Protein AF-A0A136M3W3-F1 (afdb_monomer)

Nearest PDB structures (foldseek):
  3aho-assembly2_B  TM=9.491E-01  e=1.349E-20  Geobacillus sp. MO-1
  2h1j-assembly1_A  TM=9.280E-01  e=5.637E-19  Geobacillus stearothermophilus
  3sks-assembly1_A  TM=9.349E-01  e=1.511E-17  Bacillus anthracis str. Ames
  3ce2-assembly1_A  TM=7.711E-01  e=1.130E-09  Chlamydia abortus S26/3
  4c2n-assembly1_A  TM=6.735E-01  e=1.727E-06  Homo sapiens

Radius of gyration: 20.9 Å; Cα contacts (8 Å, |Δi|>4): 508; chains: 1; bounding box: 44×60×51 Å

Structure (mmCIF, N/CA/C/O backbone):
data_AF-A0A136M3W3-F1
#
_entry.id   AF-A0A136M3W3-F1
#
loop_
_atom_site.group_PDB
_atom_site.id
_atom_site.type_symbol
_atom_site.label_atom_id
_atom_site.label_alt_id
_atom_site.label_comp_id
_atom_site.label_asym_id
_atom_site.label_entity_id
_atom_site.label_seq_id
_atom_site.pdbx_PDB_ins_code
_atom_site.Cartn_x
_atom_site.Cartn_y
_atom_site.Cartn_z
_atom_site.occupancy
_atom_site.B_iso_or_equiv
_atom_site.auth_seq_id
_atom_site.auth_comp_id
_atom_site.auth_asym_id
_atom_site.auth_atom_id
_atom_site.pdbx_PDB_model_num
ATOM 1 N N . MET A 1 1 ? 12.137 17.092 3.258 1.00 68.56 1 MET A N 1
ATOM 2 C CA . MET A 1 1 ? 12.479 15.867 2.486 1.00 68.56 1 MET A CA 1
ATOM 3 C C . MET A 1 1 ? 12.556 16.108 0.977 1.00 68.56 1 MET A C 1
ATOM 5 O O . MET A 1 1 ? 13.568 15.733 0.400 1.00 68.56 1 MET A O 1
ATOM 9 N N . SER A 1 2 ? 11.554 16.740 0.342 1.00 82.69 2 SER A N 1
ATOM 10 C CA . SER A 1 2 ? 11.548 16.982 -1.120 1.00 82.69 2 SER A CA 1
ATOM 11 C C . SER A 1 2 ? 12.801 17.717 -1.623 1.00 82.69 2 SER A C 1
ATOM 13 O O . SER A 1 2 ? 13.497 17.217 -2.501 1.00 82.69 2 SER A O 1
ATOM 15 N N . GLU A 1 3 ? 13.180 18.825 -0.979 1.00 89.19 3 GLU A N 1
ATOM 16 C CA . GLU A 1 3 ? 14.362 19.617 -1.356 1.00 89.19 3 GLU A CA 1
ATOM 17 C C . GLU A 1 3 ? 15.668 18.818 -1.387 1.00 89.19 3 GLU A C 1
ATOM 19 O O . GLU A 1 3 ? 16.511 19.049 -2.249 1.00 89.19 3 GLU A O 1
ATOM 24 N N . ARG A 1 4 ? 15.854 17.864 -0.462 1.00 92.06 4 ARG A N 1
ATOM 25 C CA . ARG A 1 4 ? 17.050 17.013 -0.462 1.00 92.06 4 ARG A CA 1
ATOM 26 C C . ARG A 1 4 ? 17.059 16.109 -1.687 1.00 92.06 4 ARG A C 1
ATOM 28 O O . ARG A 1 4 ? 18.070 16.069 -2.373 1.00 92.06 4 ARG A O 1
ATOM 35 N N . ARG A 1 5 ? 15.940 15.438 -1.979 1.00 91.50 5 ARG A N 1
ATOM 36 C CA . ARG A 1 5 ? 15.819 14.560 -3.152 1.00 91.50 5 ARG A CA 1
ATOM 37 C C . ARG A 1 5 ? 16.042 15.328 -4.452 1.00 91.50 5 ARG A C 1
ATOM 39 O O . ARG A 1 5 ? 16.730 14.837 -5.332 1.00 91.50 5 ARG A O 1
ATOM 46 N N . LEU A 1 6 ? 15.536 16.559 -4.543 1.00 94.88 6 LEU A N 1
ATOM 47 C CA . LEU A 1 6 ? 15.703 17.406 -5.726 1.00 94.88 6 LEU A CA 1
ATOM 48 C C . LEU A 1 6 ? 17.161 17.797 -6.014 1.00 94.88 6 LEU A C 1
ATOM 50 O O . LEU A 1 6 ? 17.484 18.085 -7.168 1.00 94.88 6 LEU A O 1
ATOM 54 N N . LYS A 1 7 ? 18.043 17.786 -5.005 1.00 96.75 7 LYS A N 1
ATOM 55 C CA . LYS A 1 7 ? 19.493 17.955 -5.208 1.00 96.75 7 LYS A CA 1
ATOM 56 C C . LYS A 1 7 ? 20.126 16.739 -5.883 1.00 96.75 7 LYS A C 1
ATOM 58 O O . LYS A 1 7 ? 21.102 16.902 -6.598 1.00 96.75 7 LYS A O 1
ATOM 63 N N . ASP A 1 8 ? 19.545 15.559 -5.680 1.00 96.12 8 ASP A N 1
ATOM 64 C CA . ASP A 1 8 ? 20.052 14.280 -6.183 1.00 96.12 8 ASP A CA 1
ATOM 65 C C . ASP A 1 8 ? 19.273 13.777 -7.415 1.00 96.12 8 ASP A C 1
ATOM 67 O O . ASP A 1 8 ? 19.521 12.672 -7.888 1.00 96.12 8 ASP A O 1
ATOM 71 N N . LYS A 1 9 ? 18.328 14.566 -7.951 1.00 96.25 9 LYS A N 1
ATOM 72 C CA . LYS A 1 9 ? 17.384 14.127 -8.997 1.00 96.25 9 LYS A CA 1
ATOM 73 C C . LYS A 1 9 ? 18.055 13.629 -10.281 1.00 96.25 9 LYS A C 1
ATOM 75 O O . LYS A 1 9 ? 17.586 12.658 -10.865 1.00 96.25 9 LYS A O 1
ATOM 80 N N . GLU A 1 10 ? 19.150 14.269 -10.691 1.00 97.19 10 GLU A N 1
ATOM 81 C CA . GLU A 1 10 ? 19.921 13.900 -11.885 1.00 97.19 10 GLU A CA 1
ATOM 82 C C . GLU A 1 10 ? 20.684 12.594 -11.643 1.00 97.19 10 GLU A C 1
ATOM 84 O O . GLU A 1 10 ? 20.569 11.659 -12.430 1.00 97.19 10 GLU A O 1
ATOM 89 N N . THR A 1 11 ? 21.345 12.467 -10.488 1.00 97.50 11 THR A N 1
ATOM 90 C CA . THR A 1 11 ? 21.991 11.219 -10.056 1.00 97.50 11 THR A CA 1
ATOM 91 C C . THR A 1 11 ? 20.996 10.056 -9.995 1.00 97.50 11 THR A C 1
ATOM 93 O O . THR A 1 11 ? 21.298 8.948 -10.435 1.00 97.50 11 THR A O 1
ATOM 96 N N . LEU A 1 12 ? 19.792 10.291 -9.463 1.00 97.00 12 LEU A N 1
ATOM 97 C CA . LEU A 1 12 ? 18.728 9.286 -9.407 1.00 97.00 12 LEU A CA 1
ATOM 98 C C . LEU A 1 12 ? 18.242 8.892 -10.811 1.00 97.00 12 LEU A C 1
ATOM 100 O O . LEU A 1 12 ? 18.046 7.704 -11.068 1.00 97.00 12 LEU A O 1
ATOM 104 N N . ASP A 1 13 ? 18.118 9.846 -11.738 1.00 97.75 13 ASP A N 1
ATOM 105 C CA . ASP A 1 13 ? 17.764 9.572 -13.136 1.00 97.75 13 ASP A CA 1
ATOM 106 C C . ASP A 1 13 ? 18.820 8.732 -13.859 1.00 97.75 13 ASP A C 1
ATOM 108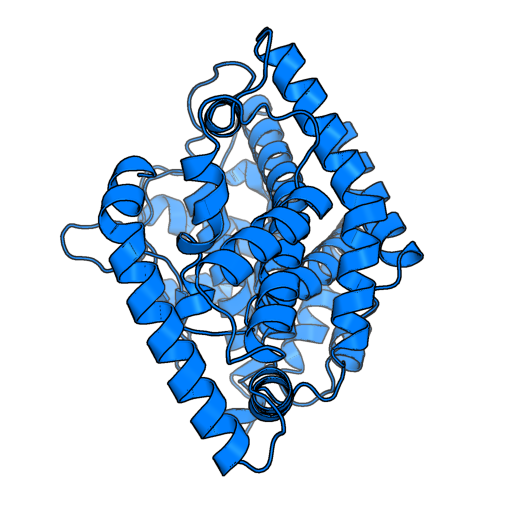 O O . ASP A 1 13 ? 18.468 7.800 -14.592 1.00 97.75 13 ASP A O 1
ATOM 112 N N . GLU A 1 14 ? 20.103 9.031 -13.653 1.00 97.75 14 GLU A N 1
ATOM 113 C CA . GLU A 1 14 ? 21.224 8.274 -14.216 1.00 97.75 14 GLU A CA 1
ATOM 114 C C . GLU A 1 14 ? 21.248 6.836 -13.686 1.00 97.75 14 GLU A C 1
ATOM 116 O O . GLU A 1 14 ? 21.300 5.878 -14.468 1.00 97.75 14 GLU A O 1
ATOM 121 N N . LEU A 1 15 ? 21.136 6.668 -12.363 1.00 97.50 15 LEU A N 1
ATOM 122 C CA . LEU A 1 15 ? 21.069 5.355 -11.721 1.00 97.50 15 LEU A CA 1
ATOM 123 C C . LEU A 1 15 ? 19.873 4.547 -12.226 1.00 97.50 15 LEU A C 1
ATOM 125 O O . LEU A 1 15 ? 20.023 3.374 -12.573 1.00 97.50 15 LEU A O 1
ATOM 129 N N . PHE A 1 16 ? 18.698 5.170 -12.318 1.00 98.19 16 PHE A N 1
ATOM 130 C CA . PHE A 1 16 ? 17.500 4.489 -12.789 1.00 98.19 16 PHE A CA 1
ATOM 131 C C . PHE A 1 16 ? 17.605 4.098 -14.268 1.00 98.19 16 PHE A C 1
ATOM 133 O O . PHE A 1 16 ? 17.230 2.989 -14.641 1.00 98.19 16 PHE A O 1
ATOM 140 N N . SER A 1 17 ? 18.207 4.946 -15.107 1.00 98.38 17 SER A N 1
ATOM 141 C CA . SER A 1 17 ? 18.467 4.625 -16.520 1.00 98.38 17 SER A CA 1
ATOM 142 C C . SER A 1 17 ? 19.423 3.439 -16.667 1.00 98.38 17 SER A C 1
ATOM 144 O O . SER A 1 17 ? 19.193 2.545 -17.482 1.00 98.38 17 SER A O 1
ATOM 146 N N . ARG A 1 18 ? 20.463 3.366 -15.825 1.00 98.25 18 ARG A N 1
ATOM 147 C CA . ARG A 1 18 ? 21.352 2.198 -15.768 1.00 98.25 18 ARG A CA 1
ATOM 148 C C . ARG A 1 18 ? 20.597 0.934 -15.349 1.00 98.25 18 ARG A C 1
ATOM 150 O O . ARG A 1 18 ? 20.814 -0.115 -15.956 1.00 98.25 18 ARG A O 1
ATOM 157 N N . LEU A 1 19 ? 19.708 1.024 -14.356 1.00 98.38 19 LEU A N 1
ATOM 158 C CA . LEU A 1 19 ? 18.865 -0.101 -13.941 1.00 98.38 19 LEU A CA 1
ATOM 159 C C . LEU A 1 19 ? 17.959 -0.578 -15.080 1.00 98.38 19 LEU A C 1
ATOM 161 O O . LEU A 1 19 ? 17.908 -1.779 -15.326 1.00 98.38 19 LEU A O 1
ATOM 165 N N . ILE A 1 20 ? 17.296 0.330 -15.801 1.00 98.44 20 ILE A N 1
ATOM 166 C CA . ILE A 1 20 ? 16.425 -0.008 -16.940 1.00 98.44 20 ILE A CA 1
ATOM 167 C C . ILE A 1 20 ? 17.203 -0.766 -18.019 1.00 98.44 20 ILE A C 1
ATOM 169 O O . ILE A 1 20 ? 16.757 -1.829 -18.448 1.00 98.44 20 ILE A O 1
ATOM 173 N N . ASN A 1 21 ? 18.391 -0.284 -18.398 1.00 98.31 21 ASN A N 1
ATOM 174 C CA . ASN A 1 21 ? 19.230 -0.940 -19.405 1.00 98.31 21 ASN A CA 1
ATOM 175 C C . ASN A 1 21 ? 19.652 -2.353 -18.978 1.00 98.31 21 ASN A C 1
ATOM 177 O O . ASN A 1 21 ? 19.523 -3.304 -19.748 1.00 98.31 21 ASN A O 1
ATOM 181 N N . LEU A 1 22 ? 20.114 -2.511 -17.732 1.00 98.44 22 LEU A N 1
ATOM 182 C CA . LEU A 1 22 ? 20.511 -3.817 -17.197 1.00 98.44 22 LEU A CA 1
ATOM 183 C C . LEU A 1 22 ? 19.321 -4.783 -17.114 1.00 98.44 22 LEU A C 1
ATOM 185 O O . LEU A 1 22 ? 19.432 -5.941 -17.507 1.00 98.44 22 LEU A O 1
ATOM 189 N N . ARG A 1 23 ? 18.165 -4.301 -16.654 1.00 98.44 23 ARG A N 1
ATOM 190 C CA . ARG A 1 23 ? 16.915 -5.069 -16.574 1.00 98.44 23 ARG A CA 1
ATOM 191 C C . ARG A 1 23 ? 16.422 -5.496 -17.953 1.00 98.44 23 ARG A C 1
ATOM 193 O O . ARG A 1 23 ? 16.049 -6.652 -18.146 1.00 98.44 23 ARG A O 1
ATOM 200 N N . HIS A 1 24 ? 16.485 -4.603 -18.936 1.00 98.56 24 HIS A N 1
ATOM 201 C CA . HIS A 1 24 ? 16.157 -4.948 -20.312 1.00 98.56 24 HIS A CA 1
ATOM 202 C C . HIS A 1 24 ? 17.099 -6.033 -20.852 1.00 98.56 24 HIS A C 1
ATOM 204 O O . HIS A 1 24 ? 16.619 -7.029 -21.394 1.00 98.56 24 HIS A O 1
ATOM 210 N N . GLN A 1 25 ? 18.409 -5.923 -20.608 1.00 98.44 25 GLN A N 1
ATOM 211 C CA . GLN A 1 25 ? 19.367 -6.961 -20.995 1.00 98.44 25 GLN A CA 1
ATOM 212 C C . GLN A 1 25 ? 19.042 -8.322 -20.361 1.00 98.44 25 GLN A C 1
ATOM 214 O O . GLN A 1 25 ? 19.061 -9.334 -21.061 1.00 98.44 25 GLN A O 1
ATOM 219 N N . VAL A 1 26 ? 18.697 -8.359 -19.066 1.00 98.12 26 VAL A N 1
ATOM 220 C CA . VAL A 1 26 ? 18.237 -9.588 -18.388 1.00 98.12 26 VAL A CA 1
ATOM 221 C C . VAL A 1 26 ? 17.028 -10.181 -19.112 1.00 98.12 26 VAL A C 1
ATOM 223 O O . VAL A 1 26 ? 17.017 -11.374 -19.409 1.00 98.12 26 VAL A O 1
ATOM 226 N N . SER A 1 27 ? 16.043 -9.349 -19.461 1.00 98.12 27 SER A N 1
ATOM 227 C CA . SER A 1 27 ? 14.830 -9.816 -20.138 1.00 98.12 27 SER A CA 1
ATOM 228 C C . SER A 1 27 ? 15.102 -10.415 -21.520 1.00 98.12 27 SER A C 1
ATOM 230 O O . SER A 1 27 ? 14.590 -11.492 -21.822 1.00 98.12 27 SER A O 1
ATOM 232 N N . VAL A 1 28 ? 15.966 -9.781 -22.320 1.00 98.00 28 VAL A N 1
ATOM 233 C CA . VAL A 1 28 ? 16.352 -10.272 -23.652 1.00 98.00 28 VAL A CA 1
ATOM 234 C C . VAL A 1 28 ? 17.140 -11.576 -23.539 1.00 98.00 28 VAL A C 1
ATOM 236 O O . VAL A 1 28 ? 16.857 -12.527 -24.266 1.00 98.00 28 VAL A O 1
ATOM 239 N N . ASN A 1 29 ? 18.069 -11.666 -22.581 1.00 98.25 29 ASN A N 1
ATOM 240 C CA . ASN A 1 29 ? 18.823 -12.894 -22.314 1.00 98.25 29 ASN A CA 1
ATOM 241 C C . ASN A 1 29 ? 17.909 -14.060 -21.901 1.00 98.25 29 ASN A C 1
ATOM 243 O O . ASN A 1 29 ? 18.200 -15.210 -22.216 1.00 98.25 29 ASN A O 1
ATOM 247 N N . ALA A 1 30 ? 16.788 -13.766 -21.239 1.00 97.88 30 ALA A N 1
ATOM 248 C CA . ALA A 1 30 ? 15.753 -14.731 -20.868 1.00 97.88 30 ALA A CA 1
ATOM 249 C C . ALA A 1 30 ? 14.701 -14.976 -21.978 1.00 97.88 30 ALA A C 1
ATOM 251 O O . ALA A 1 30 ? 13.635 -15.548 -21.722 1.00 97.88 30 ALA A O 1
ATOM 252 N N . GLY A 1 31 ? 14.954 -14.513 -23.208 1.00 97.75 31 GLY A N 1
ATOM 253 C CA . GLY A 1 31 ? 14.065 -14.702 -24.357 1.00 97.75 31 GLY A CA 1
ATOM 254 C C . GLY A 1 31 ? 12.746 -13.927 -24.272 1.00 97.75 31 GLY A C 1
ATOM 255 O O . GLY A 1 31 ? 11.773 -14.297 -24.929 1.00 97.75 31 GLY A O 1
ATOM 256 N N . GLN A 1 32 ? 12.675 -12.882 -23.443 1.00 97.81 32 GLN A N 1
ATOM 257 C CA . GLN A 1 32 ? 11.515 -11.996 -23.341 1.00 97.81 32 GLN A CA 1
ATOM 258 C C . GLN A 1 32 ? 11.731 -10.722 -24.160 1.00 97.81 32 GLN A C 1
ATOM 260 O O . GLN A 1 32 ? 12.854 -10.260 -24.343 1.00 97.81 32 GLN A O 1
ATOM 265 N N . LYS A 1 33 ? 10.633 -10.133 -24.650 1.00 96.94 33 LYS A N 1
ATOM 266 C CA . LYS A 1 33 ? 10.681 -8.902 -25.458 1.00 96.94 33 LYS A CA 1
ATOM 267 C C . LYS A 1 33 ? 11.086 -7.680 -24.638 1.00 96.94 33 LYS A C 1
ATOM 269 O O . LYS A 1 33 ? 11.694 -6.754 -25.162 1.00 96.94 33 LYS A O 1
ATOM 274 N N . ASN A 1 34 ? 10.687 -7.656 -23.374 1.00 97.81 34 ASN A N 1
ATOM 275 C CA . ASN A 1 34 ? 10.878 -6.538 -22.470 1.00 97.81 34 ASN A CA 1
ATOM 276 C C . ASN A 1 34 ? 10.867 -7.020 -21.014 1.00 97.81 34 ASN A C 1
ATOM 278 O O . ASN A 1 34 ? 10.507 -8.163 -20.712 1.00 97.81 34 ASN A O 1
ATOM 282 N N . PHE A 1 35 ? 11.248 -6.125 -20.105 1.00 98.31 35 PHE A N 1
ATOM 283 C CA . PHE A 1 35 ? 11.378 -6.465 -18.695 1.00 98.31 35 PHE A CA 1
ATOM 284 C C . PHE A 1 35 ? 10.033 -6.652 -17.981 1.00 98.31 35 PHE A C 1
ATOM 286 O O . PHE A 1 35 ? 9.969 -7.446 -17.049 1.00 98.31 35 PHE A O 1
ATOM 293 N N . ARG A 1 36 ? 8.943 -6.025 -18.449 1.00 97.75 36 ARG A N 1
ATOM 294 C CA . ARG A 1 36 ? 7.593 -6.293 -17.926 1.00 97.75 36 ARG A CA 1
ATOM 295 C C . ARG A 1 36 ? 7.225 -7.764 -18.106 1.00 97.75 36 ARG A C 1
ATOM 297 O O . ARG A 1 36 ? 6.882 -8.432 -17.138 1.00 97.75 36 ARG A O 1
ATOM 304 N N . ASP A 1 37 ? 7.329 -8.279 -19.329 1.00 96.94 37 ASP A N 1
ATOM 305 C CA . ASP A 1 37 ? 6.946 -9.661 -19.648 1.00 96.94 37 ASP A CA 1
ATOM 306 C C . ASP A 1 37 ? 7.829 -10.673 -18.903 1.00 96.94 37 ASP A C 1
ATOM 308 O O . ASP A 1 37 ? 7.352 -11.720 -18.461 1.00 96.94 37 ASP A O 1
ATOM 312 N N . TYR A 1 38 ? 9.110 -10.335 -18.719 1.00 97.69 38 TYR A N 1
ATOM 313 C CA . TYR A 1 38 ? 10.017 -11.089 -17.858 1.00 97.69 38 TYR A CA 1
ATOM 314 C C . TYR A 1 38 ? 9.546 -11.119 -16.407 1.00 97.69 38 TYR A C 1
ATOM 316 O O . TYR A 1 38 ? 9.426 -12.207 -15.851 1.00 97.69 38 TYR A O 1
ATOM 324 N N . MET A 1 39 ? 9.235 -9.969 -15.805 1.00 96.81 39 MET A N 1
ATOM 325 C CA . MET A 1 39 ? 8.835 -9.913 -14.398 1.00 96.81 39 MET A CA 1
ATOM 326 C C . MET A 1 39 ? 7.507 -10.620 -14.137 1.00 96.81 39 MET A C 1
ATOM 328 O O . MET A 1 39 ? 7.405 -11.332 -13.145 1.00 96.81 39 MET A O 1
ATOM 332 N N . PHE A 1 40 ? 6.531 -10.532 -15.047 1.00 96.00 40 PHE A N 1
ATOM 333 C CA . PHE A 1 40 ? 5.278 -11.280 -14.898 1.00 96.00 40 PHE A CA 1
ATOM 334 C C . PHE A 1 40 ? 5.514 -12.793 -14.811 1.00 96.00 40 PHE A C 1
ATOM 336 O O . PHE A 1 40 ? 4.944 -13.461 -13.952 1.00 96.00 40 PHE A O 1
ATOM 343 N N . LYS A 1 41 ? 6.415 -13.334 -15.639 1.00 95.19 41 LYS A N 1
ATOM 344 C CA . LYS A 1 41 ? 6.806 -14.749 -15.559 1.00 95.19 41 LYS A CA 1
ATOM 345 C C . LYS A 1 41 ? 7.670 -15.049 -14.338 1.00 95.19 41 LYS A C 1
ATOM 347 O O . LYS A 1 41 ? 7.453 -16.060 -13.683 1.00 95.19 41 LYS A O 1
ATOM 352 N N . SER A 1 42 ? 8.637 -14.183 -14.036 1.00 94.50 42 SER A N 1
ATOM 353 C CA . SER A 1 42 ? 9.576 -14.362 -12.924 1.00 94.50 42 SER A CA 1
ATOM 354 C C . SER A 1 42 ? 8.883 -14.345 -11.564 1.00 94.50 42 SER A C 1
ATOM 356 O O . SER A 1 42 ? 9.366 -14.998 -10.647 1.00 94.50 42 SER A O 1
ATOM 358 N N . TYR A 1 43 ? 7.777 -13.613 -11.433 1.00 93.06 43 TYR A N 1
ATOM 359 C CA . TYR A 1 43 ? 6.940 -13.591 -10.234 1.00 93.06 43 TYR A CA 1
ATOM 360 C C . TYR A 1 43 ? 5.831 -14.645 -10.241 1.00 93.06 43 TYR A C 1
ATOM 362 O O . TYR A 1 43 ? 5.030 -14.681 -9.316 1.00 93.06 43 TYR A O 1
ATOM 370 N N . GLY A 1 44 ? 5.762 -15.506 -11.261 1.00 91.75 44 GLY A N 1
ATOM 371 C CA . GLY A 1 44 ? 4.732 -16.540 -11.330 1.00 91.75 44 GLY A CA 1
ATOM 372 C C . GLY A 1 44 ? 3.310 -15.982 -11.439 1.00 91.75 44 GLY A C 1
ATOM 373 O O . GLY A 1 44 ? 2.371 -16.605 -10.952 1.00 91.75 44 GLY A O 1
ATOM 374 N N . ARG A 1 45 ? 3.129 -14.812 -12.071 1.00 93.19 45 ARG A N 1
ATOM 375 C CA . ARG A 1 45 ? 1.810 -14.195 -12.284 1.00 93.19 45 ARG A CA 1
ATOM 376 C C . ARG A 1 45 ? 1.059 -14.949 -13.377 1.00 93.19 45 ARG A C 1
ATOM 378 O O . ARG A 1 45 ? 1.069 -14.559 -14.545 1.00 93.19 45 ARG A O 1
ATOM 385 N N . PHE A 1 46 ? 0.463 -16.073 -12.997 1.00 90.44 46 PHE A N 1
ATOM 386 C CA . PHE A 1 46 ? -0.297 -16.942 -13.899 1.00 90.44 46 PHE A CA 1
ATOM 387 C C . PHE A 1 46 ? -1.802 -16.670 -13.857 1.00 90.44 46 PHE A C 1
ATOM 389 O O . PHE A 1 46 ? -2.500 -16.974 -14.822 1.00 90.44 46 PHE A O 1
ATOM 396 N N . ASP A 1 47 ? -2.281 -16.047 -12.780 1.00 94.88 47 ASP A N 1
ATOM 397 C CA . ASP A 1 47 ? -3.707 -15.810 -12.537 1.00 94.88 47 ASP A CA 1
ATOM 398 C C . ASP A 1 47 ? -4.207 -14.453 -13.052 1.00 94.88 47 ASP A C 1
ATOM 400 O O . ASP A 1 47 ? -5.406 -14.178 -13.031 1.00 94.88 47 ASP A O 1
ATOM 404 N N . TYR A 1 48 ? -3.298 -13.595 -13.522 1.00 95.69 48 TYR A N 1
ATOM 405 C CA . TYR A 1 48 ? -3.627 -12.326 -14.163 1.00 95.69 48 TYR A CA 1
ATOM 406 C C . TYR A 1 48 ? -2.540 -11.886 -15.143 1.00 95.69 48 TYR A C 1
ATOM 408 O O . TYR A 1 48 ? -1.415 -12.384 -15.162 1.00 95.69 48 TYR A O 1
ATOM 416 N N . THR A 1 49 ? -2.895 -10.925 -15.983 1.00 96.44 49 THR A N 1
ATOM 417 C CA . THR A 1 49 ? -2.087 -10.432 -17.095 1.00 96.44 49 THR A CA 1
ATOM 418 C C . THR A 1 49 ? -1.925 -8.911 -17.020 1.00 96.44 49 THR A C 1
ATOM 420 O O . THR A 1 49 ? -2.654 -8.242 -16.286 1.00 96.44 49 THR A O 1
ATOM 423 N N . PRO A 1 50 ? -1.046 -8.305 -17.842 1.00 96.81 50 PRO A N 1
ATOM 424 C CA . PRO A 1 50 ? -0.987 -6.849 -17.986 1.00 96.81 50 PRO A CA 1
ATOM 425 C C . PRO A 1 50 ? -2.340 -6.190 -18.300 1.00 96.81 50 PRO A C 1
ATOM 427 O O . PRO A 1 50 ? -2.569 -5.040 -17.932 1.00 96.81 50 PRO A O 1
ATOM 430 N N . LYS A 1 51 ? -3.251 -6.909 -18.971 1.00 96.88 51 LYS A N 1
ATOM 431 C CA . LYS A 1 51 ? -4.591 -6.404 -19.287 1.00 96.88 51 LYS A CA 1
ATOM 432 C C . LYS A 1 51 ? -5.418 -6.165 -18.022 1.00 96.88 51 LYS A C 1
ATOM 434 O O . LYS A 1 51 ? -6.168 -5.194 -17.976 1.00 96.88 51 LYS A O 1
ATOM 439 N N . ASP A 1 52 ? -5.259 -7.012 -17.013 1.00 97.06 52 ASP A N 1
ATOM 440 C CA . ASP A 1 52 ? -5.967 -6.904 -15.739 1.00 97.06 52 ASP A CA 1
ATOM 441 C C . ASP A 1 52 ? -5.446 -5.711 -14.926 1.00 97.06 52 ASP A C 1
ATOM 443 O O . ASP A 1 52 ? -6.246 -4.945 -14.391 1.00 97.06 52 ASP A O 1
ATOM 447 N N . CYS A 1 53 ? -4.132 -5.449 -14.958 1.00 97.56 53 CYS A N 1
ATOM 448 C CA . CYS A 1 53 ? -3.551 -4.214 -14.414 1.00 97.56 53 CYS A CA 1
ATOM 449 C C . CYS A 1 53 ? -4.132 -2.968 -15.101 1.00 97.56 53 CYS A C 1
ATOM 451 O O . CYS A 1 53 ? -4.502 -1.996 -14.449 1.00 97.56 53 CYS A O 1
ATOM 453 N N . PHE A 1 54 ? -4.282 -2.987 -16.430 1.00 97.25 54 PHE A N 1
ATOM 454 C CA . PHE A 1 54 ? -4.892 -1.868 -17.155 1.00 97.25 54 PHE A CA 1
ATOM 455 C C . PHE A 1 54 ? -6.388 -1.693 -16.858 1.00 97.25 54 PHE A C 1
ATOM 457 O O . PHE A 1 54 ? -6.860 -0.555 -16.813 1.00 97.25 54 PHE A O 1
ATOM 464 N N . ALA A 1 55 ? -7.125 -2.782 -16.624 1.00 97.19 55 ALA A N 1
ATOM 465 C CA . ALA A 1 55 ? -8.509 -2.717 -16.162 1.00 97.19 55 ALA A CA 1
ATOM 466 C C . ALA A 1 55 ? -8.600 -2.097 -14.758 1.00 97.19 55 ALA A C 1
ATOM 468 O O . ALA A 1 55 ? -9.412 -1.194 -14.551 1.00 97.19 55 ALA A O 1
ATOM 469 N N . PHE A 1 56 ? -7.708 -2.500 -13.844 1.00 98.06 56 PHE A N 1
ATOM 470 C CA . PHE A 1 56 ? -7.544 -1.871 -12.534 1.00 98.06 56 PHE A CA 1
ATOM 471 C C . PHE A 1 56 ? -7.275 -0.367 -12.679 1.00 98.06 56 PHE A C 1
ATOM 473 O O . PHE A 1 56 ? -8.020 0.435 -12.127 1.00 98.06 56 PHE A O 1
ATOM 480 N N . HIS A 1 57 ? -6.296 0.043 -13.492 1.00 98.38 57 HIS A N 1
ATOM 481 C CA . HIS A 1 57 ? -5.993 1.459 -13.734 1.00 98.38 57 HIS A CA 1
ATOM 482 C C . HIS A 1 57 ? -7.213 2.263 -14.195 1.00 98.38 57 HIS A C 1
ATOM 484 O O . HIS A 1 57 ? -7.473 3.347 -13.680 1.00 98.38 57 HIS A O 1
ATOM 490 N N . GLU A 1 58 ? -7.977 1.747 -15.157 1.00 98.25 58 GLU A N 1
ATOM 491 C CA . GLU A 1 58 ? -9.176 2.436 -15.641 1.00 98.25 58 GLU A CA 1
ATOM 492 C C . GLU A 1 58 ? -10.253 2.549 -14.556 1.00 98.25 58 GLU A C 1
ATOM 494 O O . GLU A 1 58 ? -10.861 3.607 -14.381 1.00 98.25 58 GLU A O 1
ATOM 499 N N . ALA A 1 59 ? -10.458 1.489 -13.778 1.00 98.31 59 ALA A N 1
ATOM 500 C CA . ALA A 1 59 ? -11.401 1.511 -12.671 1.00 98.31 59 ALA A CA 1
ATOM 501 C C . ALA A 1 59 ? -10.974 2.490 -11.563 1.00 98.31 59 ALA A C 1
ATOM 503 O O . ALA A 1 59 ? -11.808 3.245 -11.073 1.00 98.31 59 ALA A O 1
ATOM 504 N N . ILE A 1 60 ? -9.685 2.555 -11.210 1.00 98.56 60 ILE A N 1
ATOM 505 C CA . ILE A 1 60 ? -9.176 3.523 -10.227 1.00 98.56 60 ILE A CA 1
ATOM 506 C C . ILE A 1 60 ? -9.381 4.963 -10.710 1.00 98.56 60 ILE A C 1
ATOM 508 O O . ILE A 1 60 ? -9.898 5.794 -9.960 1.00 98.56 60 ILE A O 1
ATOM 512 N N . ALA A 1 61 ? -9.039 5.255 -11.969 1.00 98.50 61 ALA A N 1
ATOM 513 C CA . ALA A 1 61 ? -9.225 6.585 -12.548 1.00 98.50 61 ALA A CA 1
ATOM 514 C C . ALA A 1 61 ? -10.701 7.025 -12.550 1.00 98.50 61 ALA A C 1
ATOM 516 O O . ALA A 1 61 ? -11.002 8.191 -12.304 1.00 98.50 61 ALA A O 1
ATOM 517 N N . THR A 1 62 ? -11.625 6.099 -12.814 1.00 98.12 62 THR A N 1
ATOM 518 C CA . THR A 1 62 ? -13.052 6.421 -12.970 1.00 98.12 62 THR A CA 1
ATOM 519 C C . THR A 1 62 ? -13.852 6.372 -11.672 1.00 98.12 62 THR A C 1
ATOM 521 O O . THR A 1 62 ? -14.808 7.132 -11.542 1.00 98.12 62 THR A O 1
ATOM 524 N N . GLU A 1 63 ? -13.472 5.525 -10.713 1.00 98.31 63 GLU A N 1
ATOM 525 C CA . GLU A 1 63 ? -14.259 5.285 -9.495 1.00 98.31 63 GLU A CA 1
ATOM 526 C C . GLU A 1 63 ? -13.598 5.814 -8.218 1.00 98.31 63 GLU A C 1
ATOM 528 O O . GLU A 1 63 ? -14.312 6.176 -7.287 1.00 98.31 63 GLU A O 1
ATOM 533 N N . VAL A 1 64 ? -12.264 5.912 -8.155 1.00 98.50 64 VAL A N 1
ATOM 534 C CA . VAL A 1 64 ? -11.552 6.321 -6.926 1.00 98.50 64 VAL A CA 1
ATOM 535 C C . VAL A 1 64 ? -11.123 7.784 -6.967 1.00 98.50 64 VAL A C 1
ATOM 537 O O . VAL A 1 64 ? -11.336 8.512 -5.998 1.00 98.50 64 VAL A O 1
ATOM 540 N N . VAL A 1 65 ? -10.588 8.265 -8.095 1.00 98.62 65 VAL A N 1
ATOM 541 C CA . VAL A 1 65 ? -10.151 9.671 -8.238 1.00 98.62 65 VAL A CA 1
ATOM 542 C C . VAL A 1 65 ? -11.275 10.683 -7.946 1.00 98.62 65 VAL A C 1
ATOM 544 O O . VAL A 1 65 ? -11.005 11.679 -7.270 1.00 98.62 65 VAL A O 1
ATOM 547 N N . PRO A 1 66 ? -12.547 10.474 -8.353 1.00 98.44 66 PRO A N 1
ATOM 548 C CA . PRO A 1 66 ? -13.633 11.374 -7.958 1.00 98.44 66 PRO A CA 1
ATOM 549 C C . PRO A 1 66 ? -13.844 11.454 -6.441 1.00 98.44 66 PRO A C 1
ATOM 551 O O . PRO A 1 66 ? -14.117 12.531 -5.919 1.00 98.44 66 PRO A O 1
ATOM 554 N N . ILE A 1 67 ? -13.665 10.341 -5.727 1.00 98.38 67 ILE A N 1
ATOM 555 C CA . ILE A 1 67 ? -13.783 10.291 -4.265 1.00 98.38 67 ILE A CA 1
ATOM 556 C C . ILE A 1 67 ? -12.619 11.050 -3.634 1.00 98.38 67 ILE A C 1
ATOM 558 O O . ILE A 1 67 ? -12.832 11.883 -2.757 1.00 98.38 67 ILE A O 1
ATOM 562 N N . LEU A 1 68 ? -11.401 10.839 -4.139 1.00 98.25 68 LEU A N 1
ATOM 563 C CA . LEU A 1 68 ? -10.223 11.593 -3.722 1.00 98.25 68 LEU A CA 1
ATOM 564 C C . LEU A 1 68 ? -10.405 13.108 -3.942 1.00 98.25 68 LEU A C 1
ATOM 566 O O . LEU A 1 68 ? -9.997 13.912 -3.103 1.00 98.25 68 LEU A O 1
ATOM 570 N N . ASN A 1 69 ? -11.051 13.519 -5.036 1.00 98.50 69 ASN A N 1
ATOM 571 C CA . ASN A 1 69 ? -11.405 14.922 -5.261 1.00 98.50 69 ASN A CA 1
ATOM 572 C C . ASN A 1 69 ? -12.361 15.449 -4.190 1.00 98.50 69 ASN A C 1
ATOM 574 O O . ASN A 1 69 ? -12.183 16.569 -3.720 1.00 98.50 69 ASN A O 1
ATOM 578 N N . ASP A 1 70 ? -13.373 14.677 -3.806 1.00 98.06 70 ASP A N 1
ATOM 579 C CA . ASP A 1 70 ? -14.323 15.099 -2.778 1.00 98.06 70 ASP A CA 1
ATOM 580 C C . ASP A 1 70 ? -13.653 15.220 -1.401 1.00 98.06 70 ASP A C 1
ATOM 582 O O . ASP A 1 70 ? -13.846 16.238 -0.733 1.00 98.06 70 ASP A O 1
ATOM 586 N N . LEU A 1 71 ? -12.767 14.283 -1.037 1.00 97.12 71 LEU A N 1
ATOM 587 C CA . LEU A 1 71 ? -11.956 14.375 0.186 1.00 97.12 71 LEU A CA 1
ATOM 588 C C . LEU A 1 71 ? -11.079 15.631 0.200 1.00 97.12 71 LEU A C 1
ATOM 590 O O . LEU A 1 71 ? -11.041 16.369 1.184 1.00 97.12 71 LEU A O 1
ATOM 594 N N . ASN A 1 72 ? -10.399 15.927 -0.910 1.00 97.88 72 ASN A N 1
ATOM 595 C CA . ASN A 1 72 ? -9.536 17.105 -0.981 1.00 97.88 72 ASN A CA 1
ATOM 596 C C . ASN A 1 72 ? -10.336 18.419 -1.014 1.00 97.88 72 ASN A C 1
ATOM 598 O O . ASN A 1 72 ? -9.862 19.432 -0.494 1.00 97.88 72 ASN A O 1
ATOM 602 N N . LYS A 1 73 ? -11.565 18.433 -1.554 1.00 98.19 73 LYS A N 1
ATOM 603 C CA . LYS A 1 73 ? -12.477 19.588 -1.425 1.00 98.19 73 LYS A CA 1
ATOM 604 C C . LYS A 1 73 ? -12.874 19.817 0.029 1.00 98.19 73 LYS A C 1
ATOM 606 O O . LYS A 1 73 ? -12.803 20.957 0.485 1.00 98.19 73 LYS A O 1
ATOM 611 N N . GLU A 1 74 ? -13.267 18.763 0.742 1.00 96.75 74 GLU A N 1
ATOM 612 C CA . GLU A 1 74 ? -13.610 18.844 2.165 1.00 96.75 74 GLU A CA 1
ATOM 613 C C . GLU A 1 74 ? -12.416 19.358 2.977 1.00 96.75 74 GLU A C 1
ATOM 615 O O . GLU A 1 74 ? -12.541 20.328 3.723 1.00 96.75 74 GLU A O 1
ATOM 620 N N . ARG A 1 75 ? -11.228 18.783 2.760 1.00 97.06 75 ARG A N 1
ATOM 621 C CA . ARG A 1 75 ? -9.984 19.210 3.411 1.00 97.06 75 ARG A CA 1
ATOM 622 C C . ARG A 1 75 ? -9.671 20.681 3.150 1.00 97.06 75 ARG A C 1
ATOM 624 O O . ARG A 1 75 ? -9.375 21.419 4.086 1.00 97.06 75 ARG A O 1
ATOM 631 N N . LYS A 1 76 ? -9.781 21.132 1.897 1.00 98.00 76 LYS A N 1
ATOM 632 C CA . LYS A 1 76 ? -9.599 22.543 1.528 1.00 98.00 76 LYS A CA 1
ATOM 633 C C . LYS A 1 76 ? -10.565 23.459 2.285 1.00 98.00 76 LYS A C 1
ATOM 635 O O . LYS A 1 76 ? -10.152 24.518 2.754 1.00 98.00 76 LYS A O 1
ATOM 640 N N . GLN A 1 77 ? -11.834 23.061 2.394 1.00 97.38 77 GLN A N 1
ATOM 641 C CA . GLN A 1 77 ? -12.858 23.818 3.118 1.00 97.38 77 GLN A CA 1
ATOM 642 C C . GLN A 1 77 ? -12.562 23.879 4.619 1.00 97.38 77 GLN A C 1
ATOM 644 O O . GLN A 1 77 ? -12.604 24.969 5.184 1.00 97.38 77 GLN A O 1
ATOM 649 N N . LYS A 1 78 ? -12.209 22.747 5.240 1.00 96.12 78 LYS A N 1
ATOM 650 C CA . LYS A 1 78 ? -11.857 22.663 6.667 1.00 96.12 78 LYS A CA 1
ATOM 651 C C . LYS A 1 78 ? -10.653 23.531 7.025 1.00 96.12 78 LYS A C 1
ATOM 653 O O . LYS A 1 78 ? -10.714 24.298 7.978 1.00 96.12 78 LYS A O 1
ATOM 658 N N . LEU A 1 79 ? -9.603 23.486 6.205 1.00 96.94 79 LEU A N 1
ATOM 659 C CA . LEU A 1 79 ? -8.402 24.302 6.399 1.00 96.94 79 LEU A CA 1
ATOM 660 C C . LEU A 1 79 ? -8.620 25.799 6.117 1.00 96.94 79 LEU A C 1
ATOM 662 O O . LEU A 1 79 ? -7.786 26.617 6.498 1.00 96.94 79 LEU A O 1
ATOM 666 N N . GLY A 1 80 ? -9.698 26.174 5.420 1.00 96.81 80 GLY A N 1
ATOM 667 C CA . GLY A 1 80 ? -9.988 27.570 5.082 1.00 96.81 80 GLY A CA 1
ATOM 668 C C . GLY A 1 80 ? -8.982 28.209 4.116 1.00 96.81 80 GLY A C 1
ATOM 669 O O . GLY A 1 80 ? -8.835 29.431 4.103 1.00 96.81 80 GLY A O 1
ATOM 670 N N . VAL A 1 81 ? -8.275 27.408 3.310 1.00 97.25 81 VAL A N 1
ATOM 671 C CA . VAL A 1 81 ? -7.245 27.894 2.375 1.00 97.25 81 VAL A CA 1
ATOM 672 C C . VAL A 1 81 ? -7.821 28.207 0.991 1.00 97.25 81 VAL A C 1
ATOM 674 O O . VAL A 1 81 ? -8.643 27.468 0.445 1.00 97.25 81 VAL A O 1
ATOM 677 N N . GLU A 1 82 ? -7.342 29.286 0.364 1.00 97.25 82 GLU A N 1
ATOM 678 C CA . GLU A 1 82 ? -7.761 29.670 -0.995 1.00 97.25 82 GLU A CA 1
ATOM 679 C C . GLU A 1 82 ? -7.376 28.602 -2.033 1.00 97.25 82 GLU A C 1
ATOM 681 O O . GLU A 1 82 ? -8.144 28.287 -2.949 1.00 97.25 82 GLU A O 1
ATOM 686 N N . LYS A 1 83 ? -6.193 28.001 -1.871 1.00 97.75 83 LYS A N 1
ATOM 687 C CA . LYS A 1 83 ? -5.651 26.938 -2.723 1.00 97.75 83 LYS A CA 1
ATOM 688 C C . LYS A 1 83 ? -5.070 25.852 -1.829 1.00 97.75 83 LYS A C 1
ATOM 690 O O . LYS A 1 83 ? -4.248 26.163 -0.976 1.00 97.75 83 LYS A O 1
ATOM 695 N N . LEU A 1 84 ? -5.499 24.607 -2.032 1.00 98.19 84 LEU A N 1
ATOM 696 C CA . LEU A 1 84 ? -4.964 23.462 -1.301 1.00 98.19 84 LEU A CA 1
ATOM 697 C C . LEU A 1 84 ? -3.601 23.108 -1.893 1.00 98.19 84 LEU A C 1
ATOM 699 O O . LEU A 1 84 ? -3.524 22.730 -3.058 1.00 98.19 84 LEU A O 1
ATOM 703 N N . LYS A 1 85 ? -2.527 23.254 -1.129 1.00 97.62 85 LYS A N 1
ATOM 704 C CA . LYS A 1 85 ? -1.165 22.942 -1.569 1.00 97.62 85 LYS A CA 1
ATOM 705 C C . LYS A 1 85 ? -0.773 21.512 -1.177 1.00 97.62 85 LYS A C 1
ATOM 707 O O . LYS A 1 85 ? -1.340 20.957 -0.240 1.00 97.62 85 LYS A O 1
ATOM 712 N N . PRO A 1 86 ? 0.237 20.898 -1.825 1.00 95.25 86 PRO A N 1
ATOM 713 C CA . PRO A 1 86 ? 0.631 19.517 -1.525 1.00 95.25 86 PRO A CA 1
ATOM 714 C C . PRO A 1 86 ? 1.008 19.260 -0.056 1.00 95.25 86 PRO A C 1
ATOM 716 O O . PRO A 1 86 ? 0.830 18.148 0.433 1.00 95.25 86 PRO A O 1
ATOM 719 N N . TRP A 1 87 ? 1.531 20.263 0.658 1.00 94.12 87 TRP A N 1
ATOM 720 C CA . TRP A 1 87 ? 1.872 20.140 2.081 1.00 94.12 87 TRP A CA 1
ATOM 721 C C . TRP A 1 87 ? 0.656 20.229 3.012 1.00 94.12 87 TRP A C 1
ATOM 723 O O . TRP A 1 87 ? 0.725 19.713 4.123 1.00 94.12 87 TRP A O 1
ATOM 733 N N . ASP A 1 88 ? -0.465 20.796 2.557 1.00 96.12 88 ASP A N 1
ATOM 734 C CA . ASP A 1 88 ? -1.716 20.864 3.326 1.00 96.12 88 ASP A CA 1
ATOM 735 C C . ASP A 1 88 ? -2.368 19.476 3.481 1.00 96.12 88 ASP A C 1
ATOM 737 O O . ASP A 1 88 ? -3.218 19.252 4.342 1.00 96.12 88 ASP A O 1
ATOM 741 N N . LYS A 1 89 ? -1.933 18.502 2.671 1.00 93.38 89 LYS A N 1
ATOM 742 C CA . LYS A 1 89 ? -2.300 17.089 2.813 1.00 93.38 89 LYS A CA 1
ATOM 743 C C . LYS A 1 89 ? -1.562 16.382 3.956 1.00 93.38 89 LYS A C 1
ATOM 745 O O . LYS A 1 89 ? -1.968 15.304 4.360 1.00 93.38 89 LYS A O 1
ATOM 750 N N . ALA A 1 90 ? -0.483 16.972 4.473 1.00 90.69 90 ALA A N 1
ATOM 751 C CA . ALA A 1 90 ? 0.355 16.379 5.517 1.00 90.69 90 ALA A CA 1
ATOM 752 C C . ALA A 1 90 ? 0.034 16.901 6.931 1.00 90.69 90 ALA A C 1
ATOM 754 O O . ALA A 1 90 ? 0.827 16.700 7.852 1.00 90.69 90 ALA A O 1
ATOM 755 N N . VAL A 1 91 ? -1.092 17.600 7.098 1.00 91.81 91 VAL A N 1
ATOM 756 C CA . VAL A 1 91 ? -1.538 18.166 8.378 1.00 91.81 91 VAL A CA 1
ATOM 757 C C . VAL A 1 91 ? -2.941 17.685 8.737 1.00 91.81 91 VAL A C 1
ATOM 759 O O . VAL A 1 91 ? -3.717 17.271 7.874 1.00 91.81 91 VAL A O 1
ATOM 762 N N . ASP A 1 92 ? -3.274 17.758 10.022 1.00 92.69 92 ASP A N 1
ATOM 763 C CA . ASP A 1 92 ? -4.637 17.549 10.504 1.00 92.69 92 ASP A CA 1
ATOM 764 C C . ASP A 1 92 ? -5.522 18.720 10.042 1.00 92.69 92 ASP A C 1
ATOM 766 O O . ASP A 1 92 ? -5.180 19.886 10.259 1.00 92.69 92 ASP A O 1
ATOM 770 N N . ALA A 1 93 ? -6.632 18.417 9.360 1.00 91.81 93 ALA A N 1
ATOM 771 C CA . ALA A 1 93 ? -7.496 19.435 8.757 1.00 91.81 93 ALA A CA 1
ATOM 772 C C . ALA A 1 93 ? -8.241 20.292 9.796 1.00 91.81 93 ALA A C 1
ATOM 774 O O . ALA A 1 93 ? -8.670 21.396 9.468 1.00 91.81 93 ALA A O 1
ATOM 775 N N . ASP A 1 94 ? -8.357 19.799 11.031 1.00 91.31 94 ASP A N 1
ATOM 776 C CA . ASP A 1 94 ? -8.994 20.472 12.162 1.00 91.31 94 ASP A CA 1
ATOM 777 C C . ASP A 1 94 ? -7.948 21.117 13.102 1.00 91.31 94 ASP A C 1
ATOM 779 O O . ASP A 1 94 ? -8.291 21.687 14.140 1.00 91.31 94 ASP A O 1
ATOM 783 N N . GLY A 1 95 ? -6.655 21.048 12.752 1.00 91.75 95 GLY A N 1
ATOM 784 C CA . GLY A 1 95 ? -5.553 21.616 13.534 1.00 91.75 95 GLY A CA 1
ATOM 785 C C . GLY A 1 95 ? -5.293 20.896 14.861 1.00 91.75 95 GLY A C 1
ATOM 786 O O . GLY A 1 95 ? -4.660 21.460 15.758 1.00 91.75 95 GLY A O 1
ATOM 787 N N . LEU A 1 96 ? -5.786 19.666 15.012 1.00 93.62 96 LEU A N 1
ATOM 788 C CA . LEU A 1 96 ? -5.645 18.895 16.242 1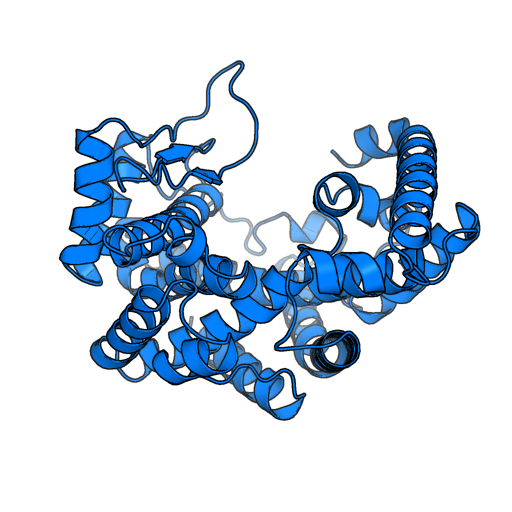.00 93.62 96 LEU A CA 1
ATOM 789 C C . LEU A 1 96 ? -4.223 18.314 16.396 1.00 93.62 96 LEU A C 1
ATOM 791 O O . LEU A 1 96 ? -3.536 18.047 15.406 1.00 93.62 96 LEU A O 1
ATOM 795 N N . PRO A 1 97 ? -3.759 18.052 17.636 1.00 93.69 97 PRO A N 1
ATOM 796 C CA . PRO A 1 97 ? -2.484 17.377 17.863 1.00 93.69 97 PRO A CA 1
ATOM 797 C C . PRO A 1 97 ? -2.435 15.985 17.206 1.00 93.69 97 PRO A C 1
ATOM 799 O O . PRO A 1 97 ? -3.474 15.314 17.143 1.00 93.69 97 PRO A O 1
ATOM 802 N N . PRO A 1 98 ? -1.247 15.502 16.788 1.00 93.44 98 PRO A N 1
ATOM 803 C CA . PRO A 1 98 ? -1.097 14.168 16.208 1.00 93.44 98 PRO A CA 1
ATOM 804 C C . PRO A 1 98 ? -1.654 13.061 17.109 1.00 93.44 98 PRO A C 1
ATOM 806 O O . PRO A 1 98 ? -1.488 13.107 18.332 1.00 93.44 98 PRO A O 1
ATOM 809 N N . LEU A 1 99 ? -2.274 12.044 16.503 1.00 95.56 99 LEU A N 1
ATOM 810 C CA . LEU A 1 99 ? -2.698 10.834 17.207 1.00 95.56 99 LEU A CA 1
ATOM 811 C C . LEU A 1 99 ? -1.495 10.129 17.848 1.00 95.56 99 LEU A C 1
ATOM 813 O O . LEU A 1 99 ? -0.500 9.838 17.179 1.00 95.56 99 LEU A O 1
ATOM 817 N N . LYS A 1 100 ? -1.622 9.813 19.140 1.00 96.56 100 LYS A N 1
ATOM 818 C CA . LYS A 1 100 ? -0.662 9.006 19.901 1.00 96.56 100 LYS A CA 1
ATOM 819 C C . LYS A 1 100 ? -1.317 7.687 20.294 1.00 96.56 100 LYS A C 1
ATOM 821 O O . LYS A 1 100 ? -2.155 7.672 21.186 1.00 96.56 100 LYS A O 1
ATOM 826 N N . ALA A 1 101 ? -0.958 6.604 19.614 1.00 97.06 101 ALA A N 1
ATOM 827 C CA . ALA A 1 101 ? -1.605 5.300 19.787 1.00 97.06 101 ALA A CA 1
ATOM 828 C C . ALA A 1 101 ? -1.061 4.506 20.994 1.00 97.06 101 ALA A C 1
ATOM 830 O O . ALA A 1 101 ? -1.759 3.683 21.594 1.00 97.06 101 ALA A O 1
ATOM 831 N N . PHE A 1 102 ? 0.202 4.732 21.360 1.00 97.44 102 PHE A N 1
ATOM 832 C CA . PHE A 1 102 ? 0.899 3.993 22.415 1.00 97.44 102 PHE A CA 1
ATOM 833 C C . PHE A 1 102 ? 2.040 4.809 23.025 1.00 97.44 102 PHE A C 1
ATOM 835 O O . PHE A 1 102 ? 2.491 5.790 22.442 1.00 97.44 102 PHE A O 1
ATOM 842 N N . GLU A 1 103 ? 2.529 4.395 24.190 1.00 96.12 103 GLU A N 1
ATOM 843 C CA . GLU A 1 103 ? 3.587 5.114 24.914 1.00 96.12 103 GLU A CA 1
ATOM 844 C C . GLU A 1 103 ? 5.008 4.697 24.507 1.00 96.12 103 GLU A C 1
ATOM 846 O O . GLU A 1 103 ? 5.902 5.534 24.395 1.00 96.12 103 GLU A O 1
ATOM 851 N N . ASN A 1 104 ? 5.236 3.397 24.319 1.00 95.25 104 ASN A N 1
ATOM 852 C CA . ASN A 1 104 ? 6.540 2.790 24.027 1.00 95.25 104 ASN A CA 1
ATOM 853 C C . ASN A 1 104 ? 6.356 1.401 23.384 1.00 95.25 104 ASN A C 1
ATOM 855 O O . ASN A 1 104 ? 5.225 0.945 23.201 1.00 95.25 104 ASN A O 1
ATOM 859 N N . GLY A 1 105 ? 7.450 0.706 23.046 1.00 95.06 105 GLY A N 1
ATOM 860 C CA . GLY A 1 105 ? 7.380 -0.596 22.376 1.00 95.06 105 GLY A CA 1
ATOM 861 C C . GLY A 1 105 ? 6.677 -1.683 23.195 1.00 95.06 105 GLY A C 1
ATOM 862 O O . GLY A 1 105 ? 6.000 -2.541 22.622 1.00 95.06 105 GLY A O 1
ATOM 863 N N . LYS A 1 106 ? 6.771 -1.631 24.531 1.00 96.62 106 LYS A N 1
ATOM 864 C CA . LYS A 1 106 ? 6.047 -2.559 25.412 1.00 96.62 106 LYS A CA 1
ATOM 865 C C . LYS A 1 106 ? 4.541 -2.314 25.333 1.00 96.62 106 LYS A C 1
ATOM 867 O O . LYS A 1 106 ? 3.806 -3.263 25.091 1.00 96.62 106 LYS A O 1
ATOM 872 N N . ASP A 1 107 ? 4.096 -1.066 25.481 1.00 98.19 107 ASP A N 1
ATOM 873 C CA . ASP A 1 107 ? 2.674 -0.705 25.368 1.00 98.19 107 ASP A CA 1
ATOM 874 C C . ASP A 1 107 ? 2.102 -1.079 23.988 1.00 98.19 107 ASP A C 1
ATOM 876 O O . ASP A 1 107 ? 1.053 -1.717 23.907 1.00 98.19 107 ASP A O 1
ATOM 880 N N . LEU A 1 108 ? 2.843 -0.801 22.905 1.00 98.06 108 LEU A N 1
ATOM 881 C CA . LEU A 1 108 ? 2.472 -1.224 21.549 1.00 98.06 108 LEU A CA 1
ATOM 882 C C . LEU A 1 108 ? 2.280 -2.741 21.456 1.00 98.06 108 LEU A C 1
ATOM 884 O O . LEU A 1 108 ? 1.291 -3.203 20.888 1.00 98.06 108 LEU A O 1
ATOM 888 N N . THR A 1 109 ? 3.211 -3.512 22.020 1.00 98.25 109 THR A N 1
ATOM 889 C CA . THR A 1 109 ? 3.162 -4.979 21.994 1.00 98.25 109 THR A CA 1
ATOM 890 C C . THR A 1 109 ? 1.933 -5.508 22.732 1.00 98.25 109 THR A C 1
ATOM 892 O O . THR A 1 109 ? 1.183 -6.303 22.168 1.00 98.25 109 THR A O 1
ATOM 895 N N . GLU A 1 110 ? 1.690 -5.057 23.968 1.00 98.62 110 GLU A N 1
ATOM 896 C CA . GLU A 1 110 ? 0.560 -5.551 24.769 1.00 98.62 110 GLU A CA 1
ATOM 897 C C . GLU A 1 110 ? -0.786 -5.166 24.147 1.00 98.62 110 GLU A C 1
ATOM 899 O O . GLU A 1 110 ? -1.680 -6.006 24.041 1.00 98.62 110 GLU A O 1
ATOM 904 N N . LYS A 1 111 ? -0.928 -3.920 23.675 1.00 98.69 111 LYS A N 1
ATOM 905 C CA . LYS A 1 111 ? -2.145 -3.467 22.989 1.00 98.69 111 LYS A CA 1
ATOM 906 C C . LYS A 1 111 ? -2.386 -4.223 21.685 1.00 98.69 111 LYS A C 1
ATOM 908 O O . LYS A 1 111 ? -3.531 -4.542 21.374 1.00 98.69 111 LYS A O 1
ATOM 913 N N . SER A 1 112 ? -1.328 -4.554 20.942 1.00 98.62 112 SER A N 1
ATOM 914 C CA . SER A 1 112 ? -1.441 -5.340 19.707 1.00 98.62 112 SER A CA 1
ATOM 915 C C . SER A 1 112 ? -1.887 -6.772 19.987 1.00 98.62 112 SER A C 1
ATOM 917 O O . SER A 1 112 ? -2.828 -7.245 19.353 1.00 98.62 112 SER A O 1
ATOM 919 N N . ILE A 1 113 ? -1.288 -7.437 20.983 1.00 98.88 113 ILE A N 1
ATOM 920 C CA . ILE A 1 113 ? -1.724 -8.768 21.433 1.00 98.88 113 ILE A CA 1
ATOM 921 C C . ILE A 1 113 ? -3.193 -8.727 21.859 1.00 98.88 113 ILE A C 1
ATOM 923 O O . ILE A 1 113 ? -3.971 -9.585 21.447 1.00 98.88 113 ILE A O 1
ATOM 927 N N . GLU A 1 114 ? -3.593 -7.722 22.641 1.00 98.88 114 GLU A N 1
ATOM 928 C CA . GLU A 1 114 ? -4.975 -7.564 23.094 1.00 98.88 114 GLU A CA 1
ATOM 929 C C . GLU A 1 114 ? -5.947 -7.334 21.929 1.00 98.88 114 GLU A C 1
ATOM 931 O O . GLU A 1 114 ? -7.003 -7.965 21.879 1.00 98.88 114 GLU A O 1
ATOM 936 N N . CYS A 1 115 ? -5.583 -6.484 20.967 1.00 98.81 115 CYS A N 1
ATOM 937 C CA . CYS A 1 115 ? -6.381 -6.217 19.772 1.00 98.81 115 CYS A CA 1
ATOM 938 C C . CYS A 1 115 ? -6.623 -7.502 18.973 1.00 98.81 115 CYS A C 1
ATOM 940 O O . CYS A 1 115 ? -7.771 -7.856 18.694 1.00 98.81 115 CYS A O 1
ATOM 942 N N . PHE A 1 116 ? -5.555 -8.254 18.697 1.00 98.81 116 PHE A N 1
ATOM 943 C CA . PHE A 1 116 ? -5.630 -9.523 17.979 1.00 98.81 116 PHE A CA 1
ATOM 944 C C . PHE A 1 116 ? -6.434 -10.562 18.769 1.00 98.81 116 PHE A C 1
ATOM 946 O O . PHE A 1 116 ? -7.304 -11.221 18.209 1.00 98.81 116 PHE A O 1
ATOM 953 N N . ARG A 1 117 ? -6.228 -10.658 20.087 1.00 98.81 117 ARG A N 1
ATOM 954 C CA . ARG A 1 117 ? -6.963 -11.575 20.971 1.00 98.81 117 ARG A CA 1
ATOM 955 C C . ARG A 1 117 ? -8.467 -11.291 21.007 1.00 98.81 117 ARG A C 1
ATOM 957 O O . ARG A 1 117 ? -9.249 -12.233 21.130 1.00 98.81 117 ARG A O 1
ATOM 964 N N . ARG A 1 118 ? -8.886 -10.019 20.928 1.00 98.69 118 ARG A N 1
ATOM 965 C CA . ARG A 1 118 ? -10.311 -9.640 20.858 1.00 98.69 118 ARG A CA 1
ATOM 966 C C . ARG A 1 118 ? -10.954 -9.979 19.515 1.00 98.69 118 ARG A C 1
ATOM 968 O O . ARG A 1 118 ? -12.159 -10.220 19.492 1.00 98.69 118 ARG A O 1
ATOM 975 N N . LEU A 1 119 ? -10.172 -10.021 18.434 1.00 98.50 119 LEU A N 1
ATOM 976 C CA . LEU A 1 119 ? -10.630 -10.542 17.144 1.00 98.50 119 LEU A CA 1
ATOM 977 C C . LEU A 1 119 ? -10.818 -12.059 17.214 1.00 98.50 119 LEU A C 1
ATOM 979 O O . LEU A 1 119 ? -11.901 -12.553 16.910 1.00 98.50 119 LEU A O 1
ATOM 983 N N . ASP A 1 120 ? -9.776 -12.777 17.638 1.00 98.56 120 ASP A N 1
ATOM 984 C CA . ASP A 1 120 ? -9.803 -14.217 17.878 1.00 98.56 120 ASP A CA 1
ATOM 985 C C . ASP A 1 120 ? -8.628 -14.638 18.794 1.00 98.56 120 ASP A C 1
ATOM 987 O O . ASP A 1 120 ? -7.503 -14.154 18.622 1.00 98.56 120 ASP A O 1
ATOM 991 N N . PRO A 1 121 ? -8.837 -15.545 19.771 1.00 98.62 121 PRO A N 1
ATOM 992 C CA . PRO A 1 121 ? -7.784 -15.966 20.697 1.00 98.62 121 PRO A CA 1
ATOM 993 C C . PRO A 1 121 ? -6.507 -16.496 20.030 1.00 98.62 121 PRO A C 1
ATOM 995 O O . PRO A 1 121 ? -5.417 -16.236 20.541 1.00 98.62 121 PRO A O 1
ATOM 998 N N . PHE A 1 122 ? -6.615 -17.200 18.897 1.00 98.62 122 PHE A N 1
ATOM 999 C CA . PHE A 1 122 ? -5.459 -17.714 18.158 1.00 98.62 122 PHE A CA 1
ATOM 1000 C C . PHE A 1 122 ? -4.588 -16.576 17.620 1.00 98.62 122 PHE A C 1
ATOM 1002 O O . PHE A 1 122 ? -3.365 -16.637 17.717 1.00 98.62 122 PHE A O 1
ATOM 1009 N N . LEU A 1 123 ? -5.198 -15.500 17.118 1.00 98.75 123 LEU A N 1
ATOM 1010 C CA . LEU A 1 123 ? -4.463 -14.349 16.588 1.00 98.75 123 LEU A CA 1
ATOM 1011 C C . LEU A 1 123 ? -3.623 -13.672 17.674 1.00 98.75 123 LEU A C 1
ATOM 1013 O O . LEU A 1 123 ? -2.454 -13.360 17.454 1.00 98.75 123 LEU A O 1
ATOM 1017 N N . GLY A 1 124 ? -4.199 -13.489 18.866 1.00 98.75 124 GLY A N 1
ATOM 1018 C CA . GLY A 1 124 ? -3.458 -12.982 20.022 1.00 98.75 124 GLY A CA 1
ATOM 1019 C C . GLY A 1 124 ? -2.340 -13.933 20.455 1.00 98.75 124 GLY A C 1
ATOM 1020 O O . GLY A 1 124 ? -1.249 -13.489 20.812 1.00 98.75 124 GLY A O 1
ATOM 1021 N N . GLN A 1 125 ? -2.580 -15.246 20.382 1.00 98.75 125 GLN A N 1
ATOM 1022 C CA . GLN A 1 125 ? -1.579 -16.263 20.702 1.00 98.75 125 GLN A CA 1
ATOM 1023 C C . GLN A 1 125 ? -0.366 -16.208 19.760 1.00 98.75 125 GLN A C 1
ATOM 1025 O O . GLN A 1 125 ? 0.757 -16.337 20.243 1.00 98.75 125 GLN A O 1
ATOM 1030 N N . CYS A 1 126 ? -0.560 -15.958 18.460 1.00 98.62 126 CYS A N 1
ATOM 1031 C CA . CYS A 1 126 ? 0.537 -15.786 17.501 1.00 98.62 126 CYS A CA 1
ATOM 1032 C C . CYS A 1 126 ? 1.531 -14.707 17.960 1.00 98.62 126 CYS A C 1
ATOM 1034 O O . CYS A 1 126 ? 2.731 -14.966 18.066 1.00 98.62 126 CYS A O 1
ATOM 1036 N N . LEU A 1 127 ? 1.032 -13.512 18.295 1.00 98.62 127 LEU A N 1
ATOM 1037 C CA . LEU A 1 127 ? 1.878 -12.401 18.741 1.00 98.62 127 LEU A CA 1
ATOM 1038 C C . LEU A 1 127 ? 2.479 -12.658 20.133 1.00 98.62 127 LEU A C 1
ATOM 1040 O O . LEU A 1 127 ? 3.629 -12.290 20.374 1.00 98.62 127 LEU A O 1
ATOM 1044 N N . SER A 1 128 ? 1.748 -13.321 21.036 1.00 98.75 128 SER A N 1
ATOM 1045 C CA . SER A 1 128 ? 2.277 -13.719 22.349 1.00 98.75 128 SER A CA 1
ATOM 1046 C C . SER A 1 128 ? 3.467 -14.672 22.228 1.00 98.75 128 SER A C 1
ATOM 1048 O O . SER A 1 128 ? 4.486 -14.440 22.873 1.00 98.75 128 SER A O 1
ATOM 1050 N N . ILE A 1 129 ? 3.389 -15.683 21.354 1.00 98.62 129 ILE A N 1
ATOM 1051 C CA . ILE A 1 129 ? 4.506 -16.607 21.093 1.00 98.62 129 ILE A CA 1
ATOM 1052 C C . ILE A 1 129 ? 5.716 -15.836 20.551 1.00 98.62 129 ILE A C 1
ATOM 1054 O O . ILE A 1 129 ? 6.833 -16.013 21.031 1.00 98.62 129 ILE A O 1
ATOM 1058 N N . MET A 1 130 ? 5.505 -14.934 19.587 1.00 98.56 130 MET A N 1
ATOM 1059 C CA . MET A 1 130 ? 6.589 -14.107 19.046 1.00 98.56 130 MET A CA 1
ATOM 1060 C C . MET A 1 130 ? 7.247 -13.245 20.126 1.00 98.56 130 MET A C 1
ATOM 1062 O O . MET A 1 130 ? 8.472 -13.162 20.190 1.00 98.56 130 MET A O 1
ATOM 1066 N N . LYS A 1 131 ? 6.451 -12.627 21.003 1.00 98.38 131 LYS A N 1
ATOM 1067 C CA . LYS A 1 131 ? 6.955 -11.851 22.140 1.00 98.38 131 LYS A CA 1
ATOM 1068 C C . LYS A 1 131 ? 7.795 -12.715 23.083 1.00 98.38 131 LYS A C 1
ATOM 1070 O O . LYS A 1 131 ? 8.894 -12.303 23.444 1.00 98.38 131 LYS A O 1
ATOM 1075 N N . GLU A 1 132 ? 7.303 -13.893 23.464 1.00 98.31 132 GLU A N 1
ATOM 1076 C CA . GLU A 1 132 ? 8.012 -14.833 24.348 1.00 98.31 132 GLU A CA 1
ATOM 1077 C C . GLU A 1 132 ? 9.353 -15.285 23.757 1.00 98.31 132 GLU A C 1
ATOM 1079 O O . GLU A 1 132 ? 10.330 -15.445 24.486 1.00 98.31 132 GLU A O 1
ATOM 1084 N N . MET A 1 133 ? 9.422 -15.421 22.432 1.00 97.75 133 MET A N 1
ATOM 1085 C CA . MET A 1 133 ? 10.636 -15.806 21.709 1.00 97.75 133 MET A CA 1
ATOM 1086 C C . MET A 1 133 ? 11.567 -14.629 21.378 1.00 97.75 133 MET A C 1
ATOM 1088 O O . MET A 1 133 ? 12.640 -14.841 20.819 1.00 97.75 133 MET A O 1
ATOM 1092 N N . GLY A 1 134 ? 11.197 -13.387 21.709 1.00 97.19 134 GLY A N 1
ATOM 1093 C CA . GLY A 1 134 ? 11.996 -12.199 21.383 1.00 97.19 134 GLY A CA 1
ATOM 1094 C C . GLY A 1 134 ? 11.972 -11.822 19.896 1.00 97.19 134 GLY A C 1
ATOM 1095 O O . GLY A 1 134 ? 12.903 -11.193 19.400 1.00 97.19 134 GLY A O 1
ATOM 1096 N N . HIS A 1 135 ? 10.914 -12.198 19.177 1.00 98.00 135 HIS A N 1
ATOM 1097 C CA . HIS A 1 135 ? 10.752 -11.990 17.737 1.00 98.00 135 HIS A CA 1
ATOM 1098 C C . HIS A 1 135 ? 10.054 -10.664 17.367 1.00 98.00 135 HIS A C 1
ATOM 1100 O O . HIS A 1 135 ? 9.525 -10.511 16.266 1.00 98.00 135 HIS A O 1
ATOM 1106 N N . LEU A 1 136 ? 10.036 -9.702 18.290 1.00 97.88 136 LEU A N 1
ATOM 1107 C CA . LEU A 1 136 ? 9.464 -8.371 18.095 1.00 97.88 136 LEU A CA 1
ATOM 1108 C C . LEU A 1 136 ? 10.537 -7.315 18.386 1.00 97.88 136 LEU A C 1
ATOM 1110 O O . LEU A 1 136 ? 10.866 -7.060 19.543 1.00 97.88 136 LEU A O 1
ATOM 1114 N N . ASP A 1 137 ? 11.068 -6.678 17.343 1.00 96.69 137 ASP A N 1
ATOM 1115 C CA . ASP A 1 137 ? 12.001 -5.553 17.455 1.00 96.69 137 ASP A CA 1
ATOM 1116 C C . ASP A 1 137 ? 11.342 -4.264 16.951 1.00 96.69 137 ASP A C 1
ATOM 1118 O O . ASP A 1 137 ? 11.537 -3.828 15.810 1.00 96.69 137 ASP A O 1
ATOM 1122 N N . LEU A 1 138 ? 10.535 -3.653 17.823 1.00 95.62 138 LEU A N 1
ATOM 1123 C CA . LEU A 1 138 ? 9.607 -2.592 17.429 1.00 95.62 138 LEU A CA 1
ATOM 1124 C C . LEU A 1 138 ? 10.159 -1.171 17.608 1.00 95.62 138 LEU A C 1
ATOM 1126 O O . LEU A 1 138 ? 9.799 -0.283 16.846 1.00 95.62 138 LEU A O 1
ATOM 1130 N N . GLU A 1 139 ? 11.021 -0.915 18.594 1.00 93.56 139 GLU A N 1
ATOM 1131 C CA . GLU A 1 139 ? 11.413 0.460 18.946 1.00 93.56 139 GLU A CA 1
ATOM 1132 C C . GLU A 1 139 ? 12.433 1.072 17.975 1.00 93.56 139 GLU A C 1
ATOM 1134 O O . GLU A 1 139 ? 13.349 0.398 17.488 1.00 93.56 139 GLU A O 1
ATOM 1139 N N . SER A 1 140 ? 12.306 2.381 17.732 1.00 93.31 140 SER A N 1
ATOM 1140 C CA . SER A 1 140 ? 13.311 3.161 17.006 1.00 93.31 140 SER A CA 1
ATOM 1141 C C . SER A 1 140 ? 14.551 3.420 17.872 1.00 93.31 140 SER A C 1
ATOM 1143 O O . SER A 1 140 ? 14.447 3.782 19.044 1.00 93.31 140 SER A O 1
ATOM 1145 N N . ARG A 1 141 ? 15.750 3.258 17.296 1.00 93.62 141 ARG A N 1
ATOM 1146 C CA . ARG A 1 141 ? 17.032 3.543 17.969 1.00 93.62 141 ARG A CA 1
ATOM 1147 C C . ARG A 1 141 ? 18.103 3.991 16.978 1.00 93.62 141 ARG A C 1
ATOM 1149 O O . ARG A 1 141 ? 18.078 3.628 15.803 1.00 93.62 141 ARG A O 1
ATOM 1156 N N . LYS A 1 142 ? 19.083 4.763 17.459 1.00 93.69 142 LYS A N 1
ATOM 1157 C CA . LYS A 1 142 ? 20.203 5.252 16.636 1.00 93.69 142 LYS A CA 1
ATOM 1158 C C . LYS A 1 142 ? 20.927 4.078 15.966 1.00 93.69 142 LYS A C 1
ATOM 1160 O O . LYS A 1 142 ? 21.362 3.154 16.642 1.00 93.69 142 LYS A O 1
ATOM 1165 N N . GLY A 1 143 ? 21.084 4.153 14.645 1.00 92.19 143 GLY A N 1
ATOM 1166 C CA . GLY A 1 143 ? 21.769 3.130 13.849 1.00 92.19 143 GLY A CA 1
ATOM 1167 C C . GLY A 1 143 ? 20.899 1.940 13.431 1.00 92.19 143 GLY A C 1
ATOM 1168 O O . GLY A 1 143 ? 21.403 1.070 12.728 1.00 92.19 143 GLY A O 1
ATOM 1169 N N . LYS A 1 144 ? 19.614 1.894 13.814 1.00 93.50 144 LYS A N 1
ATOM 1170 C CA . LYS A 1 144 ? 18.660 0.906 13.289 1.00 93.50 144 LYS A CA 1
ATOM 1171 C C . LYS A 1 144 ? 18.291 1.250 11.841 1.00 93.50 144 LYS A C 1
ATOM 1173 O O . LYS A 1 144 ? 18.143 2.425 11.501 1.00 93.50 144 LYS A O 1
ATOM 1178 N N . ALA A 1 145 ? 18.179 0.229 10.991 1.00 87.00 145 ALA A N 1
ATOM 1179 C CA . ALA A 1 145 ? 17.747 0.395 9.605 1.00 87.00 145 ALA A CA 1
ATOM 1180 C C . ALA A 1 145 ? 16.315 0.972 9.540 1.00 87.00 145 ALA A C 1
ATOM 1182 O O . ALA A 1 145 ? 15.510 0.663 10.421 1.00 87.00 145 ALA A O 1
ATOM 1183 N N . PRO A 1 146 ? 15.981 1.807 8.538 1.00 82.38 146 PRO A N 1
ATOM 1184 C CA . PRO A 1 146 ? 14.642 2.379 8.399 1.00 82.38 146 PRO A CA 1
ATOM 1185 C C . PRO A 1 146 ? 13.610 1.333 7.943 1.00 82.38 146 PRO A C 1
ATOM 1187 O O . PRO A 1 146 ? 13.972 0.293 7.402 1.00 82.38 146 PRO A O 1
ATOM 1190 N N . GLY A 1 147 ? 12.322 1.654 8.100 1.00 80.69 147 GLY A N 1
ATOM 1191 C CA . GLY A 1 147 ? 11.204 0.837 7.611 1.00 80.69 147 GLY A CA 1
ATOM 1192 C C . GLY A 1 147 ? 10.642 -0.145 8.642 1.00 80.69 147 GLY A C 1
ATOM 1193 O O . GLY A 1 147 ? 10.939 -0.044 9.838 1.00 80.69 147 GLY A O 1
ATOM 1194 N N . GLY A 1 148 ? 9.810 -1.064 8.156 1.00 86.75 148 GLY A N 1
ATOM 1195 C CA . GLY A 1 148 ? 9.265 -2.205 8.885 1.00 86.75 148 GLY A CA 1
ATOM 1196 C C . GLY A 1 148 ? 9.077 -3.395 7.942 1.00 86.75 148 GLY A C 1
ATOM 1197 O O . GLY A 1 148 ? 8.961 -3.179 6.736 1.00 86.75 148 GLY A O 1
ATOM 1198 N N . TYR A 1 149 ? 9.179 -4.614 8.472 1.00 90.38 149 TYR A N 1
ATOM 1199 C CA . TYR A 1 149 ? 8.956 -5.855 7.730 1.00 90.38 149 TYR A CA 1
ATOM 1200 C C . TYR A 1 149 ? 8.659 -7.038 8.662 1.00 90.38 149 TYR A C 1
ATOM 1202 O O . TYR A 1 149 ? 9.090 -7.072 9.823 1.00 90.38 149 TYR A O 1
ATOM 1210 N N . ASN A 1 150 ? 8.016 -8.057 8.097 1.00 94.56 150 ASN A N 1
ATOM 1211 C CA . ASN A 1 150 ? 7.875 -9.395 8.651 1.00 94.56 150 ASN A CA 1
ATOM 1212 C C . ASN A 1 150 ? 8.854 -10.361 7.968 1.00 94.56 150 ASN A C 1
ATOM 1214 O O . ASN A 1 150 ? 8.994 -10.364 6.746 1.00 94.56 150 ASN A O 1
ATOM 1218 N N . TYR A 1 151 ? 9.532 -11.198 8.752 1.00 93.88 151 TYR A N 1
ATOM 1219 C CA . TYR A 1 151 ? 10.435 -12.227 8.246 1.00 93.88 151 TYR A CA 1
ATOM 1220 C C . TYR A 1 151 ? 9.956 -13.632 8.663 1.00 93.88 151 TYR A C 1
ATOM 1222 O O . TYR A 1 151 ? 9.962 -13.926 9.859 1.00 93.88 151 TYR A O 1
ATOM 1230 N N . PRO A 1 152 ? 9.578 -14.522 7.721 1.00 91.00 152 PRO A N 1
ATOM 1231 C CA . PRO A 1 152 ? 8.904 -15.801 7.998 1.00 91.00 152 PRO A CA 1
ATOM 1232 C C . PRO A 1 152 ? 9.600 -16.797 8.939 1.00 91.00 152 PRO A C 1
ATOM 1234 O O . PRO A 1 152 ? 8.925 -17.502 9.684 1.00 91.00 152 PRO A O 1
ATOM 1237 N N . LEU A 1 153 ? 10.937 -16.905 8.885 1.00 92.81 153 LEU A N 1
ATOM 1238 C CA . LEU A 1 153 ? 11.727 -17.923 9.609 1.00 92.81 153 LEU A CA 1
ATOM 1239 C C . LEU A 1 153 ? 11.171 -19.362 9.453 1.00 92.81 153 LEU A C 1
ATOM 1241 O O . LEU A 1 153 ? 10.852 -20.038 10.431 1.00 92.81 153 LEU A O 1
ATOM 1245 N N . ALA A 1 154 ? 11.082 -19.841 8.204 1.00 86.88 154 ALA A N 1
ATOM 1246 C CA . ALA A 1 154 ? 10.331 -21.041 7.794 1.00 86.88 154 ALA A CA 1
ATOM 1247 C C . ALA A 1 154 ? 10.678 -22.371 8.501 1.00 86.88 154 ALA A C 1
ATOM 1249 O O . ALA A 1 154 ? 9.824 -23.261 8.540 1.00 86.88 154 ALA A O 1
ATOM 1250 N N . GLU A 1 155 ? 11.897 -22.507 9.033 1.00 88.38 155 GLU A N 1
ATOM 1251 C CA . GLU A 1 155 ? 12.339 -23.685 9.800 1.00 88.38 155 GLU A CA 1
ATOM 1252 C C . GLU A 1 155 ? 11.653 -23.751 11.172 1.00 88.38 155 GLU A C 1
ATOM 1254 O O . GLU A 1 155 ? 11.139 -24.789 11.573 1.00 88.38 155 GLU A O 1
ATOM 1259 N N . ILE A 1 156 ? 11.610 -22.621 11.885 1.00 91.88 156 ILE A N 1
ATOM 1260 C CA . ILE A 1 156 ? 10.994 -22.522 13.217 1.00 91.88 156 ILE A CA 1
ATOM 1261 C C . ILE A 1 156 ? 9.479 -22.303 13.086 1.00 91.88 156 ILE A C 1
ATOM 1263 O O . ILE A 1 156 ? 8.710 -22.694 13.963 1.00 91.88 156 ILE A O 1
ATOM 1267 N N . GLY A 1 157 ? 9.036 -21.671 11.994 1.00 90.12 157 GLY A N 1
ATOM 1268 C CA . GLY A 1 157 ? 7.624 -21.377 11.748 1.00 90.12 157 GLY A CA 1
ATOM 1269 C C . GLY A 1 157 ? 7.052 -20.284 12.654 1.00 90.12 157 GLY A C 1
ATOM 1270 O O . GLY A 1 157 ? 5.833 -20.160 12.764 1.00 90.12 157 GLY A O 1
ATOM 1271 N N . VAL A 1 158 ? 7.924 -19.518 13.320 1.00 96.00 158 VAL A N 1
ATOM 1272 C CA . VAL A 1 158 ? 7.575 -18.357 14.145 1.00 96.00 158 VAL A CA 1
ATOM 1273 C C . VAL A 1 158 ? 8.290 -17.140 13.557 1.00 96.00 158 VAL A C 1
ATOM 1275 O O . VAL A 1 158 ? 9.514 -17.049 13.683 1.00 96.00 158 VAL A O 1
ATOM 1278 N N . PRO A 1 159 ? 7.563 -16.213 12.913 1.00 96.94 159 PRO A N 1
ATOM 1279 C CA . PRO A 1 159 ? 8.161 -15.107 12.177 1.00 96.94 159 PRO A CA 1
ATOM 1280 C C . PRO A 1 159 ? 8.758 -14.052 13.112 1.00 96.94 159 PRO A C 1
ATOM 1282 O O . PRO A 1 159 ? 8.555 -14.096 14.325 1.00 96.94 159 PRO A O 1
ATOM 1285 N N . PHE A 1 160 ? 9.481 -13.095 12.535 1.00 97.88 160 PHE A N 1
ATOM 1286 C CA . PHE A 1 160 ? 10.059 -11.931 13.207 1.00 97.88 160 PHE A CA 1
ATOM 1287 C C . PHE A 1 160 ? 9.449 -10.638 12.667 1.00 97.88 160 PHE A C 1
ATOM 1289 O O . PHE A 1 160 ? 9.309 -10.504 11.455 1.00 97.88 160 PHE A O 1
ATOM 1296 N N . ILE A 1 161 ? 9.129 -9.679 13.537 1.00 97.88 161 ILE A N 1
ATOM 1297 C CA . ILE A 1 161 ? 8.695 -8.337 13.128 1.00 97.88 161 ILE A CA 1
ATOM 1298 C C . ILE A 1 161 ? 9.763 -7.317 13.501 1.00 97.88 161 ILE A C 1
ATOM 1300 O O . ILE A 1 161 ? 10.130 -7.163 14.669 1.00 97.88 161 ILE A O 1
ATOM 1304 N N . PHE A 1 162 ? 10.215 -6.585 12.490 1.00 96.31 162 PHE A N 1
ATOM 1305 C CA . PHE A 1 162 ? 11.092 -5.432 12.609 1.00 96.31 162 PHE A CA 1
ATOM 1306 C C . PHE A 1 162 ? 10.299 -4.171 12.283 1.00 96.31 162 PHE A C 1
ATOM 1308 O O . PHE A 1 162 ? 9.640 -4.121 11.252 1.00 96.31 162 PHE A O 1
ATOM 1315 N N . MET A 1 163 ? 10.394 -3.125 13.101 1.00 94.31 163 MET A N 1
ATOM 1316 C CA . MET A 1 163 ? 9.880 -1.797 12.738 1.00 94.31 163 MET A CA 1
ATOM 1317 C C . MET A 1 163 ? 10.561 -0.673 13.529 1.00 94.31 163 MET A C 1
ATOM 1319 O O . MET A 1 163 ? 11.401 -0.929 14.389 1.00 94.31 163 MET A O 1
ATOM 1323 N N . ASN A 1 164 ? 10.212 0.583 13.235 1.00 92.75 164 ASN A N 1
ATOM 1324 C CA . ASN A 1 164 ? 10.749 1.778 13.893 1.00 92.75 164 ASN A CA 1
ATOM 1325 C C . ASN A 1 164 ? 9.633 2.617 14.536 1.00 92.75 164 ASN A C 1
ATOM 1327 O O . ASN A 1 164 ? 9.343 3.725 14.095 1.00 92.75 164 ASN A O 1
ATOM 1331 N N . ALA A 1 165 ? 9.024 2.081 15.589 1.00 92.38 165 ALA A N 1
ATOM 1332 C CA . ALA A 1 165 ? 7.891 2.676 16.282 1.00 92.38 165 ALA A CA 1
ATOM 1333 C C . ALA A 1 165 ? 8.268 3.946 17.076 1.00 92.38 165 ALA A C 1
ATOM 1335 O O . ALA A 1 165 ? 9.267 3.972 17.802 1.00 92.38 165 ALA A O 1
ATOM 1336 N N . THR A 1 166 ? 7.432 4.985 16.960 1.00 91.56 166 THR A N 1
ATOM 1337 C CA . THR A 1 166 ? 7.588 6.320 17.571 1.00 91.56 166 THR A CA 1
ATOM 1338 C C . THR A 1 166 ? 6.280 6.904 18.134 1.00 91.56 166 THR A C 1
ATOM 1340 O O . THR A 1 166 ? 6.154 8.122 18.237 1.00 91.56 166 THR A O 1
ATOM 1343 N N . SER A 1 167 ? 5.330 6.060 18.561 1.00 94.00 167 SER A N 1
ATOM 1344 C CA . SER A 1 167 ? 3.993 6.384 19.126 1.00 94.00 167 SER A CA 1
ATOM 1345 C C . SER A 1 167 ? 2.885 6.789 18.145 1.00 94.00 167 SER A C 1
ATOM 1347 O O . SER A 1 167 ? 1.754 7.028 18.573 1.00 94.00 167 SER A O 1
ATOM 1349 N N . THR A 1 168 ? 3.158 6.855 16.841 1.00 94.69 168 THR A N 1
ATOM 1350 C CA . THR A 1 168 ? 2.189 7.386 15.869 1.00 94.69 168 THR A CA 1
ATOM 1351 C C . THR A 1 168 ? 1.085 6.381 15.525 1.00 94.69 168 THR A C 1
ATOM 1353 O O . THR A 1 168 ? 1.257 5.171 15.679 1.00 94.69 168 THR A O 1
ATOM 1356 N N . MET A 1 169 ? -0.042 6.864 14.988 1.00 94.94 169 MET A N 1
ATOM 1357 C CA . MET A 1 169 ? -1.056 5.984 14.388 1.00 94.94 169 MET A CA 1
ATOM 1358 C C . MET A 1 169 ? -0.458 5.114 13.271 1.00 94.94 169 MET A C 1
ATOM 1360 O O . MET A 1 169 ? -0.770 3.932 13.190 1.00 94.94 169 MET A O 1
ATOM 1364 N N . ARG A 1 170 ? 0.453 5.663 12.460 1.00 94.25 170 ARG A N 1
ATOM 1365 C CA . ARG A 1 170 ? 1.127 4.909 11.396 1.00 94.25 170 ARG A CA 1
ATOM 1366 C C . ARG A 1 170 ? 1.951 3.736 11.933 1.00 94.25 170 ARG A C 1
ATOM 1368 O O . ARG A 1 170 ? 2.019 2.682 11.310 1.00 94.25 170 ARG A O 1
ATOM 1375 N N . ASP A 1 171 ? 2.569 3.897 13.098 1.00 95.12 171 ASP A N 1
ATOM 1376 C CA . ASP A 1 171 ? 3.288 2.803 13.752 1.00 95.12 171 ASP A CA 1
ATOM 1377 C C . ASP A 1 171 ? 2.306 1.721 14.242 1.00 95.12 171 ASP A C 1
ATOM 1379 O O . ASP A 1 171 ? 2.565 0.529 14.093 1.00 95.12 171 ASP A O 1
ATOM 1383 N N . MET A 1 172 ? 1.144 2.123 14.768 1.00 97.00 172 MET A N 1
ATOM 1384 C CA . MET A 1 172 ? 0.076 1.187 15.132 1.00 97.00 172 MET A CA 1
ATOM 1385 C C . MET A 1 172 ? -0.434 0.406 13.912 1.00 97.00 172 MET A C 1
ATOM 1387 O O . MET A 1 172 ? -0.542 -0.813 13.985 1.00 97.00 172 MET A O 1
ATOM 1391 N N . THR A 1 173 ? -0.717 1.062 12.785 1.00 97.12 173 THR A N 1
ATOM 1392 C CA . THR A 1 173 ? -1.182 0.365 11.573 1.00 97.12 173 THR A CA 1
ATOM 1393 C C . THR A 1 173 ? -0.101 -0.553 11.008 1.00 97.12 173 THR A C 1
ATOM 1395 O O . THR A 1 173 ? -0.409 -1.680 10.632 1.00 97.12 173 THR A O 1
ATOM 1398 N N . THR A 1 174 ? 1.174 -0.150 11.078 1.00 96.25 174 THR A N 1
ATOM 1399 C CA . THR A 1 174 ? 2.311 -1.001 10.685 1.00 96.25 174 THR A CA 1
ATOM 1400 C C . THR A 1 174 ? 2.341 -2.310 11.481 1.00 96.25 174 THR A C 1
ATOM 1402 O O . THR A 1 174 ? 2.460 -3.374 10.891 1.00 96.25 174 THR A O 1
ATOM 1405 N N . ILE A 1 175 ? 2.176 -2.296 12.810 1.00 97.44 175 ILE A N 1
ATOM 1406 C CA . ILE A 1 175 ? 2.171 -3.561 13.573 1.00 97.44 175 ILE A CA 1
ATOM 1407 C C . ILE A 1 175 ? 0.917 -4.414 13.299 1.00 97.44 175 ILE A C 1
ATOM 1409 O O . ILE A 1 175 ? 0.993 -5.639 13.381 1.00 97.44 175 ILE A O 1
ATOM 1413 N N . MET A 1 176 ? -0.221 -3.810 12.922 1.00 98.31 176 MET A N 1
ATOM 1414 C CA . MET A 1 176 ? -1.386 -4.573 12.441 1.00 98.31 176 MET A CA 1
ATOM 1415 C C . MET A 1 176 ? -1.077 -5.252 11.095 1.00 98.31 176 MET A C 1
ATOM 1417 O O . MET A 1 176 ? -1.377 -6.435 10.936 1.00 98.31 176 MET A O 1
ATOM 1421 N N . HIS A 1 177 ? -0.429 -4.530 10.173 1.00 97.88 177 HIS A N 1
ATOM 1422 C CA . HIS A 1 177 ? 0.026 -5.026 8.871 1.00 97.88 177 HIS A CA 1
ATOM 1423 C C . HIS A 1 177 ? 0.974 -6.223 9.037 1.00 97.88 177 HIS A C 1
ATOM 1425 O O . HIS A 1 177 ? 0.675 -7.342 8.613 1.00 97.88 177 HIS A O 1
ATOM 1431 N N . GLU A 1 178 ? 2.077 -6.027 9.764 1.00 97.75 178 GLU A N 1
ATOM 1432 C CA . GLU A 1 178 ? 3.074 -7.075 9.994 1.00 97.75 178 GLU A CA 1
ATOM 1433 C C . GLU A 1 178 ? 2.526 -8.238 10.835 1.00 97.75 178 GLU A C 1
ATOM 1435 O O . GLU A 1 178 ? 2.943 -9.389 10.673 1.00 97.75 178 GLU A O 1
ATOM 1440 N N . GLY A 1 179 ? 1.564 -7.961 11.722 1.00 98.19 179 GLY A N 1
ATOM 1441 C CA . GLY A 1 179 ? 0.828 -8.973 12.472 1.00 98.19 179 GLY A CA 1
ATOM 1442 C C . GLY A 1 179 ? -0.065 -9.840 11.578 1.00 98.19 179 GLY A C 1
ATOM 1443 O O . GLY A 1 179 ? -0.172 -11.042 11.816 1.00 98.19 179 GLY A O 1
ATOM 1444 N N . GLY A 1 180 ? -0.647 -9.281 10.513 1.00 98.31 180 GLY A N 1
ATOM 1445 C CA . GLY A 1 180 ? -1.371 -10.051 9.499 1.00 98.31 180 GLY A CA 1
ATOM 1446 C C . GLY A 1 180 ? -0.457 -11.015 8.735 1.00 98.31 180 GLY A C 1
ATOM 1447 O O . GLY A 1 180 ? -0.781 -12.199 8.605 1.00 98.31 180 GLY A O 1
ATOM 1448 N N . HIS A 1 181 ? 0.738 -10.568 8.331 1.00 97.81 181 HIS A N 1
ATOM 1449 C CA . HIS A 1 181 ? 1.766 -11.475 7.800 1.00 97.81 181 HIS A CA 1
ATOM 1450 C C . HIS A 1 181 ? 2.181 -12.532 8.828 1.00 97.81 181 HIS A C 1
ATOM 1452 O O . HIS A 1 181 ? 2.344 -13.705 8.485 1.00 97.81 181 HIS A O 1
ATOM 1458 N N . ALA A 1 182 ? 2.324 -12.159 10.102 1.00 98.00 182 ALA A N 1
ATOM 1459 C CA . ALA A 1 182 ? 2.696 -13.112 11.137 1.00 98.00 182 ALA A CA 1
ATOM 1460 C C . ALA A 1 182 ? 1.656 -14.228 11.286 1.00 98.00 182 ALA A C 1
ATOM 1462 O O . ALA A 1 182 ? 2.007 -15.406 11.286 1.00 98.00 182 ALA A O 1
ATOM 1463 N N . VAL A 1 183 ? 0.374 -13.866 11.337 1.00 98.38 183 VAL A N 1
ATOM 1464 C CA . VAL A 1 183 ? -0.742 -14.819 11.369 1.00 98.38 183 VAL A CA 1
ATOM 1465 C C . VAL A 1 183 ? -0.698 -15.755 10.162 1.00 98.38 183 VAL A C 1
ATOM 1467 O O . VAL A 1 183 ? -0.841 -16.965 10.332 1.00 98.38 183 VAL A O 1
ATOM 1470 N N . HIS A 1 184 ? -0.439 -15.232 8.962 1.00 97.81 184 HIS A N 1
ATOM 1471 C CA . HIS A 1 184 ? -0.309 -16.049 7.755 1.00 97.81 184 HIS A CA 1
ATOM 1472 C C . HIS A 1 184 ? 0.817 -17.093 7.877 1.00 97.81 184 HIS A C 1
ATOM 1474 O O . HIS A 1 184 ? 0.609 -18.269 7.571 1.00 97.81 184 HIS A O 1
ATOM 1480 N N . ASN A 1 185 ? 1.979 -16.703 8.408 1.00 96.81 185 ASN A N 1
ATOM 1481 C CA . ASN A 1 185 ? 3.085 -17.629 8.666 1.00 96.81 185 ASN A CA 1
ATOM 1482 C C . ASN A 1 185 ? 2.697 -18.719 9.678 1.00 96.81 185 ASN A C 1
ATOM 1484 O O . ASN A 1 185 ? 2.944 -19.898 9.437 1.00 96.81 185 ASN A O 1
ATOM 1488 N N . PHE A 1 186 ? 2.025 -18.366 10.779 1.00 97.69 186 PHE A N 1
ATOM 1489 C CA . PHE A 1 186 ? 1.550 -19.358 11.753 1.00 97.69 186 PHE A CA 1
ATOM 1490 C C . PHE A 1 186 ? 0.538 -20.344 11.161 1.00 97.69 186 PHE A C 1
ATOM 1492 O O . PHE A 1 186 ? 0.519 -21.506 11.562 1.00 97.69 186 PHE A O 1
ATOM 1499 N N . LEU A 1 187 ? -0.300 -19.900 10.222 1.00 97.38 187 LEU A N 1
ATOM 1500 C CA . LEU A 1 187 ? -1.297 -20.747 9.563 1.00 97.38 187 LEU A CA 1
ATOM 1501 C C . LEU A 1 187 ? -0.691 -21.721 8.552 1.00 97.38 187 LEU A C 1
ATOM 1503 O O . LEU A 1 187 ? -1.280 -22.768 8.296 1.00 97.38 187 LEU A O 1
ATOM 1507 N N . THR A 1 188 ? 0.465 -21.378 7.989 1.00 96.56 188 THR A N 1
ATOM 1508 C CA . THR A 1 188 ? 1.126 -22.140 6.921 1.00 96.56 188 THR A CA 1
ATOM 1509 C C . THR A 1 188 ? 2.370 -22.889 7.398 1.00 96.56 188 THR A C 1
ATOM 1511 O O . THR A 1 188 ? 2.915 -23.701 6.654 1.00 96.56 188 THR A O 1
ATOM 1514 N N . LYS A 1 189 ? 2.819 -22.684 8.644 1.00 94.81 189 LYS A N 1
ATOM 1515 C CA . LYS A 1 189 ? 4.081 -23.243 9.161 1.00 94.81 189 LYS A CA 1
ATOM 1516 C C . LYS A 1 189 ? 4.203 -24.767 9.050 1.00 94.81 189 LYS A C 1
ATOM 1518 O O . LYS A 1 189 ? 5.318 -25.257 8.881 1.00 94.81 189 LYS A O 1
ATOM 1523 N N . ASP A 1 190 ? 3.083 -25.487 9.114 1.00 94.44 190 ASP A N 1
ATOM 1524 C CA . ASP A 1 190 ? 3.033 -26.955 9.087 1.00 94.44 190 ASP A CA 1
ATOM 1525 C C . ASP A 1 190 ? 2.915 -27.524 7.657 1.00 94.44 190 ASP A C 1
ATOM 1527 O O . ASP A 1 190 ? 2.849 -28.741 7.472 1.00 94.44 190 ASP A O 1
ATOM 1531 N N . LEU A 1 191 ? 2.901 -26.670 6.622 1.00 94.94 191 LEU A N 1
ATOM 1532 C CA . LEU A 1 191 ? 2.953 -27.123 5.232 1.00 94.94 191 LEU A CA 1
ATOM 1533 C C . LEU A 1 191 ? 4.298 -27.797 4.930 1.00 94.94 191 LEU A C 1
ATOM 1535 O O . LEU A 1 191 ? 5.358 -27.359 5.378 1.00 94.94 191 LEU A O 1
ATOM 1539 N N . ALA A 1 192 ? 4.245 -28.870 4.140 1.00 92.75 192 ALA A N 1
ATOM 1540 C CA . ALA A 1 192 ? 5.363 -29.800 3.987 1.00 92.75 192 ALA A CA 1
ATOM 1541 C C . ALA A 1 192 ? 6.617 -29.194 3.329 1.00 92.75 192 ALA A C 1
ATOM 1543 O O . ALA A 1 192 ? 7.729 -29.602 3.653 1.00 92.75 192 ALA A O 1
ATOM 1544 N N . LEU A 1 193 ? 6.450 -28.244 2.403 1.00 92.88 193 LEU A N 1
ATOM 1545 C CA . LEU A 1 193 ? 7.545 -27.630 1.646 1.00 92.88 193 LEU A CA 1
ATOM 1546 C C . LEU A 1 193 ? 7.618 -26.132 1.930 1.00 92.88 193 LEU A C 1
ATOM 1548 O O . LEU A 1 193 ? 6.585 -25.481 2.055 1.00 92.88 193 LEU A O 1
ATOM 1552 N N . ALA A 1 194 ? 8.831 -25.574 1.965 1.00 90.94 194 ALA A N 1
ATOM 1553 C CA . ALA A 1 194 ? 9.044 -24.136 2.148 1.00 90.94 194 ALA A CA 1
ATOM 1554 C C . ALA A 1 194 ? 8.311 -23.290 1.086 1.00 90.94 194 ALA A C 1
ATOM 1556 O O . ALA A 1 194 ? 7.718 -22.264 1.419 1.00 90.94 194 ALA A O 1
ATOM 1557 N N . ASP A 1 195 ? 8.256 -23.772 -0.159 1.00 90.88 195 ASP A N 1
ATOM 1558 C CA . ASP A 1 195 ? 7.556 -23.091 -1.255 1.00 90.88 195 ASP A CA 1
ATOM 1559 C C . ASP A 1 195 ? 6.037 -23.042 -1.041 1.00 90.88 195 ASP A C 1
ATOM 1561 O O . ASP A 1 195 ? 5.395 -22.072 -1.431 1.00 90.88 195 ASP A O 1
ATOM 1565 N N . PHE A 1 196 ? 5.454 -24.034 -0.354 1.00 94.06 196 PHE A N 1
ATOM 1566 C CA . PHE A 1 196 ? 4.028 -24.023 -0.001 1.00 94.06 196 PHE A CA 1
ATOM 1567 C C . PHE A 1 196 ? 3.706 -22.981 1.075 1.00 94.06 196 PHE A C 1
ATOM 1569 O O . PHE A 1 196 ? 2.578 -22.499 1.139 1.00 94.06 196 PHE A O 1
ATOM 1576 N N . LYS A 1 197 ? 4.699 -22.606 1.890 1.00 93.25 197 LYS A N 1
ATOM 1577 C CA . LYS A 1 197 ? 4.593 -21.551 2.911 1.00 93.25 197 LYS A CA 1
ATOM 1578 C C . LYS A 1 197 ? 4.774 -20.144 2.333 1.00 93.25 197 LYS A C 1
ATOM 1580 O O . LYS A 1 197 ? 4.556 -19.176 3.049 1.00 93.25 197 LYS A O 1
ATOM 1585 N N . SER A 1 198 ? 5.203 -20.031 1.074 1.00 90.31 198 SER A N 1
ATOM 1586 C CA . SER A 1 198 ? 5.547 -18.766 0.414 1.00 90.31 198 SER A CA 1
ATOM 1587 C C . SER A 1 198 ? 4.454 -18.380 -0.590 1.00 90.31 198 SER A C 1
ATOM 1589 O O . SER A 1 198 ? 4.564 -18.735 -1.764 1.00 90.31 198 SER A O 1
ATOM 1591 N N . PRO A 1 199 ? 3.366 -17.722 -0.148 1.00 92.00 199 PRO A N 1
ATOM 1592 C CA . PRO A 1 199 ? 2.248 -17.358 -1.016 1.00 92.00 199 PRO A CA 1
ATOM 1593 C C . PRO A 1 199 ? 2.664 -16.323 -2.079 1.00 92.00 199 PRO A C 1
ATOM 1595 O O . PRO A 1 199 ? 3.641 -15.595 -1.875 1.00 92.00 199 PRO A O 1
ATOM 1598 N N . PRO A 1 200 ? 1.891 -16.179 -3.173 1.00 91.00 200 PRO A N 1
ATOM 1599 C CA . PRO A 1 200 ? 2.016 -15.034 -4.069 1.00 91.00 200 PRO A CA 1
ATOM 1600 C C . PRO A 1 200 ? 1.892 -13.713 -3.298 1.00 91.00 200 PRO A C 1
ATOM 1602 O O . PRO A 1 200 ? 1.169 -13.624 -2.300 1.00 91.00 200 PRO A O 1
ATOM 1605 N N . MET A 1 201 ? 2.583 -12.675 -3.763 1.00 91.25 201 MET A N 1
ATOM 1606 C CA . MET A 1 201 ? 2.690 -11.393 -3.058 1.00 91.25 201 MET A CA 1
ATOM 1607 C C . MET A 1 201 ? 1.322 -10.729 -2.827 1.00 91.25 201 MET A C 1
ATOM 1609 O O . MET A 1 201 ? 1.073 -10.181 -1.761 1.00 91.25 201 MET A O 1
ATOM 1613 N N . GLU A 1 202 ? 0.391 -10.864 -3.769 1.00 92.88 202 GLU A N 1
ATOM 1614 C CA . GLU A 1 202 ? -0.991 -10.376 -3.675 1.00 92.88 202 GLU A CA 1
ATOM 1615 C C . GLU A 1 202 ? -1.762 -11.028 -2.520 1.00 92.88 202 GLU A C 1
ATOM 1617 O O . GLU A 1 202 ? -2.658 -10.423 -1.935 1.00 92.88 202 GLU A O 1
ATOM 1622 N N . VAL A 1 203 ? -1.435 -12.282 -2.199 1.00 95.81 203 VAL A N 1
ATOM 1623 C CA . VAL A 1 203 ? -2.037 -13.032 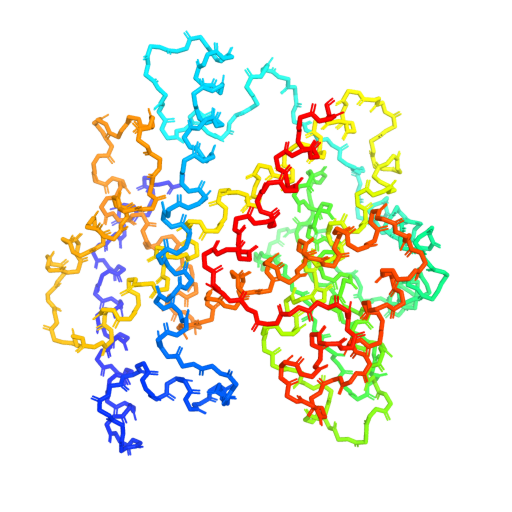-1.090 1.00 95.81 203 VAL A CA 1
ATOM 1624 C C . VAL A 1 203 ? -1.313 -12.716 0.218 1.00 95.81 203 VAL A C 1
ATOM 1626 O O . VAL A 1 203 ? -1.953 -12.614 1.266 1.00 95.81 203 VAL A O 1
ATOM 1629 N N . ALA A 1 204 ? 0.008 -12.520 0.173 1.00 95.25 204 ALA A N 1
ATOM 1630 C CA . ALA A 1 204 ? 0.763 -12.036 1.323 1.00 95.25 204 ALA A CA 1
ATOM 1631 C C . ALA A 1 204 ? 0.211 -10.685 1.805 1.00 95.25 204 ALA A C 1
ATOM 1633 O O . ALA A 1 204 ? -0.116 -10.560 2.984 1.00 95.25 204 ALA A O 1
ATOM 1634 N N . GLU A 1 205 ? 0.025 -9.726 0.894 1.00 95.69 205 GLU A N 1
ATOM 1635 C CA . GLU A 1 205 ? -0.537 -8.399 1.183 1.00 95.69 205 GLU A CA 1
ATOM 1636 C C . GLU A 1 205 ? -2.030 -8.449 1.544 1.00 95.69 205 GLU A C 1
ATOM 1638 O O . GLU A 1 205 ? -2.509 -7.668 2.366 1.00 95.69 205 GLU A O 1
ATOM 1643 N N . LEU A 1 206 ? -2.792 -9.413 1.003 1.00 97.75 206 LEU A N 1
ATOM 1644 C CA . LEU A 1 206 ? -4.171 -9.637 1.448 1.00 97.75 206 LEU A CA 1
ATOM 1645 C C . LEU A 1 206 ? -4.206 -9.936 2.954 1.00 97.75 206 LEU A C 1
ATOM 1647 O O . LEU A 1 206 ? -5.110 -9.470 3.651 1.00 97.75 206 LEU A O 1
ATOM 1651 N N . ALA A 1 207 ? -3.229 -10.693 3.465 1.00 98.06 207 ALA A N 1
ATOM 1652 C CA . ALA A 1 207 ? -3.143 -11.042 4.878 1.00 98.06 207 ALA A CA 1
ATOM 1653 C C . ALA A 1 207 ? -2.929 -9.816 5.775 1.00 98.06 207 ALA A C 1
ATOM 1655 O O . ALA A 1 207 ? -3.595 -9.689 6.807 1.00 98.06 207 ALA A O 1
ATOM 1656 N N . SER A 1 208 ? -2.005 -8.938 5.391 1.00 97.62 208 SER A N 1
ATOM 1657 C CA . SER A 1 208 ? -1.606 -7.764 6.162 1.00 97.62 208 SER A CA 1
ATOM 1658 C C . SER A 1 208 ? -2.653 -6.651 6.097 1.00 97.62 208 SER A C 1
ATOM 1660 O O . SER A 1 208 ? -3.187 -6.247 7.132 1.00 97.62 208 SER A O 1
ATOM 1662 N N . MET A 1 209 ? -3.063 -6.245 4.896 1.00 98.25 209 MET A N 1
ATOM 1663 C CA . MET A 1 209 ? -4.026 -5.154 4.700 1.00 98.25 209 MET A CA 1
ATOM 1664 C C . MET A 1 209 ? -5.424 -5.482 5.230 1.00 98.25 209 MET A C 1
ATOM 1666 O O . MET A 1 209 ? -6.130 -4.610 5.744 1.00 98.25 209 MET A O 1
ATOM 1670 N N . SER A 1 210 ? -5.852 -6.749 5.146 1.00 98.69 210 SER A N 1
ATOM 1671 C CA . SER A 1 210 ? -7.127 -7.155 5.757 1.00 98.69 210 SER A CA 1
ATOM 1672 C C . SER A 1 210 ? -7.074 -7.023 7.275 1.00 98.69 210 SER A C 1
ATOM 1674 O O . SER A 1 210 ? -8.070 -6.634 7.883 1.00 98.69 210 SER A O 1
ATOM 1676 N N . MET A 1 211 ? -5.928 -7.326 7.894 1.00 98.81 211 MET A N 1
ATOM 1677 C CA . MET A 1 211 ? -5.765 -7.212 9.340 1.00 98.81 211 MET A CA 1
ATOM 1678 C C . MET A 1 211 ? -5.813 -5.752 9.798 1.00 98.81 211 MET A C 1
ATOM 1680 O O . MET A 1 211 ? -6.482 -5.458 10.789 1.00 98.81 211 MET A O 1
ATOM 1684 N N . GLU A 1 212 ? -5.211 -4.821 9.050 1.00 98.69 212 GLU A N 1
ATOM 1685 C CA . GLU A 1 212 ? -5.348 -3.381 9.315 1.00 98.69 212 GLU A CA 1
ATOM 1686 C C . GLU A 1 212 ? -6.822 -2.968 9.416 1.00 98.69 212 GLU A C 1
ATOM 1688 O O . GLU A 1 212 ? -7.245 -2.389 10.419 1.00 98.69 212 GLU A O 1
ATOM 1693 N N . LEU A 1 213 ? -7.633 -3.354 8.428 1.00 98.75 213 LEU A N 1
ATOM 1694 C CA . LEU A 1 213 ? -9.048 -2.997 8.364 1.00 98.75 213 LEU A CA 1
ATOM 1695 C C . LEU A 1 213 ? -9.916 -3.716 9.409 1.00 98.75 213 LEU A C 1
ATOM 1697 O O . LEU A 1 213 ? -10.761 -3.100 10.063 1.00 98.75 213 LEU A O 1
ATOM 1701 N N . ILE A 1 214 ? -9.727 -5.025 9.585 1.00 98.69 214 ILE A N 1
ATOM 1702 C CA . ILE A 1 214 ? -10.487 -5.835 10.548 1.00 98.69 214 ILE A CA 1
ATOM 1703 C C . ILE A 1 214 ? -10.198 -5.368 11.984 1.00 98.69 214 ILE A C 1
ATOM 1705 O O . ILE A 1 214 ? -11.124 -5.260 12.801 1.00 98.69 214 ILE A O 1
ATOM 1709 N N . SER A 1 215 ? -8.940 -5.019 12.278 1.00 98.69 215 SER A N 1
ATOM 1710 C CA . SER A 1 215 ? -8.508 -4.551 13.598 1.00 98.69 215 SER A CA 1
ATOM 1711 C C . SER A 1 215 ? -9.155 -3.232 14.025 1.00 98.69 215 SER A C 1
ATOM 1713 O O . SER A 1 215 ? -9.326 -3.021 15.226 1.00 98.69 215 SER A O 1
ATOM 1715 N N . MET A 1 216 ? -9.636 -2.397 13.087 1.00 98.62 216 MET A N 1
ATOM 1716 C CA . MET A 1 216 ? -10.350 -1.147 13.404 1.00 98.62 216 MET A CA 1
ATOM 1717 C C . MET A 1 216 ? -11.525 -1.351 14.367 1.00 98.62 216 MET A C 1
ATOM 1719 O O . MET A 1 216 ? -11.901 -0.435 15.104 1.00 98.62 216 MET A O 1
ATOM 1723 N N . LYS A 1 217 ? -12.119 -2.551 14.405 1.00 98.19 217 LYS A N 1
ATOM 1724 C CA . LYS A 1 217 ? -13.166 -2.896 15.377 1.00 98.19 217 LYS A CA 1
ATOM 1725 C C . LYS A 1 217 ? -12.720 -2.690 16.829 1.00 98.19 217 LYS A C 1
ATOM 1727 O O . LYS A 1 217 ? -13.562 -2.329 17.645 1.00 98.19 217 LYS A O 1
ATOM 1732 N N . HIS A 1 218 ? -11.438 -2.905 17.122 1.00 98.62 218 HIS A N 1
ATOM 1733 C CA . HIS A 1 218 ? -10.864 -2.884 18.467 1.00 98.62 218 HIS A CA 1
ATOM 1734 C C . HIS A 1 218 ? -9.816 -1.783 18.675 1.00 98.62 218 HIS A C 1
ATOM 1736 O O . HIS A 1 218 ? -9.023 -1.831 19.613 1.00 98.62 218 HIS A O 1
ATOM 1742 N N . TRP A 1 219 ? -9.821 -0.748 17.830 1.00 98.56 219 TRP A N 1
ATOM 1743 C CA . TRP A 1 219 ? -8.936 0.408 18.013 1.00 98.56 219 TRP A CA 1
ATOM 1744 C C . TRP A 1 219 ? -9.264 1.255 19.253 1.00 98.56 219 TRP A C 1
ATOM 1746 O O . TRP A 1 219 ? -8.467 2.118 19.612 1.00 98.56 219 TRP A O 1
ATOM 1756 N N . ASP A 1 220 ? -10.363 0.966 19.963 1.00 98.50 220 ASP A N 1
ATOM 1757 C CA . ASP A 1 220 ? -10.646 1.515 21.300 1.00 98.50 220 ASP A CA 1
ATOM 1758 C C . ASP A 1 220 ? -9.545 1.192 22.325 1.00 98.50 220 ASP A C 1
ATOM 1760 O O . ASP A 1 220 ? -9.377 1.911 23.307 1.00 98.50 220 ASP A O 1
ATOM 1764 N N . ILE A 1 221 ? -8.752 0.144 22.073 1.00 98.38 221 ILE A N 1
ATOM 1765 C CA . ILE A 1 221 ? -7.584 -0.220 22.886 1.00 98.38 221 ILE A CA 1
ATOM 1766 C C . ILE A 1 221 ? -6.462 0.828 22.772 1.00 98.38 221 ILE A C 1
ATOM 1768 O O . ILE A 1 221 ? -5.722 1.056 23.731 1.00 98.38 221 ILE A O 1
ATOM 1772 N N . PHE A 1 222 ? -6.319 1.454 21.602 1.00 98.38 222 PHE A N 1
ATOM 1773 C CA . PHE A 1 222 ? -5.279 2.449 21.325 1.00 98.38 222 PHE A CA 1
ATOM 1774 C C . PHE A 1 222 ? -5.783 3.878 21.541 1.00 98.38 222 PHE A C 1
ATOM 1776 O O . PHE A 1 222 ? -5.028 4.732 21.999 1.00 98.38 222 PHE A O 1
ATOM 1783 N N . PHE A 1 223 ? -7.064 4.122 21.257 1.00 98.06 223 PHE A N 1
ATOM 1784 C CA . PHE A 1 223 ? -7.711 5.425 21.374 1.00 98.06 223 PHE A CA 1
ATOM 1785 C C . PHE A 1 223 ? -8.971 5.302 22.231 1.00 98.06 223 PHE A C 1
ATOM 1787 O O . PHE A 1 223 ? -10.036 4.921 21.748 1.00 98.06 223 PHE A O 1
ATOM 1794 N N . THR A 1 224 ? -8.843 5.614 23.520 1.00 95.69 224 THR A N 1
ATOM 1795 C CA . THR A 1 224 ? -9.929 5.441 24.496 1.00 95.69 224 THR A CA 1
ATOM 1796 C C . THR A 1 224 ? -10.993 6.535 24.419 1.00 95.69 224 THR A C 1
ATOM 1798 O O . THR A 1 224 ? -12.105 6.335 24.903 1.00 95.69 224 THR A O 1
ATOM 1801 N N . ASP A 1 225 ? -10.664 7.700 23.854 1.00 96.19 225 ASP A N 1
ATOM 1802 C CA . ASP A 1 225 ? -11.626 8.773 23.615 1.00 96.19 225 ASP A CA 1
ATOM 1803 C C . ASP A 1 225 ? -12.267 8.651 22.224 1.00 96.19 225 ASP A C 1
ATOM 1805 O O . ASP A 1 225 ? -11.623 8.292 21.234 1.00 96.19 225 ASP A O 1
ATOM 1809 N N . GLU A 1 226 ? -13.562 8.959 22.147 1.00 96.25 226 GLU A N 1
ATOM 1810 C CA . GLU A 1 226 ? -14.355 8.761 20.931 1.00 96.25 226 GLU A CA 1
ATOM 1811 C C . GLU A 1 226 ? -13.867 9.625 19.758 1.00 96.25 226 GLU A C 1
ATOM 1813 O O . GLU A 1 226 ? -13.929 9.191 18.606 1.00 96.25 226 GLU A O 1
ATOM 1818 N N . VAL A 1 227 ? -13.353 10.827 20.040 1.00 95.81 227 VAL A N 1
ATOM 1819 C CA . VAL A 1 227 ? -12.885 11.775 19.020 1.00 95.81 227 VAL A CA 1
ATOM 1820 C C . VAL A 1 227 ? -11.638 11.230 18.327 1.00 95.81 227 VAL A C 1
ATOM 1822 O O . VAL A 1 227 ? -11.628 11.110 17.101 1.00 95.81 227 VAL A O 1
ATOM 1825 N N . SER A 1 228 ? -10.619 10.825 19.088 1.00 97.12 228 SER A N 1
ATOM 1826 C CA . SER A 1 228 ? -9.399 10.220 18.547 1.00 97.12 228 SER A CA 1
ATOM 1827 C C . SER A 1 228 ? -9.685 8.903 17.836 1.00 97.12 228 SER A C 1
ATOM 1829 O O . SER A 1 228 ? -9.117 8.659 16.776 1.00 97.12 228 SER A O 1
ATOM 1831 N N . LEU A 1 229 ? -10.590 8.071 18.368 1.00 98.12 229 LEU A N 1
ATOM 1832 C CA . LEU A 1 229 ? -10.966 6.803 17.739 1.00 98.12 229 LEU A CA 1
ATOM 1833 C C . LEU A 1 229 ? -11.631 7.013 16.374 1.00 98.12 229 LEU A C 1
ATOM 1835 O O . LEU A 1 229 ? -11.286 6.335 15.403 1.00 98.12 229 LEU A O 1
ATOM 1839 N N . LYS A 1 230 ? -12.583 7.950 16.288 1.00 97.50 230 LYS A N 1
ATOM 1840 C CA . LYS A 1 230 ? -13.229 8.329 15.025 1.00 97.50 230 LYS A CA 1
ATOM 1841 C C . LYS A 1 230 ? -12.219 8.914 14.048 1.00 97.50 230 LYS A C 1
ATOM 1843 O O . LYS A 1 230 ? -12.199 8.511 12.887 1.00 97.50 230 LYS A O 1
ATOM 1848 N N . ARG A 1 231 ? -11.346 9.806 14.521 1.00 96.81 231 ARG A N 1
ATOM 1849 C CA . ARG A 1 231 ? -10.289 10.398 13.697 1.00 96.81 231 ARG A CA 1
ATOM 1850 C C . ARG A 1 231 ? -9.347 9.334 13.133 1.00 96.81 231 ARG A C 1
ATOM 1852 O O . ARG A 1 231 ? -9.154 9.309 11.928 1.00 96.81 231 ARG A O 1
ATOM 1859 N N . ALA A 1 232 ? -8.864 8.406 13.959 1.00 97.88 232 ALA A N 1
ATOM 1860 C CA . ALA A 1 232 ? -7.988 7.322 13.515 1.00 97.88 232 ALA A CA 1
ATOM 1861 C C . ALA A 1 232 ? -8.647 6.463 12.425 1.00 97.88 232 ALA A C 1
ATOM 1863 O O . ALA A 1 232 ? -8.052 6.189 11.389 1.00 97.88 232 ALA A O 1
ATOM 1864 N N . LYS A 1 233 ? -9.910 6.067 12.618 1.00 98.25 233 LYS A N 1
ATOM 1865 C CA . LYS A 1 233 ? -10.648 5.285 11.612 1.00 98.25 233 LYS A CA 1
ATOM 1866 C C . LYS A 1 233 ? -10.834 6.051 10.304 1.00 98.25 233 LYS A C 1
ATOM 1868 O O . LYS A 1 233 ? -10.696 5.462 9.239 1.00 98.25 233 LYS A O 1
ATOM 1873 N N . ARG A 1 234 ? -11.129 7.351 10.379 1.00 97.44 234 ARG A N 1
ATOM 1874 C CA . ARG A 1 234 ? -11.223 8.219 9.201 1.00 97.44 234 ARG A CA 1
ATOM 1875 C C . ARG A 1 234 ? -9.883 8.316 8.476 1.00 97.44 234 ARG A C 1
ATOM 1877 O O . ARG A 1 234 ? -9.864 8.073 7.277 1.00 97.44 234 ARG A O 1
ATOM 1884 N N . GLU A 1 235 ? -8.790 8.581 9.192 1.00 96.44 235 GLU A N 1
ATOM 1885 C CA . GLU A 1 235 ? -7.439 8.644 8.617 1.00 96.44 235 GLU A CA 1
ATOM 1886 C C . GLU A 1 235 ? -7.077 7.347 7.874 1.00 96.44 235 GLU A C 1
ATOM 1888 O O . GLU A 1 235 ? -6.577 7.416 6.756 1.00 96.44 235 GLU A O 1
ATOM 1893 N N . GLN A 1 236 ? -7.413 6.169 8.420 1.00 97.88 236 GLN A N 1
ATOM 1894 C CA . GLN A 1 236 ? -7.168 4.886 7.744 1.00 97.88 236 GLN A CA 1
ATOM 1895 C C . GLN A 1 236 ? -7.958 4.746 6.437 1.00 97.88 236 GLN A C 1
ATOM 1897 O O . GLN A 1 236 ? -7.434 4.264 5.436 1.00 97.88 236 GLN A O 1
ATOM 1902 N N . LEU A 1 237 ? -9.239 5.126 6.438 1.00 98.19 237 LEU A N 1
ATOM 1903 C CA . LEU A 1 237 ? -10.079 5.015 5.243 1.00 98.19 237 LEU A CA 1
ATOM 1904 C C . LEU A 1 237 ? -9.698 6.044 4.173 1.00 98.19 237 LEU A C 1
ATOM 1906 O O . LEU A 1 237 ? -9.745 5.725 2.985 1.00 98.19 237 LEU A O 1
ATOM 1910 N N . GLU A 1 238 ? -9.305 7.252 4.581 1.00 97.12 238 GLU A N 1
ATOM 1911 C CA . GLU A 1 238 ? -8.744 8.259 3.679 1.00 97.12 238 GLU A CA 1
ATOM 1912 C C . GLU A 1 238 ? -7.445 7.744 3.043 1.00 97.12 238 GLU A C 1
ATOM 1914 O O . GLU A 1 238 ? -7.338 7.765 1.819 1.00 97.12 238 GLU A O 1
ATOM 1919 N N . ASP A 1 239 ? -6.516 7.191 3.833 1.00 96.06 239 ASP A N 1
ATOM 1920 C CA . ASP A 1 239 ? -5.232 6.661 3.344 1.00 96.06 239 ASP A CA 1
ATOM 1921 C C . ASP A 1 239 ? -5.410 5.561 2.284 1.00 96.06 239 ASP A C 1
ATOM 1923 O O . ASP A 1 239 ? -4.707 5.539 1.273 1.00 96.06 239 ASP A O 1
ATOM 1927 N N . ILE A 1 240 ? -6.420 4.700 2.437 1.00 95.81 240 ILE A N 1
ATOM 1928 C CA . ILE A 1 240 ? -6.776 3.686 1.431 1.00 95.81 240 ILE A CA 1
ATOM 1929 C C . ILE A 1 240 ? -7.208 4.334 0.110 1.00 95.81 240 ILE A C 1
ATOM 1931 O O . ILE A 1 240 ? -6.770 3.917 -0.968 1.00 95.81 240 ILE A O 1
ATOM 1935 N N . ILE A 1 241 ? -8.063 5.359 0.182 1.00 97.38 241 ILE A N 1
ATOM 1936 C CA . ILE A 1 241 ? -8.545 6.092 -0.997 1.00 97.38 241 ILE A CA 1
ATOM 1937 C C . ILE A 1 241 ? -7.388 6.839 -1.674 1.00 97.38 241 ILE A C 1
ATOM 1939 O O . ILE A 1 241 ? -7.348 6.906 -2.902 1.00 97.38 241 ILE A O 1
ATOM 1943 N N . GLU A 1 242 ? -6.432 7.370 -0.908 1.00 96.31 242 GLU A N 1
ATOM 1944 C CA . GLU A 1 242 ? -5.244 8.043 -1.445 1.00 96.31 242 GLU A CA 1
ATOM 1945 C C . GLU A 1 242 ? -4.223 7.068 -2.053 1.00 96.31 242 GLU A C 1
ATOM 1947 O O . GLU A 1 242 ? -3.568 7.385 -3.053 1.00 96.31 242 GLU A O 1
ATOM 1952 N N . THR A 1 243 ? -4.093 5.874 -1.475 1.00 96.44 243 THR A N 1
ATOM 1953 C CA . THR A 1 243 ? -3.092 4.876 -1.869 1.00 96.44 243 THR A CA 1
ATOM 1954 C C . THR A 1 243 ? -3.408 4.245 -3.221 1.00 96.44 243 THR A C 1
ATOM 1956 O O . THR A 1 243 ? -2.506 4.079 -4.044 1.00 96.44 243 THR A O 1
ATOM 1959 N N . LEU A 1 244 ? -4.675 3.930 -3.505 1.00 98.12 244 LEU A N 1
ATOM 1960 C CA . LEU A 1 244 ? -5.062 3.245 -4.745 1.00 98.12 244 LEU A CA 1
ATOM 1961 C C . LEU A 1 244 ? -4.675 4.021 -6.032 1.00 98.12 244 LEU A C 1
ATOM 1963 O O . LEU A 1 244 ? -4.062 3.418 -6.920 1.00 98.12 244 LEU A O 1
ATOM 1967 N N . PRO A 1 245 ? -4.935 5.341 -6.165 1.00 98.44 245 PRO A N 1
ATOM 1968 C CA . PRO A 1 245 ? -4.450 6.137 -7.296 1.00 98.44 245 PRO A CA 1
ATOM 1969 C C . PRO A 1 245 ? -2.924 6.215 -7.381 1.00 98.44 245 PRO A C 1
ATOM 1971 O O . PRO A 1 245 ? -2.367 6.192 -8.481 1.00 98.44 245 PRO A O 1
ATOM 1974 N N . TRP A 1 246 ? -2.223 6.265 -6.244 1.00 98.12 246 TRP A N 1
ATOM 1975 C CA . TRP A 1 246 ? -0.760 6.241 -6.234 1.00 98.12 246 TRP A CA 1
ATOM 1976 C C . TRP A 1 246 ? -0.211 4.905 -6.750 1.00 98.12 246 TRP A C 1
ATOM 1978 O O . TRP A 1 246 ? 0.703 4.901 -7.578 1.00 98.12 246 TRP A O 1
ATOM 1988 N N . VAL A 1 247 ? -0.814 3.782 -6.345 1.00 98.12 247 VAL A N 1
ATOM 1989 C CA . VAL A 1 247 ? -0.490 2.451 -6.876 1.00 98.12 247 VAL A CA 1
ATOM 1990 C C . VAL A 1 247 ? -0.683 2.402 -8.388 1.00 98.12 247 VAL A C 1
ATOM 1992 O O . VAL A 1 247 ? 0.250 2.044 -9.108 1.00 98.12 247 VAL A O 1
ATOM 1995 N N . ALA A 1 248 ? -1.847 2.841 -8.874 1.00 98.44 248 ALA A N 1
ATOM 1996 C CA . ALA A 1 248 ? -2.150 2.878 -10.302 1.00 98.44 248 ALA A CA 1
ATOM 1997 C C . ALA A 1 248 ? -1.169 3.762 -11.093 1.00 98.44 248 ALA A C 1
ATOM 1999 O O . ALA A 1 248 ? -0.744 3.401 -12.190 1.00 98.44 248 ALA A O 1
ATOM 2000 N N . THR A 1 249 ? -0.757 4.894 -10.515 1.00 98.62 249 THR A N 1
ATOM 2001 C CA . THR A 1 249 ? 0.240 5.787 -11.120 1.00 98.62 249 THR A CA 1
ATOM 2002 C C . THR A 1 249 ? 1.579 5.077 -11.296 1.00 98.62 249 THR A C 1
ATOM 2004 O O . THR A 1 249 ? 2.168 5.103 -12.377 1.00 98.62 249 THR A O 1
ATOM 2007 N N . ILE A 1 250 ? 2.078 4.448 -10.230 1.00 98.44 250 ILE A N 1
ATOM 2008 C CA . ILE A 1 250 ? 3.396 3.811 -10.214 1.00 98.44 250 ILE A CA 1
ATOM 2009 C C . ILE A 1 250 ? 3.423 2.572 -11.111 1.00 98.44 250 ILE A C 1
ATOM 2011 O O . ILE A 1 250 ? 4.385 2.400 -11.861 1.00 98.44 250 ILE A O 1
ATOM 2015 N N . ASP A 1 251 ? 2.393 1.727 -11.075 1.00 98.50 251 ASP A N 1
ATOM 2016 C CA . ASP A 1 251 ? 2.337 0.545 -11.935 1.00 98.50 251 ASP A CA 1
ATOM 2017 C C . ASP A 1 251 ? 2.205 0.931 -13.415 1.00 98.50 251 ASP A C 1
ATOM 2019 O O . ASP A 1 251 ? 3.047 0.539 -14.228 1.00 98.50 251 ASP A O 1
ATOM 2023 N N . GLN A 1 252 ? 1.256 1.806 -13.775 1.00 98.62 252 GLN A N 1
ATOM 2024 C CA . GLN A 1 252 ? 1.108 2.245 -15.166 1.00 98.62 252 GLN A CA 1
ATOM 2025 C C . GLN A 1 252 ? 2.386 2.904 -15.711 1.00 98.62 252 GLN A C 1
ATOM 2027 O O . GLN A 1 252 ? 2.751 2.696 -16.874 1.00 98.62 252 GLN A O 1
ATOM 2032 N N . PHE A 1 253 ? 3.090 3.673 -14.880 1.00 98.69 253 PHE A N 1
ATOM 2033 C CA . PHE A 1 253 ? 4.367 4.269 -15.253 1.00 98.69 253 PHE A CA 1
ATOM 2034 C C . PHE A 1 253 ? 5.451 3.209 -15.516 1.00 98.69 253 PHE A C 1
ATOM 2036 O O . PHE A 1 253 ? 6.173 3.308 -16.511 1.00 98.69 253 PHE A O 1
ATOM 2043 N N . GLN A 1 254 ? 5.531 2.157 -14.692 1.00 98.44 254 GLN A N 1
ATOM 2044 C CA . GLN A 1 254 ? 6.465 1.043 -14.905 1.00 98.44 254 GLN A CA 1
ATOM 2045 C C . GLN A 1 254 ? 6.177 0.267 -16.187 1.00 98.44 254 GLN A C 1
ATOM 2047 O O . GLN A 1 254 ? 7.117 -0.060 -16.916 1.00 98.44 254 GLN A O 1
ATOM 2052 N N . HIS A 1 255 ? 4.902 0.007 -16.492 1.00 98.62 255 HIS A N 1
ATOM 2053 C CA . HIS A 1 255 ? 4.510 -0.616 -17.756 1.00 98.62 255 HIS A CA 1
ATOM 2054 C C . HIS A 1 255 ? 5.122 0.142 -18.944 1.00 98.62 255 HIS A C 1
ATOM 2056 O O . HIS A 1 255 ? 5.848 -0.455 -19.740 1.00 98.62 255 HIS A O 1
ATOM 2062 N N . TRP A 1 256 ? 4.950 1.468 -18.999 1.00 98.69 256 TRP A N 1
ATOM 2063 C CA . TRP A 1 256 ? 5.530 2.275 -20.075 1.00 98.69 256 TRP A CA 1
ATOM 2064 C C . TRP A 1 256 ? 7.065 2.277 -20.069 1.00 98.69 256 TRP A C 1
ATOM 2066 O O . TRP A 1 256 ? 7.661 2.105 -21.133 1.00 98.69 256 TRP A O 1
ATOM 2076 N N . ILE A 1 257 ? 7.707 2.428 -18.902 1.00 98.56 257 ILE A N 1
ATOM 2077 C CA . ILE A 1 257 ? 9.178 2.435 -18.771 1.00 98.56 257 ILE A CA 1
ATOM 2078 C C . ILE A 1 257 ? 9.787 1.205 -19.437 1.00 98.56 257 ILE A C 1
ATOM 2080 O O . ILE A 1 257 ? 10.728 1.321 -20.223 1.00 98.56 257 ILE A O 1
ATOM 2084 N N . TYR A 1 258 ? 9.259 0.025 -19.110 1.00 98.44 258 TYR A N 1
ATOM 2085 C CA . TYR A 1 258 ? 9.868 -1.229 -19.530 1.00 98.44 258 TYR A CA 1
ATOM 2086 C C . TYR A 1 258 ? 9.415 -1.681 -20.915 1.00 98.44 258 TYR A C 1
ATOM 2088 O O . TYR A 1 258 ? 10.158 -2.418 -21.556 1.00 98.44 258 TYR A O 1
ATOM 2096 N N . GLU A 1 259 ? 8.268 -1.215 -21.412 1.00 98.06 259 GLU A N 1
ATOM 2097 C CA . GLU A 1 259 ? 7.895 -1.364 -22.825 1.00 98.06 259 GLU A CA 1
ATOM 2098 C C . GLU A 1 259 ? 8.697 -0.443 -23.757 1.00 98.06 259 GLU A C 1
ATOM 2100 O O . GLU A 1 259 ? 8.830 -0.751 -24.939 1.00 98.06 259 GLU A O 1
ATOM 2105 N N . ASN A 1 260 ? 9.272 0.644 -23.232 1.00 98.31 260 ASN A N 1
ATOM 2106 C CA . ASN A 1 260 ? 10.044 1.629 -23.992 1.00 98.31 260 ASN A CA 1
ATOM 2107 C C . ASN A 1 260 ? 11.467 1.773 -23.420 1.00 98.31 260 ASN A C 1
ATOM 2109 O O . ASN A 1 260 ? 11.827 2.858 -22.978 1.00 98.31 260 ASN A O 1
ATOM 2113 N N . PRO A 1 261 ? 12.310 0.724 -23.397 1.00 97.00 261 PRO A N 1
ATOM 2114 C CA . PRO A 1 261 ? 13.558 0.715 -22.621 1.00 97.00 261 PRO A CA 1
ATOM 2115 C C . PRO A 1 261 ? 14.607 1.753 -23.062 1.00 97.00 261 PRO A C 1
ATOM 2117 O O . PRO A 1 261 ? 15.559 1.997 -22.329 1.00 97.00 261 PRO A O 1
ATOM 2120 N N . THR A 1 262 ? 14.443 2.369 -24.236 1.00 96.94 262 THR A N 1
ATOM 2121 C CA . THR A 1 262 ? 15.369 3.357 -24.813 1.00 96.94 262 THR A CA 1
ATOM 2122 C C . THR A 1 262 ? 14.931 4.811 -24.616 1.00 96.94 262 THR A C 1
ATOM 2124 O O . THR A 1 262 ? 15.521 5.698 -25.229 1.00 96.94 262 THR A O 1
ATOM 2127 N N . HIS A 1 263 ? 13.890 5.073 -23.819 1.00 98.38 263 HIS A N 1
ATOM 2128 C CA . HIS A 1 263 ? 13.418 6.435 -23.572 1.00 98.38 263 HIS A CA 1
ATOM 2129 C C . HIS A 1 263 ? 14.487 7.305 -22.890 1.00 98.38 263 HIS A C 1
ATOM 2131 O O . HIS A 1 263 ? 15.267 6.859 -22.044 1.00 98.38 263 HIS A O 1
ATOM 2137 N N . THR A 1 264 ? 14.475 8.589 -23.214 1.00 98.25 264 THR A N 1
ATOM 2138 C CA . THR A 1 264 ? 15.279 9.632 -22.575 1.00 98.25 264 THR A CA 1
ATOM 2139 C C . THR A 1 264 ? 14.688 10.048 -21.225 1.00 98.25 264 THR A C 1
ATOM 2141 O O . THR A 1 264 ? 13.520 9.802 -20.919 1.00 98.25 264 THR A O 1
ATOM 2144 N N . THR A 1 265 ? 15.473 10.741 -20.397 1.00 97.62 265 THR A N 1
ATOM 2145 C CA . THR A 1 265 ? 14.985 11.311 -19.126 1.00 97.62 265 THR A CA 1
ATOM 2146 C C . THR A 1 265 ? 13.862 12.334 -19.335 1.00 97.62 265 THR A C 1
ATOM 2148 O O . THR A 1 265 ? 12.949 12.416 -18.513 1.00 97.62 265 THR A O 1
ATOM 2151 N N . ASN A 1 266 ? 13.869 13.064 -20.456 1.00 97.94 266 ASN A N 1
ATOM 2152 C CA . ASN A 1 266 ? 12.791 13.987 -20.814 1.00 97.94 266 ASN A CA 1
ATOM 2153 C C . ASN A 1 266 ? 11.494 13.247 -21.157 1.00 97.94 266 ASN A C 1
ATOM 2155 O O . ASN A 1 266 ? 10.466 13.561 -20.564 1.00 97.94 266 ASN A O 1
ATOM 2159 N N . GLU A 1 267 ? 11.546 12.224 -22.014 1.00 98.62 267 GLU A N 1
ATOM 2160 C CA . GLU A 1 267 ? 10.369 11.395 -22.328 1.00 98.62 267 GLU A CA 1
ATOM 2161 C C . GLU A 1 267 ? 9.831 10.699 -21.070 1.00 98.62 267 GLU A C 1
ATOM 2163 O O . GLU A 1 267 ? 8.621 10.624 -20.865 1.00 98.62 267 GLU A O 1
ATOM 2168 N N . ARG A 1 268 ? 10.719 10.246 -20.170 1.00 98.50 268 ARG A N 1
ATOM 2169 C CA . ARG A 1 268 ? 10.327 9.681 -18.868 1.00 98.50 268 ARG A CA 1
ATOM 2170 C C . ARG A 1 268 ? 9.550 10.679 -18.021 1.00 98.50 268 ARG A C 1
ATOM 2172 O O . ARG A 1 268 ? 8.528 10.320 -17.446 1.00 98.50 268 ARG A O 1
ATOM 2179 N N . LYS A 1 269 ? 10.037 11.917 -17.926 1.00 98.31 269 LYS A N 1
ATOM 2180 C CA . LYS A 1 269 ? 9.385 12.995 -17.174 1.00 98.31 269 LYS A CA 1
ATOM 2181 C C . LYS A 1 269 ? 8.032 13.365 -17.784 1.00 98.31 269 LYS A C 1
ATOM 2183 O O . LYS A 1 269 ? 7.060 13.530 -17.053 1.00 98.31 269 LYS A O 1
ATOM 2188 N N . GLU A 1 270 ? 7.958 13.473 -19.108 1.00 98.56 270 GLU A N 1
ATOM 2189 C CA . GLU A 1 270 ? 6.704 13.730 -19.824 1.00 98.56 270 GLU A CA 1
ATOM 2190 C C . GLU A 1 270 ? 5.689 12.621 -19.557 1.00 98.56 270 GLU A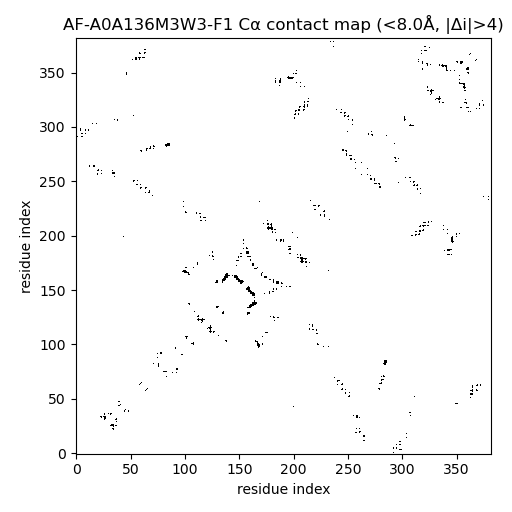 C 1
ATOM 2192 O O . GLU A 1 270 ? 4.561 12.912 -19.152 1.00 98.56 270 GLU A O 1
ATOM 2197 N N . LYS A 1 271 ? 6.111 11.354 -19.664 1.00 98.75 271 LYS A N 1
ATOM 2198 C CA . LYS A 1 271 ? 5.226 10.231 -19.366 1.00 98.75 271 LYS A CA 1
ATOM 2199 C C . LYS A 1 271 ? 4.798 10.196 -17.908 1.00 98.75 271 LYS A C 1
ATOM 2201 O O . LYS A 1 271 ? 3.627 9.957 -17.629 1.00 98.75 271 LYS A O 1
ATOM 2206 N N . TRP A 1 272 ? 5.722 10.435 -16.980 1.00 98.62 272 TRP A N 1
ATOM 2207 C CA . TRP A 1 272 ? 5.396 10.524 -15.562 1.00 98.62 272 TRP A CA 1
ATOM 2208 C C . TRP A 1 272 ? 4.282 11.543 -15.324 1.00 98.62 272 TRP A C 1
ATOM 2210 O O . TRP A 1 272 ? 3.289 11.217 -14.685 1.00 98.62 272 TRP A O 1
ATOM 2220 N N . ASN A 1 273 ? 4.417 12.749 -15.874 1.00 98.50 273 ASN A N 1
ATOM 2221 C CA . ASN A 1 273 ? 3.426 13.804 -15.702 1.00 98.50 273 ASN A CA 1
ATOM 2222 C C . ASN A 1 273 ? 2.078 13.469 -16.358 1.00 98.50 273 ASN A C 1
ATOM 2224 O O . ASN A 1 273 ? 1.042 13.772 -15.770 1.00 98.50 273 ASN A O 1
ATOM 2228 N N . GLU A 1 274 ? 2.076 12.825 -17.530 1.00 98.56 274 GLU A N 1
ATOM 2229 C CA . GLU A 1 274 ? 0.856 12.325 -18.183 1.00 98.56 274 GLU A CA 1
ATOM 2230 C C . GLU A 1 274 ? 0.123 11.312 -17.289 1.00 98.56 274 GLU A C 1
ATOM 2232 O O . GLU A 1 274 ? -1.070 11.458 -17.023 1.00 98.56 274 GLU A O 1
ATOM 2237 N N . VAL A 1 275 ? 0.846 10.307 -16.787 1.00 98.69 275 VAL A N 1
ATOM 2238 C CA . VAL A 1 275 ? 0.285 9.251 -15.934 1.00 98.69 275 VAL A CA 1
ATOM 2239 C C . VAL A 1 275 ? -0.157 9.823 -14.586 1.00 98.69 275 VAL A C 1
ATOM 2241 O O . VAL A 1 275 ? -1.267 9.550 -14.141 1.00 98.69 275 VAL A O 1
ATOM 2244 N N . PHE A 1 276 ? 0.661 10.669 -13.958 1.00 98.50 276 PHE A N 1
ATOM 2245 C CA . PHE A 1 276 ? 0.326 11.330 -12.697 1.00 98.50 276 PHE A CA 1
ATOM 2246 C C . PHE A 1 276 ? -0.945 12.173 -12.822 1.00 98.50 276 PHE A C 1
ATOM 2248 O O . PHE A 1 276 ? -1.819 12.074 -11.968 1.00 98.50 276 PHE A O 1
ATOM 2255 N N . ALA A 1 277 ? -1.105 12.947 -13.901 1.00 98.06 277 ALA A N 1
ATOM 2256 C CA . ALA A 1 277 ? -2.297 13.769 -14.115 1.00 98.06 277 ALA A CA 1
ATOM 2257 C C . ALA A 1 277 ? -3.595 12.950 -14.237 1.00 98.06 277 ALA A C 1
ATOM 2259 O O . ALA A 1 277 ? -4.666 13.465 -13.926 1.00 98.06 277 ALA A O 1
ATOM 2260 N N . ARG A 1 278 ? -3.514 11.683 -14.665 1.00 98.19 278 ARG A N 1
ATOM 2261 C CA . ARG A 1 278 ? -4.674 10.786 -14.768 1.00 98.19 278 ARG A CA 1
ATOM 2262 C C . ARG A 1 278 ? -5.209 10.337 -13.404 1.00 98.19 278 ARG A C 1
ATOM 2264 O O . ARG A 1 278 ? -6.400 10.067 -13.287 1.00 98.19 278 ARG A O 1
ATOM 2271 N N . PHE A 1 279 ? -4.338 10.230 -12.402 1.00 98.44 279 PHE A N 1
ATOM 2272 C CA . PHE A 1 279 ? -4.666 9.657 -11.090 1.00 98.44 279 PHE A CA 1
ATOM 2273 C C . PHE A 1 279 ? -4.584 10.655 -9.934 1.00 98.44 279 PHE A C 1
ATOM 2275 O O . PHE A 1 279 ? -5.075 10.374 -8.843 1.00 98.44 279 PHE A O 1
ATOM 2282 N N . ALA A 1 280 ? -3.958 11.810 -10.148 1.00 96.88 280 ALA A N 1
ATOM 2283 C CA . ALA A 1 280 ? -3.941 12.887 -9.177 1.00 96.88 280 ALA A CA 1
ATOM 2284 C C . ALA A 1 280 ? -5.334 13.505 -9.016 1.00 96.88 280 ALA A C 1
ATOM 2286 O O . ALA A 1 280 ? -6.137 13.555 -9.950 1.00 96.88 280 ALA A O 1
ATOM 2287 N N . ASP A 1 281 ? -5.597 14.031 -7.824 1.00 97.19 281 ASP A N 1
ATOM 2288 C CA . ASP A 1 281 ? -6.759 14.876 -7.610 1.00 97.19 281 ASP A CA 1
ATOM 2289 C C . ASP A 1 281 ? -6.611 16.214 -8.355 1.00 97.19 281 ASP A C 1
ATOM 2291 O O . ASP A 1 281 ? -5.513 16.733 -8.565 1.00 97.19 281 ASP A O 1
ATOM 2295 N N . THR A 1 282 ? -7.741 16.793 -8.745 1.00 97.31 282 THR A N 1
ATOM 2296 C CA . THR A 1 282 ? -7.828 18.069 -9.461 1.00 97.31 282 THR A CA 1
ATOM 2297 C C . THR A 1 282 ? -7.941 19.266 -8.513 1.00 97.31 282 THR A C 1
ATOM 2299 O O . THR A 1 282 ? -8.221 20.375 -8.963 1.00 97.31 282 THR A O 1
ATOM 2302 N N . ILE A 1 283 ? -7.824 19.052 -7.198 1.00 98.31 283 ILE A N 1
ATOM 2303 C CA . ILE A 1 283 ? -8.045 20.076 -6.165 1.00 98.31 283 ILE A CA 1
ATOM 2304 C C . ILE A 1 283 ? -6.720 20.661 -5.680 1.00 98.31 283 ILE A C 1
ATOM 2306 O O . ILE A 1 283 ? -6.642 21.855 -5.381 1.00 98.31 283 ILE A O 1
ATOM 2310 N N . THR A 1 284 ? -5.687 19.825 -5.626 1.00 97.81 284 THR A N 1
ATOM 2311 C CA . THR A 1 284 ? -4.342 20.170 -5.189 1.00 97.81 284 THR A CA 1
ATOM 2312 C C . THR A 1 284 ? -3.664 21.074 -6.214 1.00 97.81 284 THR A C 1
ATOM 2314 O O . THR A 1 284 ? -3.426 20.704 -7.364 1.00 97.81 284 THR A O 1
ATOM 2317 N N . ASP A 1 285 ? -3.297 22.272 -5.774 1.00 97.81 285 ASP A N 1
ATOM 2318 C CA . ASP A 1 285 ? -2.602 23.269 -6.569 1.00 97.81 285 ASP A CA 1
ATOM 2319 C C . ASP A 1 285 ? -1.080 23.072 -6.509 1.00 97.81 285 ASP A C 1
ATOM 2321 O O . ASP A 1 285 ? -0.409 23.413 -5.531 1.00 97.81 285 ASP A O 1
ATOM 2325 N N . TRP A 1 286 ? -0.528 22.577 -7.614 1.00 96.88 286 TRP A N 1
ATOM 2326 C CA . TRP A 1 286 ? 0.908 22.382 -7.806 1.00 96.88 286 TRP A CA 1
ATOM 2327 C C . TRP A 1 286 ? 1.654 23.625 -8.306 1.00 96.88 286 TRP A C 1
ATOM 2329 O O . TRP A 1 286 ? 2.858 23.537 -8.548 1.00 96.88 286 TRP A O 1
ATOM 2339 N N . HIS A 1 287 ? 0.990 24.777 -8.457 1.00 96.81 287 HIS A N 1
ATOM 2340 C CA . HIS A 1 287 ? 1.646 25.998 -8.916 1.00 96.81 287 HIS A CA 1
ATOM 2341 C C . HIS A 1 287 ? 2.806 26.396 -7.995 1.00 96.81 287 HIS A C 1
ATOM 2343 O O . HIS A 1 287 ? 2.631 26.513 -6.773 1.00 96.81 287 HIS A O 1
ATOM 2349 N N . GLY A 1 288 ? 3.981 26.609 -8.592 1.00 95.81 288 GLY A N 1
ATOM 2350 C CA . GLY A 1 288 ? 5.239 26.886 -7.898 1.00 95.81 288 GLY A CA 1
ATOM 2351 C C . GLY A 1 288 ? 5.927 25.645 -7.315 1.00 95.81 288 GLY A C 1
ATOM 2352 O O . GLY A 1 288 ? 6.920 25.783 -6.605 1.00 95.81 288 GLY A O 1
ATOM 2353 N N . GLN A 1 289 ? 5.397 24.444 -7.564 1.00 95.88 289 GLN A N 1
ATOM 2354 C CA . GLN A 1 289 ? 5.933 23.149 -7.125 1.00 95.88 289 GLN A CA 1
ATOM 2355 C C . GLN A 1 289 ? 6.056 22.155 -8.293 1.00 95.88 289 GLN A C 1
ATOM 2357 O O . GLN A 1 289 ? 6.106 20.941 -8.088 1.00 95.88 289 GLN A O 1
ATOM 2362 N N . GLU A 1 290 ? 6.130 22.653 -9.527 1.00 95.50 290 GLU A N 1
ATOM 2363 C CA . GLU A 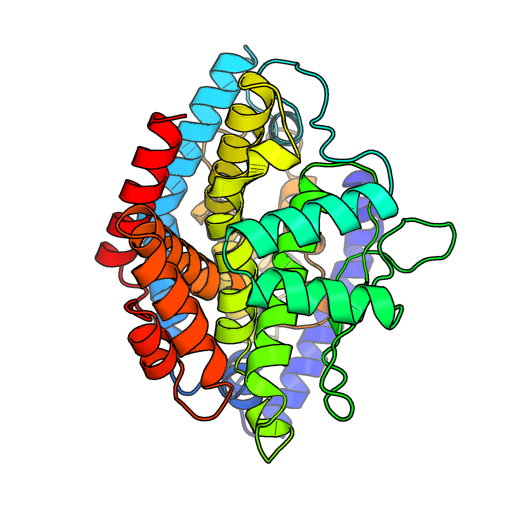1 290 ? 6.161 21.853 -10.753 1.00 95.50 290 GLU A CA 1
ATOM 2364 C C . GLU A 1 290 ? 7.370 20.913 -10.768 1.00 95.50 290 GLU A C 1
ATOM 2366 O O . GLU A 1 290 ? 7.222 19.721 -11.009 1.00 95.50 290 GLU A O 1
ATOM 2371 N N . ILE A 1 291 ? 8.552 21.410 -10.385 1.00 95.81 291 ILE A N 1
ATOM 2372 C CA . ILE A 1 291 ? 9.766 20.585 -10.300 1.00 95.81 291 ILE A CA 1
ATOM 2373 C C . ILE A 1 291 ? 9.594 19.468 -9.258 1.00 95.81 291 ILE A C 1
ATOM 2375 O O . ILE A 1 291 ? 10.011 18.337 -9.482 1.00 95.81 291 ILE A O 1
ATOM 2379 N N . ALA A 1 292 ? 8.961 19.745 -8.115 1.00 95.25 292 ALA A N 1
ATOM 2380 C CA . ALA A 1 292 ? 8.720 18.709 -7.113 1.00 95.25 292 ALA A CA 1
ATOM 2381 C C . ALA A 1 292 ? 7.767 17.620 -7.637 1.00 95.25 292 ALA A C 1
ATOM 2383 O O . ALA A 1 292 ? 7.977 16.441 -7.347 1.00 95.25 292 ALA A O 1
ATOM 2384 N N . ARG A 1 293 ? 6.759 18.007 -8.429 1.00 96.06 293 ARG A N 1
ATOM 2385 C CA . ARG A 1 293 ? 5.824 17.090 -9.095 1.00 96.06 293 ARG A CA 1
ATOM 2386 C C . ARG A 1 293 ? 6.520 16.231 -10.151 1.00 96.06 293 ARG A C 1
ATOM 2388 O O . ARG A 1 293 ? 6.357 15.013 -10.131 1.00 96.06 293 ARG A O 1
ATOM 2395 N N . ASP A 1 294 ? 7.325 16.846 -11.017 1.00 97.31 294 ASP A N 1
ATOM 2396 C CA . ASP A 1 294 ? 8.023 16.198 -12.138 1.00 97.31 294 ASP A CA 1
ATOM 2397 C C . ASP A 1 294 ? 8.940 15.044 -11.684 1.00 97.31 294 ASP A C 1
ATOM 2399 O O . ASP A 1 294 ? 9.141 14.071 -12.409 1.00 97.31 294 ASP A O 1
ATOM 2403 N N . TYR A 1 295 ? 9.468 15.131 -10.459 1.00 97.12 295 TYR A N 1
ATOM 2404 C CA . TYR A 1 295 ? 10.376 14.144 -9.863 1.00 97.12 295 TYR A CA 1
ATOM 2405 C C . TYR A 1 295 ? 9.755 13.371 -8.691 1.00 97.12 295 TYR A C 1
ATOM 2407 O O . TYR A 1 295 ? 10.456 12.679 -7.947 1.00 97.12 295 TYR A O 1
ATOM 2415 N N . LEU A 1 296 ? 8.436 13.466 -8.494 1.00 96.44 296 LEU A N 1
ATOM 2416 C CA . LEU A 1 296 ? 7.771 12.866 -7.338 1.00 96.44 296 LEU A CA 1
ATOM 2417 C C . LEU A 1 296 ? 7.915 11.337 -7.310 1.00 96.44 296 LEU A C 1
ATOM 2419 O O . LEU A 1 296 ? 8.092 10.772 -6.229 1.00 96.44 296 LEU A O 1
ATOM 2423 N N . TRP A 1 297 ? 7.917 10.681 -8.474 1.00 97.19 297 TRP A N 1
ATOM 2424 C CA . TRP A 1 297 ? 8.111 9.233 -8.618 1.00 97.19 297 TRP A CA 1
ATOM 2425 C C . TRP A 1 297 ? 9.421 8.728 -8.017 1.00 97.19 297 TRP A C 1
ATOM 2427 O O . TRP A 1 297 ? 9.464 7.622 -7.484 1.00 97.19 297 TRP A O 1
ATOM 2437 N N . GLN A 1 298 ? 10.477 9.550 -8.008 1.00 97.00 298 GLN A N 1
ATOM 2438 C CA . GLN A 1 298 ? 11.779 9.166 -7.461 1.00 97.00 298 GLN A CA 1
ATOM 2439 C C . GLN A 1 298 ? 11.735 8.916 -5.943 1.00 97.00 298 GLN A C 1
ATOM 2441 O O . GLN A 1 298 ? 12.695 8.398 -5.378 1.00 97.00 298 GLN A O 1
ATOM 2446 N N . LYS A 1 299 ? 10.635 9.266 -5.255 1.00 93.88 299 LYS A N 1
ATOM 2447 C CA . LYS A 1 299 ? 10.416 8.895 -3.846 1.00 93.88 299 LYS A CA 1
ATOM 2448 C C . LYS A 1 299 ? 10.162 7.406 -3.641 1.00 93.88 299 LYS A C 1
ATOM 2450 O O . LYS A 1 299 ? 10.295 6.932 -2.517 1.00 93.88 299 LYS A O 1
ATOM 2455 N N . GLN A 1 300 ? 9.724 6.713 -4.687 1.00 95.12 300 GLN A N 1
ATOM 2456 C CA . GLN A 1 300 ? 9.216 5.358 -4.591 1.00 95.12 300 GLN A CA 1
ATOM 2457 C C . GLN A 1 300 ? 10.367 4.352 -4.660 1.00 95.12 300 GLN A C 1
ATOM 2459 O O . GLN A 1 300 ? 10.831 4.006 -5.744 1.00 95.12 300 GLN A O 1
ATOM 2464 N N . LEU A 1 301 ? 10.800 3.859 -3.497 1.00 91.81 301 LEU A N 1
ATOM 2465 C CA . LEU A 1 301 ? 11.896 2.889 -3.371 1.00 91.81 301 LEU A CA 1
ATOM 2466 C C . LEU A 1 301 ? 11.687 1.636 -4.238 1.00 91.81 301 LEU A C 1
ATOM 2468 O O . LEU A 1 301 ? 12.611 1.178 -4.903 1.00 91.81 301 LEU A O 1
ATOM 2472 N N . HIS A 1 302 ? 10.447 1.146 -4.299 1.00 92.00 302 HIS A N 1
ATOM 2473 C CA . HIS A 1 302 ? 10.061 -0.067 -5.023 1.00 92.00 302 HIS A CA 1
ATOM 2474 C C . HIS A 1 302 ? 10.445 -0.043 -6.511 1.00 92.00 302 HIS A C 1
ATOM 2476 O O . HIS A 1 302 ? 10.824 -1.073 -7.057 1.00 92.00 302 HIS A O 1
ATOM 2482 N N . LEU A 1 303 ? 10.456 1.130 -7.158 1.00 95.31 303 LEU A N 1
ATOM 2483 C CA . LEU A 1 303 ? 10.923 1.256 -8.546 1.00 95.31 303 LEU A CA 1
ATOM 2484 C C . LEU A 1 303 ? 12.388 0.815 -8.697 1.00 95.31 303 LEU A C 1
ATOM 2486 O O . LEU A 1 303 ? 12.777 0.191 -9.692 1.00 95.31 303 LEU A O 1
ATOM 2490 N N . TYR A 1 304 ? 13.207 1.140 -7.700 1.00 95.06 304 TYR A N 1
ATOM 2491 C CA . TYR A 1 304 ? 14.636 0.868 -7.690 1.00 95.06 304 TYR A CA 1
ATOM 2492 C C . TYR A 1 304 ? 14.944 -0.554 -7.237 1.00 95.06 304 TYR A C 1
ATOM 2494 O O . TYR A 1 304 ? 15.803 -1.183 -7.846 1.00 95.06 304 TYR A O 1
ATOM 2502 N N . GLU A 1 305 ? 14.243 -1.081 -6.235 1.00 93.31 305 GLU A N 1
ATOM 2503 C CA . GLU A 1 305 ? 14.620 -2.349 -5.593 1.00 93.31 305 GLU A CA 1
ATOM 2504 C C . GLU A 1 305 ? 13.813 -3.556 -6.087 1.00 93.31 305 GLU A C 1
ATOM 2506 O O . GLU A 1 305 ? 14.389 -4.608 -6.357 1.00 93.31 305 GLU A O 1
ATOM 2511 N N . VAL A 1 306 ? 12.502 -3.398 -6.280 1.00 92.75 306 VAL A N 1
ATOM 2512 C CA . VAL A 1 306 ? 11.543 -4.496 -6.503 1.00 92.75 306 VAL A CA 1
ATOM 2513 C C . VAL A 1 306 ? 10.523 -4.100 -7.586 1.00 92.75 306 VAL A C 1
ATOM 2515 O O . VAL A 1 306 ? 9.358 -3.816 -7.303 1.00 92.75 306 VAL A O 1
ATOM 2518 N N . PRO A 1 307 ? 10.962 -3.993 -8.855 1.00 94.62 307 PRO A N 1
ATOM 2519 C CA . PRO A 1 307 ? 10.131 -3.475 -9.936 1.00 94.62 307 PRO A CA 1
ATOM 2520 C C . PRO A 1 307 ? 8.903 -4.360 -10.170 1.00 94.62 307 PRO A C 1
ATOM 2522 O O . PRO A 1 307 ? 8.984 -5.582 -10.106 1.00 94.62 307 PRO A O 1
ATOM 2525 N N . PHE A 1 308 ? 7.784 -3.721 -10.498 1.00 94.75 308 PHE A N 1
ATOM 2526 C CA . PHE A 1 308 ? 6.441 -4.297 -10.605 1.00 94.75 308 PHE A CA 1
ATOM 2527 C C . PHE A 1 308 ? 5.792 -4.805 -9.311 1.00 94.75 308 PHE A C 1
ATOM 2529 O O . PHE A 1 308 ? 4.601 -5.072 -9.392 1.00 94.75 308 PHE A O 1
ATOM 2536 N N . TYR A 1 309 ? 6.462 -4.835 -8.150 1.00 90.12 309 TYR A N 1
ATOM 2537 C CA . TYR A 1 309 ? 5.857 -5.202 -6.850 1.00 90.12 309 TYR A CA 1
ATOM 2538 C C . TYR A 1 309 ? 5.010 -4.064 -6.226 1.00 90.12 309 TYR A C 1
ATOM 2540 O O . TYR A 1 309 ? 5.103 -3.749 -5.044 1.00 90.12 309 TYR A O 1
ATOM 2548 N N . TYR A 1 310 ? 4.256 -3.321 -7.034 1.00 92.00 310 TYR A N 1
ATOM 2549 C CA . TYR A 1 310 ? 3.416 -2.232 -6.513 1.00 92.00 310 TYR A CA 1
ATOM 2550 C C . TYR A 1 310 ? 1.939 -2.418 -6.830 1.00 92.00 310 TYR A C 1
ATOM 2552 O O . TYR A 1 310 ? 1.094 -2.000 -6.044 1.00 92.00 310 TYR A O 1
ATOM 2560 N N . ILE A 1 311 ? 1.619 -3.093 -7.935 1.00 95.31 311 ILE A N 1
ATOM 2561 C CA . ILE A 1 311 ? 0.237 -3.418 -8.292 1.00 95.31 311 ILE A CA 1
ATOM 2562 C C . ILE A 1 311 ? -0.403 -4.377 -7.284 1.00 95.31 311 ILE A C 1
ATOM 2564 O O . ILE A 1 311 ? -1.603 -4.294 -7.034 1.00 95.31 311 ILE A O 1
ATOM 2568 N N . GLU A 1 312 ? 0.401 -5.221 -6.644 1.00 92.88 312 GLU A N 1
ATOM 2569 C CA . GLU A 1 312 ? -0.020 -6.185 -5.634 1.00 92.88 312 GLU A CA 1
ATOM 2570 C C . GLU A 1 312 ? -0.637 -5.496 -4.424 1.00 92.88 312 GLU A C 1
ATOM 2572 O O . GLU A 1 312 ? -1.664 -5.965 -3.944 1.00 92.88 312 GLU A O 1
ATOM 2577 N N . TYR A 1 313 ? -0.104 -4.338 -4.012 1.00 94.12 313 TYR A N 1
ATOM 2578 C CA . TYR A 1 313 ? -0.723 -3.503 -2.981 1.00 94.12 313 TYR A CA 1
ATOM 2579 C C . TYR A 1 313 ? -2.142 -3.094 -3.393 1.00 94.12 313 TYR A C 1
ATOM 2581 O O . TYR A 1 313 ? -3.073 -3.184 -2.603 1.00 94.12 313 TYR A O 1
ATOM 2589 N N . GLY A 1 314 ? -2.342 -2.688 -4.650 1.00 96.38 314 GLY A N 1
ATOM 2590 C CA . GLY A 1 314 ? -3.655 -2.284 -5.159 1.00 96.38 314 GLY A CA 1
ATOM 2591 C C . GLY A 1 314 ? -4.649 -3.444 -5.231 1.00 96.38 314 GLY A C 1
ATOM 2592 O O . GLY A 1 314 ? -5.797 -3.306 -4.807 1.00 96.38 314 GLY A O 1
ATOM 2593 N N . MET A 1 315 ? -4.205 -4.599 -5.730 1.00 96.19 315 MET A N 1
ATOM 2594 C CA . MET A 1 315 ? -5.035 -5.802 -5.831 1.00 96.19 315 MET A CA 1
ATOM 2595 C C . MET A 1 315 ? -5.413 -6.345 -4.447 1.00 96.19 315 MET A C 1
ATOM 2597 O O . MET A 1 315 ? -6.591 -6.608 -4.184 1.00 96.19 315 MET A O 1
ATOM 2601 N N . ALA A 1 316 ? -4.436 -6.440 -3.544 1.00 97.12 316 ALA A N 1
ATOM 2602 C CA . ALA A 1 316 ? -4.638 -6.868 -2.169 1.00 97.12 316 ALA A CA 1
ATOM 2603 C C . ALA A 1 316 ? -5.525 -5.901 -1.385 1.00 97.12 316 ALA A C 1
ATOM 2605 O O . ALA A 1 316 ? -6.412 -6.354 -0.666 1.00 97.12 316 ALA A O 1
ATOM 2606 N N . GLN A 1 317 ? -5.368 -4.586 -1.568 1.00 98.31 317 GLN A 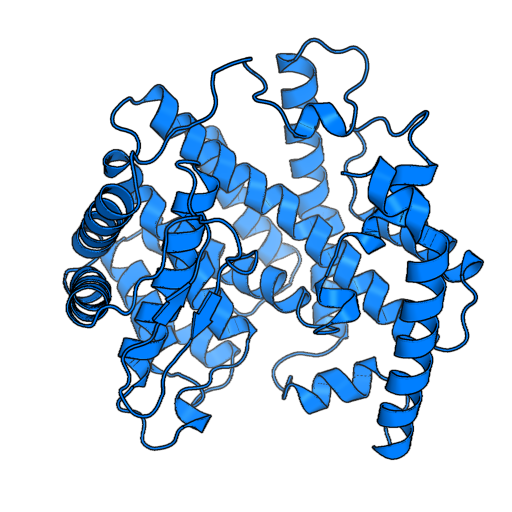N 1
ATOM 2607 C CA . GLN A 1 317 ? -6.189 -3.584 -0.890 1.00 98.31 317 GLN A CA 1
ATOM 2608 C C . GLN A 1 317 ? -7.672 -3.713 -1.264 1.00 98.31 317 GLN A C 1
ATOM 2610 O O . GLN A 1 317 ? -8.536 -3.607 -0.391 1.00 98.31 317 GLN A O 1
ATOM 2615 N N . LEU A 1 318 ? -7.991 -3.988 -2.535 1.00 98.31 318 LEU A N 1
ATOM 2616 C CA . LEU A 1 318 ? -9.367 -4.269 -2.965 1.00 98.31 318 LEU A CA 1
ATOM 2617 C C . LEU A 1 318 ? -9.906 -5.556 -2.324 1.00 98.31 318 LEU A C 1
ATOM 2619 O O . LEU A 1 318 ? -11.039 -5.578 -1.834 1.00 98.31 318 LEU A O 1
ATOM 2623 N N . GLY A 1 319 ? -9.085 -6.608 -2.264 1.00 98.19 319 GLY A N 1
ATOM 2624 C CA . GLY A 1 319 ? -9.423 -7.836 -1.544 1.00 98.19 319 GLY A CA 1
ATOM 2625 C C . GLY A 1 319 ? -9.666 -7.596 -0.050 1.00 98.19 319 GLY A C 1
ATOM 2626 O O . GLY A 1 319 ? -10.658 -8.077 0.502 1.00 98.19 319 GLY A O 1
ATOM 2627 N N . ALA A 1 320 ? -8.827 -6.781 0.587 1.00 98.62 320 ALA A N 1
ATOM 2628 C CA . ALA A 1 320 ? -8.921 -6.416 1.993 1.00 98.62 320 ALA A CA 1
ATOM 2629 C C . ALA A 1 320 ? -10.196 -5.622 2.299 1.00 98.62 320 ALA A C 1
ATOM 2631 O O . ALA A 1 320 ? -10.875 -5.909 3.285 1.00 98.62 320 ALA A O 1
ATOM 2632 N N . ILE A 1 321 ? -10.591 -4.686 1.428 1.00 98.75 321 ILE A N 1
ATOM 2633 C CA . ILE A 1 321 ? -11.868 -3.965 1.550 1.00 98.75 321 ILE A CA 1
ATOM 2634 C C . ILE A 1 321 ? -13.047 -4.938 1.430 1.00 98.75 321 ILE A C 1
ATOM 2636 O O . ILE A 1 321 ? -13.996 -4.855 2.211 1.00 98.75 321 ILE A O 1
ATOM 2640 N N . ALA A 1 322 ? -12.994 -5.887 0.491 1.00 98.69 322 ALA A N 1
ATOM 2641 C CA . ALA A 1 322 ? -14.045 -6.888 0.320 1.00 98.69 322 ALA A CA 1
ATOM 2642 C C . ALA A 1 322 ? -14.170 -7.817 1.545 1.00 98.69 322 ALA A C 1
ATOM 2644 O O . ALA A 1 322 ? -15.281 -8.101 2.003 1.00 98.69 322 ALA A O 1
ATOM 2645 N N . LEU A 1 323 ? -13.040 -8.250 2.112 1.00 98.50 323 LEU A N 1
ATOM 2646 C CA . LEU A 1 323 ? -12.985 -9.029 3.352 1.00 98.50 323 LEU A CA 1
ATOM 2647 C C . LEU A 1 323 ? -13.514 -8.227 4.540 1.00 98.50 323 LEU A C 1
ATOM 2649 O O . LEU A 1 323 ? -14.329 -8.732 5.314 1.00 98.50 323 LEU A O 1
ATOM 2653 N N . TRP A 1 324 ? -13.112 -6.963 4.658 1.00 98.75 324 TRP A N 1
ATOM 2654 C CA . TRP A 1 324 ? -13.579 -6.067 5.707 1.00 98.75 324 TRP A CA 1
ATOM 2655 C C . TRP A 1 324 ? -15.088 -5.821 5.623 1.00 98.75 324 TRP A C 1
ATOM 2657 O O . TRP A 1 324 ? -15.776 -5.894 6.640 1.00 98.75 324 TRP A O 1
ATOM 2667 N N . ARG A 1 325 ? -15.638 -5.644 4.417 1.00 98.50 325 ARG A N 1
ATOM 2668 C CA . ARG A 1 325 ? -17.088 -5.591 4.189 1.00 98.50 325 ARG A CA 1
ATOM 2669 C C . ARG A 1 325 ? -17.783 -6.851 4.694 1.00 98.50 325 ARG A C 1
ATOM 2671 O O . ARG A 1 325 ? -18.758 -6.765 5.439 1.00 98.50 325 ARG A O 1
ATOM 2678 N N . ASN A 1 326 ? -17.274 -8.026 4.327 1.00 98.25 326 ASN A N 1
ATOM 2679 C CA . ASN A 1 326 ? -17.833 -9.300 4.780 1.00 98.25 326 ASN A CA 1
ATOM 2680 C C . ASN A 1 326 ? -17.749 -9.438 6.314 1.00 98.25 326 ASN A C 1
ATOM 2682 O O . ASN A 1 326 ? -18.703 -9.892 6.949 1.00 98.25 326 ASN A O 1
ATOM 2686 N N . TYR A 1 327 ? -16.647 -8.990 6.920 1.00 98.56 327 TYR A N 1
ATOM 2687 C CA . TYR A 1 327 ? -16.454 -8.950 8.369 1.00 98.56 327 TYR A CA 1
ATOM 2688 C C . TYR A 1 327 ? -17.438 -8.004 9.069 1.00 98.56 327 TYR A C 1
ATOM 2690 O O . TYR A 1 327 ? -18.054 -8.380 10.064 1.00 98.56 327 TYR A O 1
ATOM 2698 N N . LYS A 1 328 ? -17.665 -6.806 8.524 1.00 98.00 328 LYS A N 1
ATOM 2699 C CA . LYS A 1 328 ? -18.649 -5.843 9.037 1.00 98.00 328 LYS A CA 1
ATOM 2700 C C . LYS A 1 328 ? -20.074 -6.398 9.020 1.00 98.00 328 LYS A C 1
ATOM 2702 O O . LYS A 1 328 ? -20.823 -6.152 9.963 1.00 98.00 328 LYS A O 1
ATOM 2707 N N . LEU A 1 329 ? -20.429 -7.174 7.993 1.00 97.38 329 LEU A N 1
ATOM 2708 C CA . LEU A 1 329 ? -21.723 -7.860 7.909 1.00 97.38 329 LEU A CA 1
ATOM 2709 C C . LEU A 1 329 ? -21.840 -9.002 8.925 1.00 97.38 329 LEU A C 1
ATOM 2711 O O . LEU A 1 329 ? -22.882 -9.179 9.555 1.00 97.38 329 LEU A O 1
ATOM 2715 N N . ASN A 1 330 ? -20.782 -9.797 9.087 1.00 98.00 330 ASN A N 1
ATOM 2716 C CA . ASN A 1 330 ? -20.728 -10.868 10.072 1.00 98.00 330 ASN A CA 1
ATOM 2717 C C . ASN A 1 330 ? -19.279 -11.129 10.499 1.00 98.00 330 ASN A C 1
ATOM 2719 O O . ASN A 1 330 ? -18.524 -11.783 9.778 1.00 98.00 330 ASN A O 1
ATOM 2723 N N . ASN A 1 331 ? -18.921 -10.668 11.704 1.00 97.31 331 ASN A N 1
ATOM 2724 C CA . ASN A 1 331 ? -17.531 -10.700 12.172 1.00 97.31 331 ASN A CA 1
ATOM 2725 C C . ASN A 1 331 ? -16.957 -12.127 12.178 1.00 97.31 331 ASN A C 1
ATOM 2727 O O . ASN A 1 331 ? -15.837 -12.348 11.733 1.00 97.31 331 ASN A O 1
ATOM 2731 N N . GLN A 1 332 ? -17.743 -13.112 12.628 1.00 96.88 332 GLN A N 1
ATOM 2732 C CA . GLN A 1 332 ? -17.298 -14.507 12.699 1.00 96.88 332 GLN A CA 1
ATOM 2733 C C . GLN A 1 332 ? -17.067 -15.093 11.306 1.00 96.88 332 GLN A C 1
ATOM 2735 O O . GLN A 1 332 ? -16.018 -15.676 11.051 1.00 96.88 332 GLN A O 1
ATOM 2740 N N . LYS A 1 333 ? -18.021 -14.917 10.381 1.00 96.44 333 LYS A N 1
ATOM 2741 C CA . LYS A 1 333 ? -17.886 -15.444 9.015 1.00 96.44 333 LYS A CA 1
ATOM 2742 C C . LYS A 1 333 ? -16.776 -14.747 8.233 1.00 96.44 333 LYS A C 1
ATOM 2744 O O . LYS A 1 333 ? -16.032 -15.429 7.537 1.00 96.44 333 LYS A O 1
ATOM 2749 N N . GLY A 1 334 ? -16.651 -13.424 8.348 1.00 97.56 334 GLY A N 1
ATOM 2750 C CA . GLY A 1 334 ? -15.593 -12.675 7.669 1.00 97.56 334 GLY A CA 1
ATOM 2751 C C . GLY A 1 334 ? -14.204 -13.071 8.162 1.00 97.56 334 GLY A C 1
ATOM 2752 O O . GLY A 1 334 ? -13.324 -13.339 7.348 1.00 97.56 334 GLY A O 1
ATOM 2753 N N . LEU A 1 335 ? -14.027 -13.204 9.483 1.00 98.44 335 LEU A N 1
ATOM 2754 C CA . LEU A 1 335 ? -12.751 -13.636 10.049 1.00 98.44 335 LEU A CA 1
ATOM 2755 C C . LEU A 1 335 ? -12.442 -15.095 9.701 1.00 98.44 335 LEU A C 1
ATOM 2757 O O . LEU A 1 335 ? -11.314 -15.414 9.344 1.00 98.44 335 LEU A O 1
ATOM 2761 N N . GLN A 1 336 ? -13.443 -15.977 9.719 1.00 98.31 336 GLN A N 1
ATOM 2762 C CA . GLN A 1 336 ? -13.258 -17.354 9.267 1.00 98.31 336 GLN A CA 1
ATOM 2763 C C . GLN A 1 336 ? -12.852 -17.418 7.788 1.00 98.31 336 GLN A C 1
ATOM 2765 O O . GLN A 1 336 ? -11.984 -18.213 7.441 1.00 98.31 336 GLN A O 1
ATOM 2770 N N . GLY A 1 337 ? -13.440 -16.580 6.927 1.00 98.38 337 GLY A N 1
ATOM 2771 C CA . GLY A 1 337 ? -13.046 -16.452 5.522 1.00 98.38 337 GLY A CA 1
ATOM 2772 C C . GLY A 1 337 ? -11.584 -16.029 5.373 1.00 98.38 337 GLY A C 1
ATOM 2773 O O . GLY A 1 337 ? -10.827 -16.696 4.673 1.00 98.38 337 GLY A O 1
ATOM 2774 N N . TYR A 1 338 ? -11.165 -14.990 6.101 1.00 98.62 338 TYR A N 1
ATOM 2775 C CA . TYR A 1 338 ? -9.761 -14.571 6.174 1.00 98.62 338 TYR A CA 1
ATOM 2776 C C . TYR A 1 338 ? -8.843 -15.747 6.546 1.00 98.62 338 TYR A C 1
ATOM 2778 O O . TYR A 1 338 ? -7.926 -16.081 5.800 1.00 98.62 338 TYR A O 1
ATOM 2786 N N . MET A 1 339 ? -9.147 -16.461 7.633 1.00 98.50 339 MET A N 1
ATOM 2787 C CA . MET A 1 339 ? -8.340 -17.601 8.084 1.00 98.50 339 MET A CA 1
ATOM 2788 C C . MET A 1 339 ? -8.332 -18.767 7.086 1.00 98.50 339 MET A C 1
ATOM 2790 O O . MET A 1 339 ? -7.316 -19.445 6.952 1.00 98.50 339 MET A O 1
ATOM 2794 N N . ASN A 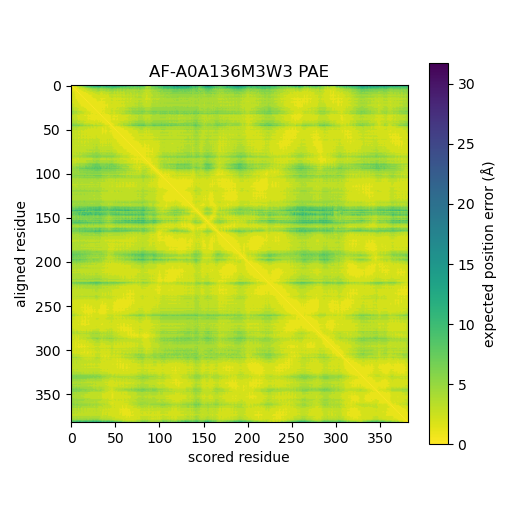1 340 ? -9.447 -19.024 6.399 1.00 98.25 340 ASN A N 1
ATOM 2795 C CA . ASN A 1 340 ? -9.544 -20.085 5.398 1.00 98.25 340 ASN A CA 1
ATOM 2796 C C . ASN A 1 340 ? -8.666 -19.797 4.183 1.00 98.25 340 ASN A C 1
ATOM 2798 O O . ASN A 1 340 ? -7.978 -20.703 3.729 1.00 98.25 340 ASN A O 1
ATOM 2802 N N . ALA A 1 341 ? -8.669 -18.556 3.691 1.00 98.12 341 ALA A N 1
ATOM 2803 C CA . ALA A 1 341 ? -7.821 -18.149 2.577 1.00 98.12 341 ALA A CA 1
ATOM 2804 C C . ALA A 1 341 ? -6.333 -18.288 2.923 1.00 98.12 341 ALA A C 1
ATOM 2806 O O . ALA A 1 341 ? -5.588 -18.928 2.188 1.00 98.12 341 ALA A O 1
ATOM 2807 N N . LEU A 1 342 ? -5.909 -17.764 4.077 1.00 97.88 342 LEU A N 1
ATOM 2808 C CA . LEU A 1 342 ? -4.494 -17.763 4.461 1.00 97.88 342 LEU A CA 1
ATOM 2809 C C . LEU A 1 342 ? -3.920 -19.165 4.713 1.00 97.88 342 LEU A C 1
ATOM 2811 O O . LEU A 1 342 ? -2.756 -19.421 4.429 1.00 97.88 342 LEU A O 1
ATOM 2815 N N . LYS A 1 343 ? -4.723 -20.110 5.214 1.00 96.94 343 LYS A N 1
ATOM 2816 C CA . LYS A 1 343 ? -4.264 -21.496 5.430 1.00 96.94 343 LYS A CA 1
ATOM 2817 C C . LYS A 1 343 ? -3.883 -22.226 4.140 1.00 96.94 343 LYS A C 1
ATOM 2819 O O . LYS A 1 343 ? -3.199 -23.243 4.219 1.00 96.94 343 LYS A O 1
ATOM 2824 N N . LEU A 1 344 ? -4.325 -21.742 2.978 1.00 96.81 344 LEU A N 1
ATOM 2825 C CA . LEU A 1 344 ? -4.001 -22.363 1.693 1.00 96.81 344 LEU A CA 1
ATOM 2826 C C . LEU A 1 344 ? -2.547 -22.114 1.271 1.00 96.81 344 LEU A C 1
ATOM 2828 O O . LEU A 1 344 ? -2.031 -22.872 0.452 1.00 96.81 344 LEU A O 1
ATOM 2832 N N . GLY A 1 345 ? -1.872 -21.101 1.830 1.00 93.94 345 GLY A N 1
ATOM 2833 C CA . GLY A 1 345 ? -0.497 -20.759 1.463 1.00 93.94 345 GLY A CA 1
ATOM 2834 C C . GLY A 1 345 ? -0.339 -20.621 -0.054 1.00 93.94 345 GLY A C 1
ATOM 2835 O O . GLY A 1 345 ? -1.085 -19.886 -0.697 1.00 93.94 345 GLY A O 1
ATOM 2836 N N . ASN A 1 346 ? 0.607 -21.365 -0.626 1.00 94.56 346 ASN A N 1
ATOM 2837 C CA . ASN A 1 346 ? 0.863 -21.436 -2.068 1.00 94.56 346 ASN A CA 1
ATOM 2838 C C . ASN A 1 346 ? 0.401 -22.768 -2.699 1.00 94.56 346 ASN A C 1
ATOM 2840 O O . ASN A 1 346 ? 1.051 -23.307 -3.593 1.00 94.56 346 ASN A O 1
ATOM 2844 N N . LEU A 1 347 ? -0.681 -23.362 -2.182 1.00 95.12 347 LEU A N 1
ATOM 2845 C CA . LEU A 1 347 ? -1.248 -24.616 -2.703 1.00 95.12 347 LEU A CA 1
ATOM 2846 C C . LEU A 1 347 ? -2.324 -24.403 -3.776 1.00 95.12 347 LEU A C 1
ATOM 2848 O O . LEU A 1 347 ? -2.735 -25.359 -4.433 1.00 95.12 347 LEU A O 1
ATOM 2852 N N . ASN A 1 348 ? -2.798 -23.168 -3.928 1.00 95.69 348 ASN A N 1
ATOM 2853 C CA . ASN A 1 348 ? -3.949 -22.810 -4.743 1.00 95.69 348 ASN A CA 1
ATOM 2854 C C . ASN A 1 348 ? -3.672 -21.563 -5.577 1.00 95.69 348 ASN A C 1
ATOM 2856 O O . ASN A 1 348 ? -2.800 -20.758 -5.253 1.00 95.69 348 ASN A O 1
ATOM 2860 N N . THR A 1 349 ? -4.457 -21.399 -6.637 1.00 96.19 349 THR A N 1
ATOM 2861 C CA . THR A 1 349 ? -4.434 -20.178 -7.452 1.00 96.19 349 THR A CA 1
ATOM 2862 C C . THR A 1 349 ? -4.975 -18.988 -6.658 1.00 96.19 349 THR A C 1
ATOM 2864 O O . THR A 1 349 ? -5.795 -19.150 -5.747 1.00 96.19 349 THR A O 1
ATOM 2867 N N . ILE A 1 350 ? -4.570 -17.767 -7.015 1.00 96.00 350 ILE A N 1
ATOM 2868 C CA . ILE A 1 350 ? -5.037 -16.549 -6.335 1.00 96.00 350 ILE A CA 1
ATOM 2869 C C . ILE A 1 350 ? -6.581 -16.460 -6.316 1.00 96.00 350 ILE A C 1
ATOM 2871 O O . ILE A 1 350 ? -7.142 -16.198 -5.247 1.00 96.00 350 ILE A O 1
ATOM 2875 N N . PRO A 1 351 ? -7.318 -16.737 -7.415 1.00 97.06 351 PRO A N 1
ATOM 2876 C CA . PRO A 1 351 ? -8.779 -16.709 -7.401 1.00 97.06 351 PRO A CA 1
ATOM 2877 C C . PRO A 1 351 ? -9.411 -17.734 -6.451 1.00 97.06 351 PRO A C 1
ATOM 2879 O O . PRO A 1 351 ? -10.412 -17.419 -5.808 1.00 97.06 351 PRO A O 1
ATOM 2882 N N . GLU A 1 352 ? -8.840 -18.935 -6.325 1.00 97.88 352 GLU A N 1
ATOM 2883 C CA . GLU A 1 352 ? -9.312 -19.953 -5.374 1.00 97.88 352 GLU A CA 1
ATOM 2884 C C . GLU A 1 352 ? -9.095 -19.509 -3.924 1.00 97.88 352 GLU A C 1
ATOM 2886 O O . GLU A 1 352 ? -9.985 -19.674 -3.086 1.00 97.88 352 GLU A O 1
ATOM 2891 N N . ILE A 1 353 ? -7.950 -18.882 -3.639 1.00 97.94 353 ILE A N 1
ATOM 2892 C CA . ILE A 1 353 ? -7.650 -18.323 -2.318 1.00 97.94 353 ILE A CA 1
ATOM 2893 C C . ILE A 1 353 ? -8.643 -17.208 -1.967 1.00 97.94 353 ILE A C 1
ATOM 2895 O O . ILE A 1 353 ? -9.219 -17.198 -0.877 1.00 97.94 353 ILE A O 1
ATOM 2899 N N . TYR A 1 354 ? -8.921 -16.302 -2.906 1.00 98.12 354 TYR A N 1
ATOM 2900 C CA . TYR A 1 354 ? -9.912 -15.238 -2.721 1.00 98.12 354 TYR A CA 1
ATOM 2901 C C . TYR A 1 354 ? -11.327 -15.811 -2.533 1.00 98.12 354 TYR A C 1
ATOM 2903 O O . TYR A 1 354 ? -12.071 -15.361 -1.656 1.00 98.12 354 TYR A O 1
ATOM 2911 N N . ALA A 1 355 ? -11.687 -16.857 -3.280 1.00 98.31 355 ALA A N 1
ATOM 2912 C CA . ALA A 1 355 ? -12.966 -17.542 -3.119 1.00 98.31 355 ALA A CA 1
ATOM 2913 C C . ALA A 1 355 ? -13.108 -18.195 -1.732 1.00 98.31 355 ALA A C 1
ATOM 2915 O O . ALA A 1 355 ? -14.188 -18.130 -1.140 1.00 98.31 355 ALA A O 1
ATOM 2916 N N . ALA A 1 356 ? -12.029 -18.749 -1.165 1.00 98.12 356 ALA A N 1
ATOM 2917 C CA . ALA A 1 356 ? -12.017 -19.284 0.201 1.00 98.12 356 ALA A CA 1
ATOM 2918 C C . ALA A 1 356 ? -12.257 -18.202 1.275 1.00 98.12 356 ALA A C 1
ATOM 2920 O O . ALA A 1 356 ? -12.833 -18.492 2.328 1.00 98.12 356 ALA A O 1
ATOM 2921 N N . ALA A 1 357 ? -11.896 -16.950 0.978 1.00 97.50 357 ALA A N 1
ATOM 2922 C CA . ALA A 1 357 ? -12.235 -15.767 1.773 1.00 97.50 357 ALA A CA 1
ATOM 2923 C C . ALA A 1 357 ? -13.666 -15.237 1.540 1.00 97.50 357 ALA A C 1
ATOM 2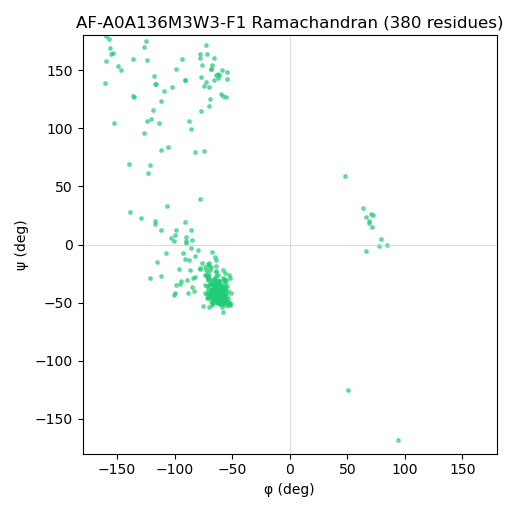925 O O . ALA A 1 357 ? -14.106 -14.306 2.223 1.00 97.50 357 ALA A O 1
ATOM 2926 N N . GLY A 1 358 ? -14.417 -15.816 0.599 1.00 97.62 358 GLY A N 1
ATOM 2927 C CA . GLY A 1 358 ? -15.740 -15.331 0.207 1.00 97.62 358 GLY A CA 1
ATOM 2928 C C . GLY A 1 358 ? -15.691 -14.011 -0.568 1.00 97.62 358 GLY A C 1
ATOM 2929 O O . GLY A 1 358 ? -16.643 -13.227 -0.512 1.00 97.62 358 GLY A O 1
ATOM 2930 N N . ILE A 1 359 ? -14.579 -13.740 -1.254 1.00 98.06 359 ILE A N 1
ATOM 2931 C CA . ILE A 1 359 ? -14.364 -12.549 -2.083 1.00 98.06 359 ILE A CA 1
ATOM 2932 C C . ILE A 1 359 ? -13.971 -12.957 -3.509 1.00 98.06 359 ILE A C 1
ATOM 2934 O O . ILE A 1 359 ? -13.816 -14.137 -3.818 1.00 98.06 359 ILE A O 1
ATOM 2938 N N . ARG A 1 360 ? -13.848 -11.977 -4.408 1.00 97.00 360 ARG A N 1
ATOM 2939 C CA . ARG A 1 360 ? -13.476 -12.193 -5.812 1.00 97.00 360 ARG A CA 1
ATOM 2940 C C . ARG A 1 360 ? -12.158 -11.502 -6.131 1.00 97.00 360 ARG A C 1
ATOM 2942 O O . ARG A 1 360 ? -11.969 -10.355 -5.730 1.00 97.00 360 ARG A O 1
ATOM 2949 N N . PHE A 1 361 ? -11.300 -12.181 -6.887 1.00 96.69 361 PHE A N 1
ATOM 2950 C CA . PHE A 1 361 ? -10.144 -11.575 -7.545 1.00 96.69 361 PHE A CA 1
ATOM 2951 C C . PHE A 1 361 ? -10.620 -10.915 -8.849 1.00 96.69 361 PHE A C 1
ATOM 2953 O O . PHE A 1 361 ? -10.600 -11.518 -9.918 1.00 96.69 361 PHE A O 1
ATOM 2960 N N . ASP A 1 362 ? -11.206 -9.724 -8.717 1.00 94.75 362 ASP A N 1
ATOM 2961 C CA . ASP A 1 362 ? -11.945 -9.021 -9.771 1.00 94.75 362 ASP A CA 1
ATOM 2962 C C . ASP A 1 362 ? -11.536 -7.540 -9.771 1.00 94.75 362 ASP A C 1
ATOM 2964 O O . ASP A 1 362 ? -11.559 -6.878 -8.735 1.00 94.75 362 ASP A O 1
ATOM 2968 N N . PHE A 1 363 ? -11.151 -7.024 -10.938 1.00 95.25 363 PHE A N 1
ATOM 2969 C CA . PHE A 1 363 ? -10.722 -5.631 -11.133 1.00 95.25 363 PHE A CA 1
ATOM 2970 C C . PHE A 1 363 ? -11.642 -4.872 -12.086 1.00 95.25 363 PHE A C 1
ATOM 2972 O O . PHE A 1 363 ? -11.277 -3.840 -12.650 1.00 95.25 363 PHE A O 1
ATOM 2979 N N . SER A 1 364 ? -12.846 -5.396 -12.305 1.00 94.19 364 SER A N 1
ATOM 2980 C CA . SER A 1 364 ? -13.861 -4.709 -13.079 1.00 94.19 364 SER A CA 1
ATOM 2981 C C . SER A 1 364 ? -14.284 -3.422 -12.379 1.00 94.19 364 SER A C 1
ATOM 2983 O O . SER A 1 364 ? -14.405 -3.333 -11.154 1.00 94.19 364 SER A O 1
ATOM 2985 N N . ARG A 1 365 ? -14.594 -2.417 -13.198 1.00 96.62 365 ARG A N 1
ATOM 2986 C CA . ARG A 1 365 ? -15.123 -1.132 -12.741 1.00 96.62 365 ARG A CA 1
ATOM 2987 C C . ARG A 1 365 ? -16.328 -1.291 -11.809 1.00 96.62 365 ARG A C 1
ATOM 2989 O O . ARG A 1 365 ? -16.414 -0.598 -10.804 1.00 96.62 365 ARG A O 1
ATOM 2996 N N . ALA A 1 366 ? -17.238 -2.216 -12.124 1.00 97.56 366 ALA A N 1
ATOM 2997 C CA . ALA A 1 366 ? -18.438 -2.457 -11.326 1.00 97.56 366 ALA A CA 1
ATOM 2998 C C . ALA A 1 366 ? -18.106 -2.947 -9.908 1.00 97.56 366 ALA A C 1
ATOM 3000 O O . ALA A 1 366 ? -18.699 -2.466 -8.945 1.00 97.56 366 ALA A O 1
ATOM 3001 N N . TYR A 1 367 ? -17.146 -3.865 -9.774 1.00 97.44 367 TYR A N 1
ATOM 3002 C CA . TYR A 1 367 ? -16.766 -4.385 -8.466 1.00 97.44 367 TYR A CA 1
ATOM 3003 C C . TYR A 1 367 ? -15.968 -3.368 -7.648 1.00 97.44 367 TYR A C 1
ATOM 3005 O O . TYR A 1 367 ? -16.253 -3.171 -6.471 1.00 97.44 367 TYR A O 1
ATOM 3013 N N . ILE A 1 368 ? -15.031 -2.648 -8.270 1.00 98.19 368 ILE A N 1
ATOM 3014 C CA . ILE A 1 368 ? -14.295 -1.574 -7.585 1.00 98.19 368 ILE A CA 1
ATOM 3015 C C . ILE A 1 368 ? -15.257 -0.475 -7.122 1.00 98.19 368 ILE A C 1
ATOM 3017 O O . ILE A 1 368 ? -15.159 -0.031 -5.980 1.00 98.19 368 ILE A O 1
ATOM 3021 N N . LYS A 1 369 ? -16.241 -0.101 -7.948 1.00 98.31 369 LYS A N 1
ATOM 3022 C CA . LYS A 1 369 ? -17.301 0.829 -7.551 1.00 98.31 369 LYS A CA 1
ATOM 3023 C C . LYS A 1 369 ? -18.055 0.350 -6.307 1.00 98.31 369 LYS A C 1
ATOM 3025 O O . LYS A 1 369 ? -18.229 1.123 -5.373 1.00 98.31 369 LYS A O 1
ATOM 3030 N N . GLU A 1 370 ? -18.477 -0.913 -6.279 1.00 98.38 370 GLU A N 1
ATOM 3031 C CA . GLU A 1 370 ? -19.173 -1.517 -5.133 1.00 98.38 370 GLU A CA 1
ATOM 3032 C C . GLU A 1 370 ? -18.340 -1.426 -3.842 1.00 98.38 370 GLU A C 1
ATOM 3034 O O . GLU A 1 370 ? -18.859 -1.070 -2.782 1.00 98.38 370 GLU A O 1
ATOM 3039 N N . LEU A 1 371 ? -17.036 -1.710 -3.927 1.00 98.62 371 LEU A N 1
ATOM 3040 C CA . LEU A 1 371 ? -16.116 -1.615 -2.791 1.00 98.62 371 LEU A CA 1
ATOM 3041 C C . LEU A 1 371 ? -15.917 -0.167 -2.331 1.00 98.62 371 LEU A C 1
ATOM 3043 O O . LEU A 1 371 ? -15.920 0.104 -1.132 1.00 98.62 371 LEU A O 1
ATOM 3047 N N . MET A 1 372 ? -15.787 0.770 -3.267 1.00 98.56 372 MET A N 1
ATOM 3048 C CA . MET A 1 372 ? -15.643 2.190 -2.951 1.00 98.56 372 MET A CA 1
ATOM 3049 C C . MET A 1 372 ? -16.917 2.798 -2.365 1.00 98.56 372 MET A C 1
ATOM 3051 O O . MET A 1 372 ? -16.837 3.587 -1.426 1.00 98.56 372 MET A O 1
ATOM 3055 N N . ASP A 1 373 ? -18.095 2.411 -2.856 1.00 98.50 373 ASP A N 1
ATOM 3056 C CA . ASP A 1 373 ? -19.374 2.834 -2.281 1.00 98.50 373 ASP A CA 1
ATOM 3057 C C . ASP A 1 373 ? -19.504 2.351 -0.825 1.00 98.50 373 ASP A C 1
ATOM 3059 O O . ASP A 1 373 ? -19.956 3.104 0.041 1.00 98.50 373 ASP A O 1
ATOM 3063 N N . PHE A 1 374 ? -19.032 1.135 -0.525 1.00 98.62 374 PHE A N 1
ATOM 3064 C CA . PHE A 1 374 ? -18.941 0.637 0.847 1.00 98.62 374 PHE A CA 1
ATOM 3065 C C . PHE A 1 374 ? -17.980 1.473 1.711 1.00 98.62 374 PHE A C 1
ATOM 3067 O O . PHE A 1 374 ? -18.382 1.928 2.783 1.00 98.62 374 PHE A O 1
ATOM 3074 N N . VAL A 1 375 ? -16.757 1.752 1.241 1.00 98.56 375 VAL A N 1
ATOM 3075 C CA . VAL A 1 375 ? -15.795 2.601 1.977 1.00 98.56 375 VAL A CA 1
ATOM 3076 C C . VAL A 1 375 ? -16.377 3.992 2.244 1.00 98.56 375 VAL A C 1
ATOM 3078 O O . VAL A 1 375 ? -16.281 4.489 3.364 1.00 98.56 375 VAL A O 1
ATOM 3081 N N . ARG A 1 376 ? -17.044 4.607 1.259 1.00 97.81 376 ARG A N 1
ATOM 3082 C CA . ARG A 1 376 ? -17.715 5.906 1.430 1.00 97.81 376 ARG A CA 1
ATOM 3083 C C . ARG A 1 376 ? -18.832 5.856 2.465 1.00 97.81 376 ARG A C 1
ATOM 3085 O O . ARG A 1 376 ? -18.964 6.792 3.248 1.00 97.81 376 ARG A O 1
ATOM 3092 N N . SER A 1 377 ? -19.631 4.790 2.468 1.00 98.06 377 SER A N 1
ATOM 3093 C CA . SER A 1 377 ? -20.688 4.603 3.465 1.00 98.06 377 SER A CA 1
ATOM 3094 C C . SER A 1 377 ? -20.111 4.509 4.875 1.00 98.06 377 SER A C 1
ATOM 3096 O O . SER A 1 377 ? -20.664 5.095 5.803 1.00 98.06 377 SER A O 1
ATOM 3098 N N . GLU A 1 378 ? -19.003 3.790 5.044 1.00 98.00 378 GLU A N 1
ATOM 3099 C CA . GLU A 1 378 ? -18.335 3.681 6.339 1.00 98.00 378 GLU A CA 1
ATOM 3100 C C . GLU A 1 378 ? -17.718 5.019 6.751 1.00 98.00 378 GLU A C 1
ATOM 3102 O O . GLU A 1 378 ? -17.946 5.460 7.873 1.00 98.00 378 GLU A O 1
ATOM 3107 N N . LEU A 1 379 ? -17.044 5.725 5.839 1.00 96.75 379 LEU A N 1
ATOM 3108 C CA . LEU A 1 379 ? -16.484 7.053 6.098 1.00 96.75 379 LEU A CA 1
ATOM 3109 C C . LEU A 1 379 ? -17.554 8.078 6.511 1.00 96.75 379 LEU A C 1
ATOM 3111 O O . LEU A 1 379 ? -17.325 8.874 7.418 1.00 96.75 379 LEU A O 1
ATOM 3115 N N . ALA A 1 380 ? -18.731 8.038 5.879 1.00 95.88 380 ALA A N 1
ATOM 3116 C CA . ALA A 1 380 ? -19.863 8.904 6.209 1.00 95.88 380 ALA A CA 1
ATOM 3117 C C . ALA A 1 380 ? -20.512 8.573 7.567 1.00 95.88 380 ALA A C 1
ATOM 3119 O O . ALA A 1 380 ? -21.244 9.398 8.110 1.00 95.88 380 ALA A O 1
ATOM 3120 N N . SER A 1 381 ? -20.272 7.373 8.105 1.00 94.50 381 SER A N 1
ATOM 3121 C CA . SER A 1 381 ? -20.807 6.936 9.401 1.00 94.50 381 SER A CA 1
ATOM 3122 C C . SER A 1 381 ? -19.931 7.315 10.603 1.00 94.50 381 SER A C 1
ATOM 3124 O O . SER A 1 381 ? -20.384 7.191 11.743 1.00 94.50 381 SER A O 1
ATOM 3126 N N . ILE A 1 382 ? -18.687 7.745 10.354 1.00 93.25 382 ILE A N 1
ATOM 3127 C CA . ILE A 1 382 ? -17.719 8.180 11.374 1.00 93.25 382 ILE A CA 1
ATOM 3128 C C . ILE A 1 382 ? -17.975 9.639 11.729 1.00 93.25 382 ILE A C 1
ATOM 3130 O O . ILE A 1 382 ? -18.076 9.939 12.941 1.00 93.25 382 ILE A O 1
#

Solvent-accessible surface area (backbone atoms only — not comparable to full-atom values): 20230 Å² total; per-residue (Å²): 113,68,72,63,52,63,75,43,46,63,61,51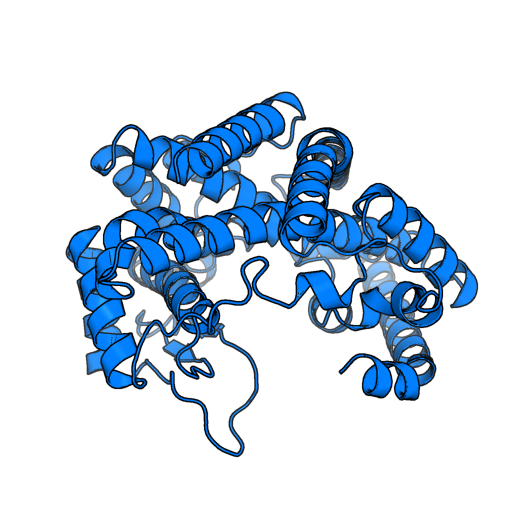,50,52,53,49,52,52,48,44,50,53,44,37,51,53,12,48,76,72,76,26,97,24,32,54,65,33,47,40,60,73,68,64,50,78,87,59,52,76,66,51,54,52,39,34,38,53,26,37,44,69,55,39,31,62,52,43,29,51,53,47,49,52,42,28,58,61,58,68,49,96,66,34,38,76,69,63,73,77,51,57,52,84,71,57,81,82,64,64,40,38,86,47,55,65,50,44,50,55,48,48,30,50,40,33,32,73,77,37,61,66,55,14,46,52,51,48,53,26,54,76,71,66,29,61,48,40,58,58,55,95,89,58,78,87,62,67,51,62,44,57,50,72,90,79,26,61,37,34,39,43,32,57,41,80,34,33,50,68,43,54,46,47,53,33,25,40,46,17,42,42,47,36,37,58,54,16,42,84,47,96,43,73,63,36,49,52,40,60,65,39,56,46,39,28,38,10,48,25,32,40,57,54,47,58,82,45,40,57,76,44,28,81,49,71,67,58,35,40,49,52,55,44,52,56,55,49,48,55,54,57,44,44,31,52,26,40,30,55,39,56,47,48,54,52,49,33,74,42,64,82,65,49,76,65,57,49,36,53,49,46,48,57,43,41,62,60,31,49,52,89,55,59,46,53,83,97,39,55,72,60,58,59,52,48,72,78,72,48,62,48,72,78,76,44,68,82,73,41,46,35,56,41,56,7,47,55,45,14,50,46,37,34,52,44,21,74,76,35,56,68,62,19,49,49,13,51,55,50,22,40,48,46,36,42,76,58,56,67,54,58,33,29,45,48,32,75,40,68,80,68,47,49,50,70,56,51,39,55,51,50,55,50,52,51,54,53,60,75,71,98

Secondary structure (DSSP, 8-state):
-HHHHHHSHHHHHHHHHHHHHHHHHHHHHTT-SSHHHHHHHHTT--S--HHHHHHHHHHIIIIIHHHHHHHHHHHHHHHT-SSB-GGGGGS-TT-PPPPB--SSHHHHHHHHHHHHHHH-HHHHHHHHHHHHTT-EEEE--TTPPSS-EEE--TTTT--EEEEEE-SBHHHHHHHHHHHHHHHHHHHHTTSSSGGGGS--HHHHHHHHHHHHHHHGGGGGGT--SHHHHHHHHHHHHHHHHHHHHHHHHHHHHHHHHHHSTT--HHHHHHHHHHHHHHHS-SSB--TT-HHHHHTGGGG-HHHHHSTTTTHHHHHHHHHHHHHHHHHHH-HHHHHHHHHHHHTTTTSS-HHHHHHHTT------HHHHHHHHHHHHHHHHH-

pLDDT: mean 96.41, std 3.05, range [68.56, 98.88]

Foldseek 3Di:
DLVVVLVCLVVLQVLLLVVLVVLQVVQVVVVHPWNVVVVCVVLVVPPDDVVLLVLLLVLLLVFLLVVLQVVLVVLCVLQVDPAAAPCSVVADSVNDDAQFQADFQVRLLVLCLVLLVVLPVVLSVLSVVCVVVVQEAQAADPPDDADWAWAQPLVVLRIHIHHHDDRHLVSSLRCLLNSLLSLLSNLASPPPDPQLSAARLLLSNLSRLLSSLLSLVPSCSRVVDPVSSLVSNLVSLSVLSVLSLVLSLQLVLLVVCTSCSPDDLVVSLVSSVVSCVSSDHPRHDCVVVVSSSSSVSSVDCCSVPPPPSRVSNNLSNLLSLQLSVVCVVPVVLSVQLSSQLSSSRHVDDPQVSSVSNVHGSHSHSVSSNVSSVVSVVVSVVD

Sequence (382 aa):
MSERRLKDKETLDELFSRLINLRHQVSVNAGQKNFRDYMFKSYGRFDYTPKDCFAFHEAIATEVVPILNDLNKERKQKLGVEKLKPWDKAVDADGLPPLKAFENGKDLTEKSIECFRRLDPFLGQCLSIMKEMGHLDLESRKGKAPGGYNYPLAEIGVPFIFMNATSTMRDMTTIMHEGGHAVHNFLTKDLALADFKSPPMEVAELASMSMELISMKHWDIFFTDEVSLKRAKREQLEDIIETLPWVATIDQFQHWIYENPTHTTNERKEKWNEVFARFADTITDWHGQEIARDYLWQKQLHLYEVPFYYIEYGMAQLGAIALWRNYKLNNQKGLQGYMNALKLGNLNTIPEIYAAAGIRFDFSRAYIKELMDFVRSELASI

Mean predicted aligned error: 3.26 Å